Protein AF-0000000067937442 (afdb_homodimer)

Solvent-accessible surface area (backbone atoms only — not comparable to full-atom values): 40006 Å² total; per-residue (Å²): 129,83,59,52,32,94,86,68,46,73,62,73,70,43,38,32,24,25,36,30,23,26,38,48,70,26,26,55,43,49,51,48,36,60,75,73,49,74,40,28,39,42,29,28,17,82,47,50,79,64,34,50,89,68,66,45,74,86,43,95,50,32,90,35,49,49,79,43,84,42,61,75,81,78,38,82,64,54,56,58,51,50,66,72,21,56,32,34,36,43,56,60,61,70,82,41,70,44,44,17,53,76,36,34,58,62,26,33,40,43,35,27,61,49,44,48,60,59,54,47,47,24,44,77,59,75,23,37,36,39,38,58,55,44,52,54,40,32,38,37,35,68,23,77,79,44,60,73,81,50,49,72,40,59,88,29,41,50,40,37,71,79,65,35,50,24,28,36,68,24,63,89,35,43,45,48,37,43,28,49,22,36,42,47,40,54,34,49,52,50,31,42,24,73,76,65,61,41,48,32,28,36,37,21,50,28,56,67,40,40,70,70,52,75,45,45,56,64,75,75,39,54,66,85,53,57,55,53,69,68,46,46,40,50,49,20,58,73,68,70,41,56,31,74,25,51,65,65,15,68,46,37,41,28,41,21,36,41,72,53,52,43,52,51,51,50,50,40,69,61,28,51,89,56,27,47,83,37,67,31,54,50,47,26,64,87,31,60,42,29,48,42,55,46,50,54,51,49,45,54,48,43,19,63,70,70,69,46,65,53,84,76,55,54,70,39,77,40,48,47,47,77,73,56,28,85,64,67,71,80,54,49,53,61,36,54,44,55,61,63,39,30,71,54,68,69,50,75,69,79,72,48,59,68,58,38,48,46,55,22,49,46,44,48,47,73,69,37,42,66,59,50,52,49,43,70,73,52,63,80,128,129,82,60,54,32,95,84,66,45,73,63,72,71,44,39,32,25,26,36,29,21,26,38,46,69,26,24,54,42,51,50,49,36,59,74,74,49,75,39,29,40,43,29,28,17,82,49,50,79,65,34,50,89,67,65,44,74,86,45,94,50,30,89,35,49,49,80,42,85,45,59,75,81,79,38,82,64,54,55,58,50,51,64,72,21,55,32,35,35,44,56,60,62,70,82,44,70,44,44,18,53,75,37,32,58,61,27,34,40,42,36,28,62,49,44,48,61,59,54,47,47,25,43,77,60,74,24,37,36,39,38,59,56,44,54,54,41,33,38,37,36,68,23,77,79,45,61,74,82,51,47,73,40,59,89,29,42,50,40,37,71,80,67,35,50,25,27,36,68,24,64,89,35,41,47,48,38,43,27,49,21,35,41,49,40,54,33,50,51,50,31,41,26,74,76,67,60,41,46,32,27,36,38,20,49,29,57,66,39,42,69,70,52,75,44,46,58,65,74,75,40,55,66,84,53,58,55,51,70,67,44,44,39,50,49,19,57,72,69,69,40,57,31,72,25,49,65,66,15,68,46,37,41,29,41,21,36,39,71,53,51,43,53,51,52,51,49,40,69,60,29,49,87,56,27,46,83,37,66,33,54,49,47,27,63,86,32,61,42,29,48,42,53,47,51,52,51,49,44,54,48,42,19,63,70,70,69,44,65,52,84,78,54,53,70,39,77,41,47,46,47,77,73,58,28,84,64,67,72,79,54,49,53,59,38,55,44,55,62,64,39,30,71,55,68,68,52,75,71,79,72,49,60,67,57,38,48,46,55,23,49,44,45,50,48,71,69,38,44,67,57,50,51,49,44,70,75,53,62,81,128

Radius of gyration: 28.48 Å; Cα contacts (8 Å, |Δi|>4): 1515; chains: 2; bounding box: 66×86×70 Å

Structure (mmCIF, N/CA/C/O backbone):
data_AF-0000000067937442-model_v1
#
loop_
_entity.id
_entity.type
_entity.pdbx_description
1 polymer 'UDP-D-apiose/UDP-D-xylose synthase 2'
#
loop_
_atom_site.group_PDB
_atom_site.id
_atom_site.type_symbol
_atom_site.label_atom_id
_atom_site.label_alt_id
_atom_site.label_comp_id
_atom_site.label_asym_id
_atom_site.label_entity_id
_atom_site.label_seq_id
_atom_site.pdbx_PDB_ins_code
_atom_site.Cartn_x
_atom_site.Cartn_y
_atom_site.Cartn_z
_atom_site.occupancy
_atom_site.B_iso_or_equiv
_atom_site.auth_seq_id
_atom_site.auth_comp_id
_atom_site.auth_asym_id
_atom_site.auth_atom_id
_atom_site.pdbx_PDB_model_num
ATOM 1 N N . MET A 1 1 ? 20.484 41.625 7.734 1 45.59 1 MET A N 1
ATOM 2 C CA . MET A 1 1 ? 21.406 40.531 7.406 1 45.59 1 MET A CA 1
ATOM 3 C C . MET A 1 1 ? 20.688 39.375 6.711 1 45.59 1 MET A C 1
ATOM 5 O O . MET A 1 1 ? 19.562 39.031 7.094 1 45.59 1 MET A O 1
ATOM 9 N N . ALA A 1 2 ? 21.266 39 5.488 1 63.44 2 ALA A N 1
ATOM 10 C CA . ALA A 1 2 ? 20.641 37.938 4.734 1 63.44 2 ALA A CA 1
ATOM 11 C C . ALA A 1 2 ? 20.531 36.656 5.582 1 63.44 2 ALA A C 1
ATOM 13 O O . ALA A 1 2 ? 21.484 36.281 6.258 1 63.44 2 ALA A O 1
ATOM 14 N N . LYS A 1 3 ? 19.344 36.094 5.738 1 87.12 3 LYS A N 1
ATOM 15 C CA . LYS A 1 3 ? 19.172 34.906 6.547 1 87.12 3 LYS A CA 1
ATOM 16 C C . LYS A 1 3 ? 20.016 33.75 6.016 1 87.12 3 LYS A C 1
ATOM 18 O O . LYS A 1 3 ? 20.156 33.594 4.805 1 87.12 3 LYS A O 1
ATOM 23 N N . ALA A 1 4 ? 20.734 33.156 6.848 1 94.12 4 ALA A N 1
ATOM 24 C CA . ALA A 1 4 ? 21.578 32 6.492 1 94.12 4 ALA A CA 1
ATOM 25 C C . ALA A 1 4 ? 20.891 30.688 6.871 1 94.12 4 ALA A C 1
ATOM 27 O O . ALA A 1 4 ? 20.109 30.641 7.816 1 94.12 4 ALA A O 1
ATOM 28 N N . ASN A 1 5 ? 21.172 29.719 6.098 1 96.25 5 ASN A N 1
ATOM 29 C CA . ASN A 1 5 ? 20.656 28.391 6.441 1 96.25 5 ASN A CA 1
ATOM 30 C C . ASN A 1 5 ? 21.5 27.734 7.531 1 96.25 5 ASN A C 1
ATOM 32 O O . ASN A 1 5 ? 22.406 28.359 8.094 1 96.25 5 ASN A O 1
ATOM 36 N N . LEU A 1 6 ? 21.266 26.516 7.926 1 96.75 6 LEU A N 1
ATOM 37 C CA . LEU A 1 6 ? 21.891 25.844 9.062 1 96.75 6 LEU A CA 1
ATOM 38 C C . LEU A 1 6 ? 23.359 25.578 8.805 1 96.75 6 LEU A C 1
ATOM 40 O O . LEU A 1 6 ? 24.125 25.359 9.742 1 96.75 6 LEU A O 1
ATOM 44 N N . ASP A 1 7 ? 23.797 25.641 7.57 1 96.69 7 ASP A N 1
ATOM 45 C CA . ASP A 1 7 ? 25.203 25.438 7.207 1 96.69 7 ASP A CA 1
ATOM 46 C C . ASP A 1 7 ? 25.938 26.766 7.055 1 96.69 7 ASP A C 1
ATOM 48 O O . ASP A 1 7 ? 27.094 26.797 6.645 1 96.69 7 ASP A O 1
ATOM 52 N N . GLY A 1 8 ? 25.281 27.812 7.203 1 95.56 8 GLY A N 1
ATOM 53 C CA . GLY A 1 8 ? 25.906 29.125 7.168 1 95.56 8 GLY A CA 1
ATOM 54 C C . GLY A 1 8 ? 25.859 29.766 5.797 1 95.56 8 GLY A C 1
ATOM 55 O O . GLY A 1 8 ? 26.453 30.828 5.586 1 95.56 8 GLY A O 1
ATOM 56 N N . ASN A 1 9 ? 25.203 29.234 4.863 1 95.81 9 ASN A N 1
ATOM 57 C CA . ASN A 1 9 ? 25.094 29.797 3.52 1 95.81 9 ASN A CA 1
ATOM 58 C C . ASN A 1 9 ? 23.906 30.734 3.395 1 95.81 9 ASN A C 1
ATOM 60 O O . ASN A 1 9 ? 22.875 30.531 4.039 1 95.81 9 ASN A O 1
ATOM 64 N N . PRO A 1 10 ? 24.062 31.719 2.594 1 95.44 10 PRO A N 1
ATOM 65 C CA . PRO A 1 10 ? 22.938 32.625 2.387 1 95.44 10 PRO A CA 1
ATOM 66 C C . PRO A 1 10 ? 21.734 31.938 1.745 1 95.44 10 PRO A C 1
ATOM 68 O O . PRO A 1 10 ? 21.891 31.094 0.862 1 95.44 10 PRO A O 1
ATOM 71 N N . ILE A 1 11 ? 20.547 32.281 2.152 1 96.19 11 ILE A N 1
ATOM 72 C CA . ILE A 1 11 ? 19.297 31.734 1.603 1 96.19 11 ILE A CA 1
ATOM 73 C C . ILE A 1 11 ? 18.875 32.562 0.396 1 96.19 11 ILE A C 1
ATOM 75 O O . ILE A 1 11 ? 18.672 33.781 0.506 1 96.19 11 ILE A O 1
ATOM 79 N N . THR A 1 12 ? 18.781 31.969 -0.692 1 94.94 12 THR A N 1
ATOM 80 C CA . THR A 1 12 ? 18.312 32.625 -1.91 1 94.94 12 THR A CA 1
ATOM 81 C C . THR A 1 12 ? 16.812 32.438 -2.074 1 94.94 12 THR A C 1
ATOM 83 O O . THR A 1 12 ? 16.281 31.344 -1.823 1 94.94 12 THR A O 1
ATOM 86 N N . PRO A 1 13 ? 16.125 33.469 -2.473 1 97.12 13 PRO A N 1
ATOM 87 C CA . PRO A 1 13 ? 14.688 33.344 -2.678 1 97.12 13 PRO A CA 1
ATOM 88 C C . PRO A 1 13 ? 14.336 32.25 -3.686 1 97.12 13 PRO A C 1
ATOM 90 O O . PRO A 1 13 ? 14.969 32.156 -4.742 1 97.12 13 PRO A O 1
ATOM 93 N N . LEU A 1 14 ? 13.367 31.484 -3.35 1 98.31 14 LEU A N 1
ATOM 94 C CA . LEU A 1 14 ? 12.883 30.406 -4.207 1 98.31 14 LEU A CA 1
ATOM 95 C C . LEU A 1 14 ? 11.469 30.703 -4.699 1 98.31 14 LEU A C 1
ATOM 97 O O . LEU A 1 14 ? 10.695 31.359 -4.008 1 98.31 14 LEU A O 1
ATOM 101 N N . SER A 1 15 ? 11.195 30.234 -5.906 1 98.62 15 SER A N 1
ATOM 102 C CA . SER A 1 15 ? 9.805 30.109 -6.352 1 98.62 15 SER A CA 1
ATOM 103 C C . SER A 1 15 ? 9.227 28.75 -5.973 1 98.62 15 SER A C 1
ATOM 105 O O . SER A 1 15 ? 9.742 27.719 -6.387 1 98.62 15 SER A O 1
ATOM 107 N N . ILE A 1 16 ? 8.164 28.797 -5.188 1 98.88 16 ILE A N 1
ATOM 108 C CA . ILE A 1 16 ? 7.609 27.562 -4.621 1 98.88 16 ILE A CA 1
ATOM 109 C C . ILE A 1 16 ? 6.203 27.344 -5.172 1 98.88 16 ILE A C 1
ATOM 111 O O . ILE A 1 16 ? 5.305 28.156 -4.957 1 98.88 16 ILE A O 1
ATOM 115 N N . CYS A 1 17 ? 6.012 26.25 -5.934 1 98.75 17 CYS A N 1
ATOM 116 C CA . CYS A 1 17 ? 4.684 25.781 -6.32 1 98.75 17 CYS A CA 1
ATOM 117 C C . CYS A 1 17 ? 4.039 24.969 -5.203 1 98.75 17 CYS A C 1
ATOM 119 O O . CYS A 1 17 ? 4.473 23.859 -4.918 1 98.75 17 CYS A O 1
ATOM 121 N N . MET A 1 18 ? 3.006 25.5 -4.617 1 98.56 18 MET A N 1
ATOM 122 C CA . MET A 1 18 ? 2.352 24.844 -3.49 1 98.56 18 MET A CA 1
ATOM 123 C C . MET A 1 18 ? 0.992 24.281 -3.898 1 98.56 18 MET A C 1
ATOM 125 O O . MET A 1 18 ? -0.014 25 -3.852 1 98.56 18 MET A O 1
ATOM 129 N N . ILE A 1 19 ? 0.96 23 -4.152 1 98.12 19 ILE A N 1
ATOM 130 C CA . ILE A 1 19 ? -0.283 22.328 -4.504 1 98.12 19 ILE A CA 1
ATOM 131 C C . ILE A 1 19 ? -1.073 22.016 -3.236 1 98.12 19 ILE A C 1
ATOM 133 O O . ILE A 1 19 ? -0.559 21.359 -2.324 1 98.12 19 ILE A O 1
ATOM 137 N N . GLY A 1 20 ? -2.291 22.453 -3.209 1 96.5 20 GLY A N 1
ATOM 138 C CA . GLY A 1 20 ? -3.053 22.359 -1.974 1 96.5 20 GLY A CA 1
ATOM 139 C C . GLY A 1 20 ? -2.746 23.484 -1.003 1 96.5 20 GLY A C 1
ATOM 140 O O . GLY A 1 20 ? -2.992 23.359 0.198 1 96.5 20 GLY A O 1
ATOM 141 N N . GLY A 1 21 ? -2.26 24.578 -1.504 1 97.38 21 GLY A N 1
ATOM 142 C CA . GLY A 1 21 ? -1.788 25.656 -0.663 1 97.38 21 GLY A CA 1
ATOM 143 C C . GLY A 1 21 ? -2.914 26.469 -0.04 1 97.38 21 GLY A C 1
ATOM 144 O O . GLY A 1 21 ? -2.689 27.234 0.897 1 97.38 21 GLY A O 1
ATOM 145 N N . GLY A 1 22 ? -4.102 26.297 -0.523 1 96.31 22 GLY A N 1
ATOM 146 C CA . GLY A 1 22 ? -5.25 26.984 0.025 1 96.31 22 GLY A CA 1
ATOM 147 C C . GLY A 1 22 ? -5.887 26.266 1.199 1 96.31 22 GLY A C 1
ATOM 148 O O . GLY A 1 22 ? -6.891 26.734 1.747 1 96.31 22 GLY A O 1
ATOM 149 N N . GLY A 1 23 ? -5.285 25.188 1.624 1 95 23 GLY A N 1
ATOM 150 C CA . GLY A 1 23 ? -5.809 24.391 2.729 1 95 23 GLY A CA 1
ATOM 151 C C . GLY A 1 23 ? -5.23 24.797 4.074 1 95 23 GLY A C 1
ATOM 152 O O . GLY A 1 23 ? -4.637 25.859 4.207 1 95 23 GLY A O 1
ATOM 153 N N . PHE A 1 24 ? -5.453 24 5.094 1 95.69 24 PHE A N 1
ATOM 154 C CA . PHE A 1 24 ? -5.062 24.25 6.477 1 95.69 24 PHE A CA 1
ATOM 155 C C . PHE A 1 24 ? -3.559 24.469 6.582 1 95.69 24 PHE A C 1
ATOM 157 O O . PHE A 1 24 ? -3.107 25.578 6.871 1 95.69 24 PHE A O 1
ATOM 164 N N . ILE A 1 25 ? -2.758 23.453 6.148 1 97.69 25 ILE A N 1
ATOM 165 C CA . ILE A 1 25 ? -1.305 23.531 6.262 1 97.69 25 ILE A CA 1
ATOM 166 C C . ILE A 1 25 ? -0.766 24.594 5.297 1 97.69 25 ILE A C 1
ATOM 168 O O . ILE A 1 25 ? 0.073 25.406 5.676 1 97.69 25 ILE A O 1
ATOM 172 N N . GLY A 1 26 ? -1.321 24.625 4.098 1 98 26 GLY A N 1
ATOM 173 C CA . GLY A 1 26 ? -0.889 25.578 3.086 1 98 26 GLY A CA 1
ATOM 174 C C . GLY A 1 26 ? -1.093 27.031 3.496 1 98 26 GLY A C 1
ATOM 175 O O . GLY A 1 26 ? -0.241 27.875 3.234 1 98 26 GLY A O 1
ATOM 176 N N . SER A 1 27 ? -2.191 27.312 4.133 1 97.62 27 SER A N 1
ATOM 177 C CA . SER A 1 27 ? -2.488 28.688 4.531 1 97.62 27 SER A CA 1
ATOM 178 C C . SER A 1 27 ? -1.486 29.188 5.566 1 97.62 27 SER A C 1
ATOM 180 O O . SER A 1 27 ? -1.059 30.344 5.512 1 97.62 27 SER A O 1
ATOM 182 N N . HIS A 1 28 ? -1.114 28.328 6.473 1 98.25 28 HIS A N 1
ATOM 183 C CA . HIS A 1 28 ? -0.132 28.703 7.48 1 98.25 28 HIS A CA 1
ATOM 184 C C . HIS A 1 28 ? 1.263 28.828 6.875 1 98.25 28 HIS A C 1
ATOM 186 O O . HIS A 1 28 ? 2.035 29.703 7.254 1 98.25 28 HIS A O 1
ATOM 192 N N . LEU A 1 29 ? 1.574 27.938 5.984 1 98.62 29 LEU A N 1
ATOM 193 C CA . LEU A 1 29 ? 2.875 28.016 5.324 1 98.62 29 LEU A CA 1
ATOM 194 C C . LEU A 1 29 ? 2.996 29.281 4.484 1 98.62 29 LEU A C 1
ATOM 196 O O . LEU A 1 29 ? 4.031 29.953 4.512 1 98.62 29 LEU A O 1
ATOM 200 N N . CYS A 1 30 ? 1.946 29.594 3.732 1 98.25 30 CYS A N 1
ATOM 201 C CA . CYS A 1 30 ? 1.936 30.828 2.945 1 98.25 30 CYS A CA 1
ATOM 202 C C . CYS A 1 30 ? 2.152 32.062 3.834 1 98.25 30 CYS A C 1
ATOM 204 O O . CYS A 1 30 ? 2.949 32.938 3.504 1 98.25 30 CYS A O 1
ATOM 206 N N . GLU A 1 31 ? 1.459 32.062 4.945 1 97.88 31 GLU A N 1
ATOM 207 C CA . GLU A 1 31 ? 1.614 33.156 5.891 1 97.88 31 GLU A CA 1
ATOM 208 C C . GLU A 1 31 ? 3.062 33.281 6.355 1 97.88 31 GLU A C 1
ATOM 210 O O . GLU A 1 31 ? 3.613 34.375 6.391 1 97.88 31 GLU A O 1
ATOM 215 N N . LYS A 1 32 ? 3.617 32.188 6.719 1 98 32 LYS A N 1
ATOM 216 C CA . LYS A 1 32 ? 4.996 32.188 7.191 1 98 32 LYS A CA 1
ATOM 217 C C . LYS A 1 32 ? 5.961 32.656 6.105 1 98 32 LYS A C 1
ATOM 219 O O . LYS A 1 32 ? 6.848 33.469 6.367 1 98 32 LYS A O 1
ATOM 224 N N . LEU A 1 33 ? 5.84 32.219 4.891 1 98.12 33 LEU A N 1
ATOM 225 C CA . LEU A 1 33 ? 6.707 32.562 3.773 1 98.12 33 LEU A CA 1
ATOM 226 C C . LEU A 1 33 ? 6.617 34.062 3.467 1 98.12 33 LEU A C 1
ATOM 228 O O . LEU A 1 33 ? 7.641 34.719 3.256 1 98.12 33 LEU A O 1
ATOM 232 N N . MET A 1 34 ? 5.41 34.594 3.438 1 97.88 34 MET A N 1
ATOM 233 C CA . MET A 1 34 ? 5.195 35.969 3.086 1 97.88 34 MET A CA 1
ATOM 234 C C . MET A 1 34 ? 5.723 36.906 4.18 1 97.88 34 MET A C 1
ATOM 236 O O . MET A 1 34 ? 6.32 37.938 3.893 1 97.88 34 MET A O 1
ATOM 240 N N . SER A 1 35 ? 5.559 36.438 5.422 1 96.44 35 SER A N 1
ATOM 241 C CA . SER A 1 35 ? 5.871 37.344 6.539 1 96.44 35 SER A CA 1
ATOM 242 C C . SER A 1 35 ? 7.352 37.281 6.898 1 96.44 35 SER A C 1
ATOM 244 O O . SER A 1 35 ? 7.922 38.25 7.375 1 96.44 35 SER A O 1
ATOM 246 N N . GLU A 1 36 ? 8.016 36.125 6.609 1 96.31 36 GLU A N 1
ATOM 247 C CA . GLU A 1 36 ? 9.32 35.938 7.254 1 96.31 36 GLU A CA 1
ATOM 248 C C . GLU A 1 36 ? 10.398 35.625 6.23 1 96.31 36 GLU A C 1
ATOM 250 O O . GLU A 1 36 ? 11.57 35.469 6.586 1 96.31 36 GLU A O 1
ATOM 255 N N . THR A 1 37 ? 10.031 35.5 4.988 1 97.5 37 THR A N 1
ATOM 256 C CA . THR A 1 37 ? 11.031 35.125 3.982 1 97.5 37 THR A CA 1
ATOM 257 C C . THR A 1 37 ? 10.859 36 2.729 1 97.5 37 THR A C 1
ATOM 259 O O . THR A 1 37 ? 9.977 36.844 2.672 1 97.5 37 THR A O 1
ATOM 262 N N . SER A 1 38 ? 11.742 35.781 1.716 1 97.38 38 SER A N 1
ATOM 263 C CA . SER A 1 38 ? 11.664 36.438 0.422 1 97.38 38 SER A CA 1
ATOM 264 C C . SER A 1 38 ? 11.219 35.469 -0.673 1 97.38 38 SER A C 1
ATOM 266 O O . SER A 1 38 ? 11.281 35.812 -1.859 1 97.38 38 SER A O 1
ATOM 268 N N . HIS A 1 39 ? 10.773 34.281 -0.276 1 98.44 39 HIS A N 1
ATOM 269 C CA . HIS A 1 39 ? 10.328 33.281 -1.244 1 98.44 39 HIS A CA 1
ATOM 270 C C . HIS A 1 39 ? 9.062 33.75 -1.956 1 98.44 39 HIS A C 1
ATOM 272 O O . HIS A 1 39 ? 8.336 34.594 -1.454 1 98.44 39 HIS A O 1
ATOM 278 N N . ILE A 1 40 ? 8.859 33.188 -3.137 1 98.44 40 ILE A N 1
ATOM 279 C CA . ILE A 1 40 ? 7.668 33.438 -3.945 1 98.44 40 ILE A CA 1
ATOM 280 C C . ILE A 1 40 ? 6.773 32.188 -3.902 1 98.44 40 ILE A C 1
ATOM 282 O O . ILE A 1 40 ? 7.262 31.062 -3.979 1 98.44 40 ILE A O 1
ATOM 286 N N . ALA A 1 41 ? 5.48 32.469 -3.727 1 98.56 41 ALA A N 1
ATOM 287 C CA . ALA A 1 41 ? 4.547 31.344 -3.609 1 98.56 41 ALA A CA 1
ATOM 288 C C . ALA A 1 41 ? 3.557 31.328 -4.77 1 98.56 41 ALA A C 1
ATOM 290 O O . ALA A 1 41 ? 2.828 32.312 -4.98 1 98.56 41 ALA A O 1
ATOM 291 N N . ILE A 1 42 ? 3.588 30.297 -5.547 1 98.38 42 ILE A N 1
ATOM 292 C CA . ILE A 1 42 ? 2.553 29.969 -6.527 1 98.38 42 ILE A CA 1
ATOM 293 C C . ILE A 1 42 ? 1.593 28.938 -5.941 1 98.38 42 ILE A C 1
ATOM 295 O O . ILE A 1 42 ? 1.877 27.734 -5.961 1 98.38 42 ILE A O 1
ATOM 299 N N . VAL A 1 43 ? 0.427 29.375 -5.531 1 98.44 43 VAL A N 1
ATOM 300 C CA . VAL A 1 43 ? -0.493 28.547 -4.766 1 98.44 43 VAL A CA 1
ATOM 301 C C . VAL A 1 43 ? -1.555 27.953 -5.695 1 98.44 43 VAL A C 1
ATOM 303 O O . VAL A 1 43 ? -2.211 28.688 -6.438 1 98.44 43 VAL A O 1
ATOM 306 N N . VAL A 1 44 ? -1.7 26.656 -5.664 1 97.81 44 VAL A N 1
ATOM 307 C CA . VAL A 1 44 ? -2.666 25.922 -6.48 1 97.81 44 VAL A CA 1
ATOM 308 C C . VAL A 1 44 ? -3.688 25.234 -5.578 1 97.81 44 VAL A C 1
ATOM 310 O O . VAL A 1 44 ? -3.318 24.453 -4.695 1 97.81 44 VAL A O 1
ATOM 313 N N . ASP A 1 45 ? -4.953 25.547 -5.793 1 96.56 45 ASP A N 1
ATOM 314 C CA . ASP A 1 45 ? -5.996 24.875 -5.016 1 96.56 45 ASP A CA 1
ATOM 315 C C . ASP A 1 45 ? -7.367 25.078 -5.656 1 96.56 45 ASP A C 1
ATOM 317 O O . ASP A 1 45 ? -7.52 25.906 -6.57 1 96.56 45 ASP A O 1
ATOM 321 N N . VAL A 1 46 ? -8.328 24.328 -5.141 1 93.81 46 VAL A N 1
ATOM 322 C CA . VAL A 1 46 ? -9.703 24.453 -5.621 1 93.81 46 VAL A CA 1
ATOM 323 C C . VAL A 1 46 ? -10.43 25.547 -4.844 1 93.81 46 VAL A C 1
ATOM 325 O O . VAL A 1 46 ? -11.508 25.984 -5.246 1 93.81 46 VAL A O 1
ATOM 328 N N . SER A 1 47 ? -9.805 26.016 -3.777 1 93.12 47 SER A N 1
ATOM 329 C CA . SER A 1 47 ? -10.391 27.078 -2.953 1 93.12 47 SER A CA 1
ATOM 330 C C . SER A 1 47 ? -9.312 27.984 -2.385 1 93.12 47 SER A C 1
ATOM 332 O O . SER A 1 47 ? -8.219 27.531 -2.031 1 93.12 47 SER A O 1
ATOM 334 N N . SER A 1 48 ? -9.625 29.25 -2.258 1 94.94 48 SER A N 1
ATOM 335 C CA . SER A 1 48 ? -8.703 30.219 -1.676 1 94.94 48 SER A CA 1
ATOM 336 C C . SER A 1 48 ? -9.219 30.734 -0.337 1 94.94 48 SER A C 1
ATOM 338 O O . SER A 1 48 ? -8.648 31.672 0.237 1 94.94 48 SER A O 1
ATOM 340 N N . GLU A 1 49 ? -10.18 30.141 0.178 1 92.19 49 GLU A N 1
ATOM 341 C CA . GLU A 1 49 ? -10.898 30.672 1.332 1 92.19 49 GLU A CA 1
ATOM 342 C C . GLU A 1 49 ? -9.953 30.906 2.506 1 92.19 49 GLU A C 1
ATOM 344 O O . GLU A 1 49 ? -10.031 31.953 3.174 1 92.19 49 GLU A O 1
ATOM 349 N N . LYS A 1 50 ? -9.023 30.062 2.727 1 94.06 50 LYS A N 1
ATOM 350 C CA . LYS A 1 50 ? -8.18 30.141 3.92 1 94.06 50 LYS A CA 1
ATOM 351 C C . LYS A 1 50 ? -6.973 31.047 3.688 1 94.06 50 LYS A C 1
ATOM 353 O O . LYS A 1 50 ? -6.25 31.375 4.629 1 94.06 50 LYS A O 1
ATOM 358 N N . ILE A 1 51 ? -6.781 31.5 2.426 1 96.81 51 ILE A N 1
ATOM 359 C CA . ILE A 1 51 ? -5.625 32.344 2.186 1 96.81 51 ILE A CA 1
ATOM 360 C C . ILE A 1 51 ? -6.078 33.688 1.584 1 96.81 51 ILE A C 1
ATOM 362 O O . ILE A 1 51 ? -5.25 34.5 1.164 1 96.81 51 ILE A O 1
ATOM 366 N N . ASN A 1 52 ? -7.332 33.938 1.566 1 95.94 52 ASN A N 1
ATOM 367 C CA . ASN A 1 52 ? -7.852 35.188 0.998 1 95.94 52 ASN A CA 1
ATOM 368 C C . ASN A 1 52 ? -7.207 36.406 1.643 1 95.94 52 ASN A C 1
ATOM 370 O O . ASN A 1 52 ? -6.93 37.406 0.963 1 95.94 52 ASN A O 1
ATOM 374 N N . HIS A 1 53 ? -6.984 36.344 2.896 1 94.81 53 HIS A N 1
ATOM 375 C CA . HIS A 1 53 ? -6.441 37.469 3.652 1 94.81 53 HIS A CA 1
ATOM 376 C C . HIS A 1 53 ? -5.016 37.812 3.213 1 94.81 53 HIS A C 1
ATOM 378 O O . HIS A 1 53 ? -4.5 38.875 3.506 1 94.81 53 HIS A O 1
ATOM 384 N N . LEU A 1 54 ? -4.379 36.938 2.451 1 97.5 54 LEU A N 1
ATOM 385 C CA . LEU A 1 54 ? -3.004 37.125 2.002 1 97.5 54 LEU A CA 1
ATOM 386 C C . LEU A 1 54 ? -2.969 37.656 0.572 1 97.5 54 LEU A C 1
ATOM 388 O O . LEU A 1 54 ? -1.928 38.094 0.101 1 97.5 54 LEU A O 1
ATOM 392 N N . LEU A 1 55 ? -4.082 37.625 -0.068 1 97.69 55 LEU A N 1
ATOM 393 C CA . LEU A 1 55 ? -4.07 37.812 -1.516 1 97.69 55 LEU A CA 1
ATOM 394 C C . LEU A 1 55 ? -4.402 39.25 -1.88 1 97.69 55 LEU A C 1
ATOM 396 O O . LEU A 1 55 ? -4.383 39.594 -3.057 1 97.69 55 LEU A O 1
ATOM 400 N N . ASP A 1 56 ? -4.602 40.094 -0.876 1 96.12 56 ASP A N 1
ATOM 401 C CA . ASP A 1 56 ? -4.879 41.5 -1.134 1 96.12 56 ASP A CA 1
ATOM 402 C C . ASP A 1 56 ? -3.695 42.188 -1.821 1 96.12 56 ASP A C 1
ATOM 404 O O . ASP A 1 56 ? -2.561 42.094 -1.348 1 96.12 56 ASP A O 1
ATOM 408 N N . LYS A 1 57 ? -3.951 42.938 -2.83 1 95.38 57 LYS A N 1
ATOM 409 C CA . LYS A 1 57 ? -2.916 43.531 -3.668 1 95.38 57 LYS A CA 1
ATOM 410 C C . LYS A 1 57 ? -2.223 44.688 -2.945 1 95.38 57 LYS A C 1
ATOM 412 O O . LYS A 1 57 ? -1.146 45.125 -3.357 1 95.38 57 LYS A O 1
ATOM 417 N N . SER A 1 58 ? -2.766 45.188 -1.899 1 96.5 58 SER A N 1
ATOM 418 C CA . SER A 1 58 ? -2.197 46.312 -1.149 1 96.5 58 SER A CA 1
ATOM 419 C C . SER A 1 58 ? -1.116 45.844 -0.184 1 96.5 58 SER A C 1
ATOM 421 O O . SER A 1 58 ? -0.35 46.656 0.344 1 96.5 58 SER A O 1
ATOM 423 N N . LEU A 1 59 ? -1.057 44.531 -0.014 1 96.62 59 LEU A N 1
ATOM 424 C CA . LEU A 1 59 ? -0.103 43.969 0.941 1 96.62 59 LEU A CA 1
ATOM 425 C C . LEU A 1 59 ? 1.318 44.062 0.395 1 96.62 59 LEU A C 1
ATOM 427 O O . LEU A 1 59 ? 1.526 43.969 -0.818 1 96.62 59 LEU A O 1
ATOM 431 N N . PRO A 1 60 ? 2.314 44.188 1.28 1 95.88 60 PRO A N 1
ATOM 432 C CA . PRO A 1 60 ? 3.699 44.375 0.846 1 95.88 60 PRO A CA 1
ATOM 433 C C . PRO A 1 60 ? 4.242 43.188 0.055 1 95.88 60 PRO A C 1
ATOM 435 O O . PRO A 1 60 ? 5.188 43.344 -0.724 1 95.88 60 PRO A O 1
ATOM 438 N N . TRP A 1 61 ? 3.609 42.062 0.25 1 97.31 61 TRP A N 1
ATOM 439 C CA . TRP A 1 61 ? 4.125 40.875 -0.408 1 97.31 61 TRP A CA 1
ATOM 440 C C . TRP A 1 61 ? 3.258 40.5 -1.604 1 97.31 61 TRP A C 1
ATOM 442 O O . TRP A 1 61 ? 3.334 39.375 -2.102 1 97.31 61 TRP A O 1
ATOM 452 N N . ALA A 1 62 ? 2.469 41.344 -2.098 1 96.75 62 ALA A N 1
ATOM 453 C CA . ALA A 1 62 ? 1.477 41.062 -3.129 1 96.75 62 ALA A CA 1
ATOM 454 C C . ALA A 1 62 ? 2.137 40.469 -4.375 1 96.75 62 ALA A C 1
ATOM 456 O O . ALA A 1 62 ? 1.552 39.625 -5.059 1 96.75 62 ALA A O 1
ATOM 457 N N . LYS A 1 63 ? 3.33 40.812 -4.645 1 97.19 63 LYS A N 1
ATOM 458 C CA . LYS A 1 63 ? 4.02 40.375 -5.855 1 97.19 63 LYS A CA 1
ATOM 459 C C . LYS A 1 63 ? 4.691 39.031 -5.641 1 97.19 63 LYS A C 1
ATOM 461 O O . LYS A 1 63 ? 5.176 38.406 -6.59 1 97.19 63 LYS A O 1
ATOM 466 N N . ARG A 1 64 ? 4.637 38.531 -4.422 1 98.19 64 ARG A N 1
ATOM 467 C CA . ARG A 1 64 ? 5.352 37.312 -4.102 1 98.19 64 ARG A CA 1
ATOM 468 C C . ARG A 1 64 ? 4.387 36.125 -3.916 1 98.19 64 ARG A C 1
ATOM 470 O O . ARG A 1 64 ? 4.805 35.031 -3.572 1 98.19 64 ARG A O 1
ATOM 477 N N . ILE A 1 65 ? 3.109 36.438 -4.102 1 98.5 65 ILE A N 1
ATOM 478 C CA . ILE A 1 65 ? 2.133 35.375 -3.943 1 98.5 65 ILE A CA 1
ATOM 479 C C . ILE A 1 65 ? 1.091 35.438 -5.059 1 98.5 65 ILE A C 1
ATOM 481 O O . ILE A 1 65 ? 0.644 36.531 -5.418 1 98.5 65 ILE A O 1
ATOM 485 N N . GLU A 1 66 ? 0.784 34.375 -5.695 1 96.69 66 GLU A N 1
ATOM 486 C CA . GLU A 1 66 ? -0.288 34.25 -6.676 1 96.69 66 GLU A CA 1
ATOM 487 C C . GLU A 1 66 ? -1.109 33 -6.449 1 96.69 66 GLU A C 1
ATOM 489 O O . GLU A 1 66 ? -0.577 31.969 -6.008 1 96.69 66 GLU A O 1
ATOM 494 N N . PHE A 1 67 ? -2.377 33.094 -6.746 1 98.06 67 PHE A N 1
ATOM 495 C CA . PHE A 1 67 ? -3.297 31.969 -6.555 1 98.06 67 PHE A CA 1
ATOM 496 C C . PHE A 1 67 ? -3.834 31.469 -7.891 1 98.06 67 PHE A C 1
ATOM 498 O O . PHE A 1 67 ? -4.242 32.281 -8.734 1 98.06 67 PHE A O 1
ATOM 505 N N . HIS A 1 68 ? -3.711 30.188 -8.109 1 97.44 68 HIS A N 1
ATOM 506 C CA . HIS A 1 68 ? -4.297 29.516 -9.266 1 97.44 68 HIS A CA 1
ATOM 507 C C . HIS A 1 68 ? -5.418 28.562 -8.836 1 97.44 68 HIS A C 1
ATOM 509 O O . HIS A 1 68 ? -5.156 27.516 -8.242 1 97.44 68 HIS A O 1
ATOM 515 N N . HIS A 1 69 ? -6.652 28.938 -9.172 1 95.81 69 HIS A N 1
ATOM 516 C CA . HIS A 1 69 ? -7.801 28.078 -8.914 1 95.81 69 HIS A CA 1
ATOM 517 C C . HIS A 1 69 ? -7.848 26.906 -9.891 1 95.81 69 HIS A C 1
ATOM 519 O O . HIS A 1 69 ? -8.289 27.047 -11.031 1 95.81 69 HIS A O 1
ATOM 525 N N . MET A 1 70 ? -7.402 25.734 -9.352 1 92.5 70 MET A N 1
ATOM 526 C CA . MET A 1 70 ? -7.297 24.609 -10.266 1 92.5 70 MET A CA 1
ATOM 527 C C . MET A 1 70 ? -7.387 23.281 -9.508 1 92.5 70 MET A C 1
ATOM 529 O O . MET A 1 70 ? -7 23.203 -8.336 1 92.5 70 MET A O 1
ATOM 533 N N . ASN A 1 71 ? -7.977 22.312 -10.203 1 91.06 71 ASN A N 1
ATOM 534 C CA . ASN A 1 71 ? -7.895 20.906 -9.812 1 91.06 71 ASN A CA 1
ATOM 535 C C . ASN A 1 71 ? -6.777 20.188 -10.555 1 91.06 71 ASN A C 1
ATOM 537 O O . ASN A 1 71 ? -6.73 20.203 -11.789 1 91.06 71 ASN A O 1
ATOM 541 N N . ILE A 1 72 ? -5.934 19.469 -9.836 1 89 72 ILE A N 1
ATOM 542 C CA . ILE A 1 72 ? -4.723 18.938 -10.461 1 89 72 ILE A CA 1
ATOM 543 C C . ILE A 1 72 ? -5.051 17.672 -11.258 1 89 72 ILE A C 1
ATOM 545 O O . ILE A 1 72 ? -4.234 17.203 -12.047 1 89 72 ILE A O 1
ATOM 549 N N . LYS A 1 73 ? -6.129 16.953 -11.109 1 85.38 73 LYS A N 1
ATOM 550 C CA . LYS A 1 73 ? -6.508 15.727 -11.797 1 85.38 73 LYS A CA 1
ATOM 551 C C . LYS A 1 73 ? -6.453 15.906 -13.312 1 85.38 73 LYS A C 1
ATOM 553 O O . LYS A 1 73 ? -6.031 15 -14.039 1 85.38 73 LYS A O 1
ATOM 558 N N . ASN A 1 74 ? -6.82 17.016 -13.789 1 78.19 74 ASN A N 1
ATOM 559 C CA . ASN A 1 74 ? -6.879 17.141 -15.242 1 78.19 74 ASN A CA 1
ATOM 560 C C . ASN A 1 74 ? -6.629 18.562 -15.695 1 78.19 74 ASN A C 1
ATOM 562 O O . ASN A 1 74 ? -7.363 19.094 -16.531 1 78.19 74 ASN A O 1
ATOM 566 N N . ASP A 1 75 ? -5.609 19.016 -15.164 1 85.44 75 ASP A N 1
ATOM 567 C CA . ASP A 1 75 ? -5.309 20.375 -15.586 1 85.44 75 ASP A CA 1
ATOM 568 C C . ASP A 1 75 ? -3.924 20.469 -16.219 1 85.44 75 ASP A C 1
ATOM 570 O O . ASP A 1 75 ? -2.912 20.266 -15.547 1 85.44 75 ASP A O 1
ATOM 574 N N . SER A 1 76 ? -3.895 20.812 -17.438 1 87.56 76 SER A N 1
ATOM 575 C CA . SER A 1 76 ? -2.668 20.812 -18.234 1 87.56 76 SER A CA 1
ATOM 576 C C . SER A 1 76 ? -1.721 21.922 -17.781 1 87.56 76 SER A C 1
ATOM 578 O O . SER A 1 76 ? -0.528 21.891 -18.094 1 87.56 76 SER A O 1
ATOM 580 N N . ARG A 1 77 ? -2.203 22.938 -17.062 1 93.12 77 ARG A N 1
ATOM 581 C CA . ARG A 1 77 ? -1.386 24.047 -16.594 1 93.12 77 ARG A CA 1
ATOM 582 C C . ARG A 1 77 ? -0.401 23.594 -15.516 1 93.12 77 ARG A C 1
ATOM 584 O O . ARG A 1 77 ? 0.595 24.266 -15.25 1 93.12 77 ARG A O 1
ATOM 591 N N . LEU A 1 78 ? -0.639 22.5 -14.859 1 95.88 78 LEU A N 1
ATOM 592 C CA . LEU A 1 78 ? 0.13 22.047 -13.703 1 95.88 78 LEU A CA 1
ATOM 593 C C . LEU A 1 78 ? 1.603 21.875 -14.062 1 95.88 78 LEU A C 1
ATOM 595 O O . LEU A 1 78 ? 2.48 22.312 -13.312 1 95.88 78 LEU A O 1
ATOM 599 N N . GLU A 1 79 ? 1.869 21.234 -15.195 1 96.12 79 GLU A N 1
ATOM 600 C CA . GLU A 1 79 ? 3.254 21.016 -15.602 1 96.12 79 GLU A CA 1
ATOM 601 C C . GLU A 1 79 ? 3.998 22.344 -15.75 1 96.12 79 GLU A C 1
ATOM 603 O O . GLU A 1 79 ? 5.16 22.453 -15.352 1 96.12 79 GLU A O 1
ATOM 608 N N . THR A 1 80 ? 3.326 23.328 -16.328 1 97.44 80 THR A N 1
ATOM 609 C CA . THR A 1 80 ? 3.932 24.641 -16.531 1 97.44 80 THR A CA 1
ATOM 610 C C . THR A 1 80 ? 4.293 25.281 -15.203 1 97.44 80 THR A C 1
ATOM 612 O O . THR A 1 80 ? 5.367 25.875 -15.062 1 97.44 80 THR A O 1
ATOM 615 N N . LEU A 1 81 ? 3.436 25.203 -14.25 1 97.88 81 LEU A N 1
ATOM 616 C CA . LEU A 1 81 ? 3.674 25.797 -12.938 1 97.88 81 LEU A CA 1
ATOM 617 C C . LEU A 1 81 ? 4.832 25.109 -12.234 1 97.88 81 LEU A C 1
ATOM 619 O O . LEU A 1 81 ? 5.676 25.766 -11.617 1 97.88 81 LEU A O 1
ATOM 623 N N . VAL A 1 82 ? 4.875 23.734 -12.312 1 98 82 VAL A N 1
ATOM 624 C CA . VAL A 1 82 ? 5.961 22.969 -11.703 1 98 82 VAL A CA 1
ATOM 625 C C . VAL A 1 82 ? 7.285 23.344 -12.367 1 98 82 VAL A C 1
ATOM 627 O O . VAL A 1 82 ? 8.281 23.594 -11.688 1 98 82 VAL A O 1
ATOM 630 N N . LYS A 1 83 ? 7.273 23.453 -13.703 1 97.38 83 LYS A N 1
ATOM 631 C CA . LYS A 1 83 ? 8.469 23.781 -14.477 1 97.38 83 LYS A CA 1
ATOM 632 C C . LYS A 1 83 ? 8.992 25.172 -14.117 1 97.38 83 LYS A C 1
ATOM 634 O O . LYS A 1 83 ? 10.203 25.391 -14.102 1 97.38 83 LYS A O 1
ATOM 639 N N . ALA A 1 84 ? 8.125 26.031 -13.805 1 97.31 84 ALA A N 1
ATOM 640 C CA . ALA A 1 84 ? 8.477 27.422 -13.57 1 97.31 84 ALA A CA 1
ATOM 641 C C . ALA A 1 84 ? 8.984 27.625 -12.141 1 97.31 84 ALA A C 1
ATOM 643 O O . ALA A 1 84 ? 9.539 28.672 -11.812 1 97.31 84 ALA A O 1
ATOM 644 N N . SER A 1 85 ? 8.867 26.656 -11.281 1 98.44 85 SER A N 1
ATOM 645 C CA . SER A 1 85 ? 9.195 26.797 -9.867 1 98.44 85 SER A CA 1
ATOM 646 C C . SER A 1 85 ? 10.484 26.062 -9.523 1 98.44 85 SER A C 1
ATOM 648 O O . SER A 1 85 ? 10.914 25.172 -10.258 1 98.44 85 SER A O 1
ATOM 650 N N . ASP A 1 86 ? 11.078 26.453 -8.477 1 98.62 86 ASP A N 1
ATOM 651 C CA . ASP A 1 86 ? 12.281 25.781 -7.984 1 98.62 86 ASP A CA 1
ATOM 652 C C . ASP A 1 86 ? 11.93 24.578 -7.125 1 98.62 86 ASP A C 1
ATOM 654 O O . ASP A 1 86 ? 12.688 23.609 -7.07 1 98.62 86 ASP A O 1
ATOM 658 N N . LEU A 1 87 ? 10.852 24.672 -6.441 1 98.81 87 LEU A N 1
ATOM 659 C CA . LEU A 1 87 ? 10.391 23.688 -5.469 1 98.81 87 LEU A CA 1
ATOM 660 C C . LEU A 1 87 ? 8.883 23.484 -5.582 1 98.81 87 LEU A C 1
ATOM 662 O O . LEU A 1 87 ? 8.125 24.453 -5.727 1 98.81 87 LEU A O 1
ATOM 666 N N . THR A 1 88 ? 8.5 22.219 -5.668 1 98.88 88 THR A N 1
ATOM 667 C CA . THR A 1 88 ? 7.09 21.891 -5.547 1 98.88 88 THR A CA 1
ATOM 668 C C . THR A 1 88 ? 6.793 21.281 -4.18 1 98.88 88 THR A C 1
ATOM 670 O O . THR A 1 88 ? 7.512 20.391 -3.719 1 98.88 88 THR A O 1
ATOM 673 N N . ILE A 1 89 ? 5.844 21.828 -3.471 1 98.88 89 ILE A N 1
ATOM 674 C CA . ILE A 1 89 ? 5.312 21.25 -2.238 1 98.88 89 ILE A CA 1
ATOM 675 C C . ILE A 1 89 ? 3.908 20.703 -2.482 1 98.88 89 ILE A C 1
ATOM 677 O O . ILE A 1 89 ? 2.99 21.469 -2.803 1 98.88 89 ILE A O 1
ATOM 681 N N . ASN A 1 90 ? 3.742 19.422 -2.387 1 98.69 90 ASN A N 1
ATOM 682 C CA . ASN A 1 90 ? 2.451 18.797 -2.629 1 98.69 90 ASN A CA 1
ATOM 683 C C . ASN A 1 90 ? 1.707 18.516 -1.323 1 98.69 90 ASN A C 1
ATOM 685 O O . ASN A 1 90 ? 2.062 17.609 -0.582 1 98.69 90 ASN A O 1
ATOM 689 N N . LEU A 1 91 ? 0.629 19.281 -1.086 1 97.88 91 LEU A N 1
ATOM 690 C CA . LEU A 1 91 ? -0.189 19.156 0.117 1 97.88 91 LEU A CA 1
ATOM 691 C C . LEU A 1 91 ? -1.55 18.562 -0.207 1 97.88 91 LEU A C 1
ATOM 693 O O . LEU A 1 91 ? -2.32 18.234 0.699 1 97.88 91 LEU A O 1
ATOM 697 N N . ALA A 1 92 ? -1.86 18.359 -1.439 1 93.19 92 ALA A N 1
ATOM 698 C CA . ALA A 1 92 ? -3.205 17.969 -1.852 1 93.19 92 ALA A CA 1
ATOM 699 C C . ALA A 1 92 ? -3.506 16.531 -1.438 1 93.19 92 ALA A C 1
ATOM 701 O O . ALA A 1 92 ? -2.734 15.617 -1.739 1 93.19 92 ALA A O 1
ATOM 702 N N . ALA A 1 93 ? -4.641 16.391 -0.749 1 90.19 93 ALA A N 1
ATOM 703 C CA . ALA A 1 93 ? -5.035 15.055 -0.323 1 90.19 93 ALA A CA 1
ATOM 704 C C . ALA A 1 93 ? -6.469 15.039 0.196 1 90.19 93 ALA A C 1
ATOM 706 O O . ALA A 1 93 ? -6.957 16.047 0.713 1 90.19 93 ALA A O 1
ATOM 707 N N . ILE A 1 94 ? -7.156 13.984 0.001 1 83.06 94 ILE A N 1
AT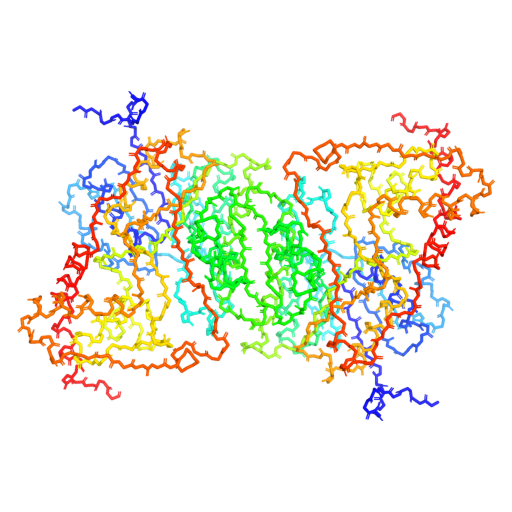OM 708 C CA . ILE A 1 94 ? -8.289 13.617 0.844 1 83.06 94 ILE A CA 1
ATOM 709 C C . ILE A 1 94 ? -7.793 12.883 2.09 1 83.06 94 ILE A C 1
ATOM 711 O O . ILE A 1 94 ? -7.137 11.844 1.988 1 83.06 94 ILE A O 1
ATOM 715 N N . CYS A 1 95 ? -8.102 13.43 3.25 1 82.44 95 CYS A N 1
ATOM 716 C CA . CYS A 1 95 ? -7.395 12.875 4.402 1 82.44 95 CYS A CA 1
ATOM 717 C C . CYS A 1 95 ? -8.312 12.789 5.613 1 82.44 95 CYS A C 1
ATOM 719 O O . CYS A 1 95 ? -7.844 12.805 6.754 1 82.44 95 CYS A O 1
ATOM 721 N N . THR A 1 96 ? -9.617 12.734 5.348 1 80.31 96 THR A N 1
ATOM 722 C CA . THR A 1 96 ? -10.508 12.57 6.484 1 80.31 96 THR A CA 1
ATOM 723 C C . THR A 1 96 ? -10.883 11.102 6.668 1 80.31 96 THR A C 1
ATOM 725 O O . THR A 1 96 ? -11.297 10.438 5.719 1 80.31 96 THR A O 1
ATOM 728 N N . PRO A 1 97 ? -10.867 10.594 7.906 1 78 97 PRO A N 1
ATOM 729 C CA . PRO A 1 97 ? -11.133 9.18 8.164 1 78 97 PRO A CA 1
ATOM 730 C C . PRO A 1 97 ? -12.508 8.734 7.672 1 78 97 PRO A C 1
ATOM 732 O O . PRO A 1 97 ? -12.648 7.629 7.145 1 78 97 PRO A O 1
ATOM 735 N N . ALA A 1 98 ? -13.484 9.586 7.844 1 78.25 98 ALA A N 1
ATOM 736 C CA . ALA A 1 98 ? -14.82 9.242 7.367 1 78.25 98 ALA A CA 1
ATOM 737 C C . ALA A 1 98 ? -14.812 8.977 5.863 1 78.25 98 ALA A C 1
ATOM 739 O O . ALA A 1 98 ? -15.516 8.086 5.383 1 78.25 98 ALA A O 1
ATOM 740 N N . ASP A 1 99 ? -13.961 9.688 5.102 1 81.62 99 ASP A N 1
ATOM 741 C CA . ASP A 1 99 ? -13.867 9.531 3.654 1 81.62 99 ASP A CA 1
ATOM 742 C C . ASP A 1 99 ? -13.203 8.203 3.281 1 81.62 99 ASP A C 1
ATOM 744 O O . ASP A 1 99 ? -13.578 7.578 2.289 1 81.62 99 ASP A O 1
ATOM 748 N N . TYR A 1 100 ? -12.258 7.715 4.117 1 84.62 100 TYR A N 1
ATOM 749 C CA . TYR A 1 100 ? -11.586 6.457 3.822 1 84.62 100 TYR A CA 1
ATOM 750 C C . TYR A 1 100 ? -12.586 5.312 3.697 1 84.62 100 TYR A C 1
ATOM 752 O O . TYR A 1 100 ? -12.43 4.434 2.85 1 84.62 100 TYR A O 1
ATOM 760 N N . ASN A 1 101 ? -13.523 5.445 4.621 1 83.25 101 ASN A N 1
ATOM 761 C CA . ASN A 1 101 ? -14.461 4.332 4.773 1 83.25 101 ASN A CA 1
ATOM 762 C C . ASN A 1 101 ? -15.617 4.438 3.783 1 83.25 101 ASN A C 1
ATOM 764 O O . ASN A 1 101 ? -16.109 3.422 3.293 1 83.25 101 ASN A O 1
ATOM 768 N N . THR A 1 102 ? -16.016 5.703 3.451 1 84.56 102 THR A N 1
ATOM 769 C CA . THR A 1 102 ? -17.266 5.863 2.715 1 84.56 102 THR A CA 1
ATOM 770 C C . THR A 1 102 ? -17 6.145 1.24 1 84.56 102 THR A C 1
ATOM 772 O O . THR A 1 102 ? -17.859 5.938 0.392 1 84.56 102 THR A O 1
ATOM 775 N N . ARG A 1 103 ? -15.797 6.633 0.936 1 90.25 103 ARG A N 1
ATOM 776 C CA . ARG A 1 103 ? -15.414 6.922 -0.442 1 90.25 103 ARG A CA 1
ATOM 777 C C . ARG A 1 103 ? -14.008 6.426 -0.735 1 90.25 103 ARG A C 1
ATOM 779 O O . ARG A 1 103 ? -13.148 7.195 -1.172 1 90.25 103 ARG A O 1
ATOM 786 N N . PRO A 1 104 ? -13.828 5.09 -0.626 1 93.69 104 PRO A N 1
ATOM 787 C CA . PRO A 1 104 ? -12.477 4.539 -0.767 1 93.69 104 PRO A CA 1
ATOM 788 C C . PRO A 1 104 ? -11.906 4.738 -2.168 1 93.69 104 PRO A C 1
ATOM 790 O O . PRO A 1 104 ? -10.688 4.906 -2.322 1 93.69 104 PRO A O 1
ATOM 793 N N . LEU A 1 105 ? -12.734 4.77 -3.217 1 96.81 105 LEU A N 1
ATOM 794 C CA . LEU A 1 105 ? -12.219 4.984 -4.562 1 96.81 105 LEU A CA 1
ATOM 795 C C . LEU A 1 105 ? -11.617 6.379 -4.695 1 96.81 105 LEU A C 1
ATOM 797 O O . LEU A 1 105 ? -10.461 6.52 -5.113 1 96.81 105 LEU A O 1
ATOM 801 N N . ASP A 1 106 ? -12.336 7.383 -4.25 1 95 106 ASP A N 1
ATOM 802 C CA . ASP A 1 106 ? -11.828 8.75 -4.289 1 95 106 ASP A CA 1
ATOM 803 C C . ASP A 1 106 ? -10.562 8.891 -3.443 1 95 106 ASP A C 1
ATOM 805 O O . ASP A 1 106 ? -9.648 9.625 -3.805 1 95 106 ASP A O 1
ATOM 809 N N . THR A 1 107 ? -10.586 8.211 -2.33 1 94.56 107 THR A N 1
ATOM 810 C CA . THR A 1 107 ? -9.438 8.25 -1.431 1 94.56 107 THR A CA 1
ATOM 811 C C . THR A 1 107 ? -8.195 7.703 -2.121 1 94.56 107 THR A C 1
ATOM 813 O O . THR A 1 107 ? -7.129 8.32 -2.07 1 94.56 107 THR A O 1
ATOM 816 N N . ILE A 1 108 ? -8.344 6.578 -2.795 1 97.12 108 ILE A N 1
ATOM 817 C CA . ILE A 1 108 ? -7.234 5.938 -3.488 1 97.12 108 ILE A CA 1
ATOM 818 C C . ILE A 1 108 ? -6.75 6.832 -4.629 1 97.12 108 ILE A C 1
ATOM 820 O O . ILE A 1 108 ? -5.555 7.109 -4.742 1 97.12 108 ILE A O 1
ATOM 824 N N . PHE A 1 109 ? -7.605 7.332 -5.414 1 96.5 109 PHE A N 1
ATOM 825 C CA . PHE A 1 109 ? -7.242 8.102 -6.598 1 96.5 109 PHE A CA 1
ATOM 826 C C . PHE A 1 109 ? -6.633 9.445 -6.203 1 96.5 109 PHE A C 1
ATOM 828 O O . PHE A 1 109 ? -5.621 9.859 -6.77 1 96.5 109 PHE A O 1
ATOM 835 N N . SER A 1 110 ? -7.137 10.086 -5.223 1 94.81 110 SER A N 1
ATOM 836 C CA . SER A 1 110 ? -6.652 11.398 -4.789 1 94.81 110 SER A CA 1
ATOM 837 C C . SER A 1 110 ? -5.266 11.297 -4.168 1 94.81 110 SER A C 1
ATOM 839 O O . SER A 1 110 ? -4.43 12.18 -4.352 1 94.81 110 SER A O 1
ATOM 841 N N . ASN A 1 111 ? -5.035 10.211 -3.469 1 96.88 111 ASN A N 1
ATOM 842 C CA . ASN A 1 111 ? -3.822 10.148 -2.66 1 96.88 111 ASN A CA 1
ATOM 843 C C . ASN A 1 111 ? -2.699 9.414 -3.387 1 96.88 111 ASN A C 1
ATOM 845 O O . ASN A 1 111 ? -1.557 9.406 -2.928 1 96.88 111 ASN A O 1
ATOM 849 N N . PHE A 1 112 ? -3.006 8.812 -4.496 1 97.69 112 PHE A N 1
ATOM 850 C CA . PHE A 1 112 ? -1.929 8.156 -5.23 1 97.69 112 PHE A CA 1
ATOM 851 C C . PHE A 1 112 ? -1.944 8.57 -6.699 1 97.69 112 PHE A C 1
ATOM 853 O O . PHE A 1 112 ? -1 9.195 -7.184 1 97.69 112 PHE A O 1
ATOM 860 N N . ILE A 1 113 ? -3.045 8.328 -7.418 1 96.88 113 ILE A N 1
ATOM 861 C CA . ILE A 1 113 ? -3.105 8.523 -8.867 1 96.88 113 ILE A CA 1
ATOM 862 C C . ILE A 1 113 ? -2.893 10 -9.195 1 96.88 113 ILE A C 1
ATOM 864 O O . ILE A 1 113 ? -2.107 10.336 -10.086 1 96.88 113 ILE A O 1
ATOM 868 N N . ASP A 1 114 ? -3.543 10.875 -8.484 1 95.75 114 ASP A N 1
ATOM 869 C CA . ASP A 1 114 ? -3.484 12.305 -8.773 1 95.75 114 ASP A CA 1
ATOM 870 C C . ASP A 1 114 ? -2.098 12.867 -8.469 1 95.75 114 ASP A C 1
ATOM 872 O O . ASP A 1 114 ? -1.738 13.945 -8.953 1 95.75 114 ASP A O 1
ATOM 876 N N . ALA A 1 115 ? -1.305 12.148 -7.652 1 96.62 115 ALA A N 1
ATOM 877 C CA . ALA A 1 115 ? 0.027 12.617 -7.277 1 96.62 115 ALA A CA 1
ATOM 878 C C . ALA A 1 115 ? 1.061 12.234 -8.336 1 96.62 115 ALA A C 1
ATOM 880 O O . ALA A 1 115 ? 2.141 12.82 -8.398 1 96.62 115 ALA A O 1
ATOM 881 N N . ILE A 1 116 ? 0.795 11.25 -9.148 1 97 116 ILE A N 1
ATOM 882 C CA . ILE A 1 116 ? 1.762 10.672 -10.078 1 97 116 ILE A CA 1
ATOM 883 C C . ILE A 1 116 ? 2.275 11.758 -11.023 1 97 116 ILE A C 1
ATOM 885 O O . ILE A 1 116 ? 3.486 11.938 -11.164 1 97 116 ILE A O 1
ATOM 889 N N . PRO A 1 117 ? 1.38 12.547 -11.664 1 96.62 117 PRO A N 1
ATOM 890 C CA . PRO A 1 117 ? 1.89 13.57 -12.586 1 96.62 117 PRO A CA 1
ATOM 891 C C . PRO A 1 117 ? 2.75 14.617 -11.883 1 96.62 117 PRO A C 1
ATOM 893 O O . PRO A 1 117 ? 3.729 15.102 -12.453 1 96.62 117 PRO A O 1
ATOM 896 N N . VAL A 1 118 ? 2.408 14.984 -10.633 1 97.88 118 VAL A N 1
ATOM 897 C CA . VAL A 1 118 ? 3.186 15.953 -9.875 1 97.88 118 VAL A CA 1
ATOM 898 C C . VAL A 1 118 ? 4.621 15.461 -9.711 1 97.88 118 VAL A C 1
ATOM 900 O O . VAL A 1 118 ? 5.574 16.188 -9.984 1 97.88 118 VAL A O 1
ATOM 903 N N . ILE A 1 119 ? 4.727 14.211 -9.289 1 98.31 119 ILE A N 1
ATOM 904 C CA . ILE A 1 119 ? 6.023 13.594 -9.047 1 98.31 119 ILE A CA 1
ATOM 905 C C . ILE A 1 119 ? 6.797 13.484 -10.359 1 98.31 119 ILE A C 1
ATOM 907 O O . ILE A 1 119 ? 7.98 13.828 -10.422 1 98.31 119 ILE A O 1
ATOM 911 N N . LYS A 1 120 ? 6.117 13.094 -11.375 1 97.06 120 LYS A N 1
ATOM 912 C CA . LYS A 1 120 ? 6.73 12.93 -12.695 1 97.06 120 LYS A CA 1
ATOM 913 C C . LYS A 1 120 ? 7.238 14.266 -13.227 1 97.06 120 LYS A C 1
ATOM 915 O O . LYS A 1 120 ? 8.344 14.352 -13.773 1 97.06 120 LYS A O 1
ATOM 920 N N . PHE A 1 121 ? 6.422 15.32 -13.133 1 97.94 121 PHE A N 1
ATOM 921 C CA . PHE A 1 121 ? 6.812 16.641 -13.602 1 97.94 121 PHE A CA 1
ATOM 922 C C . PHE A 1 121 ? 8.055 17.141 -12.867 1 97.94 121 PHE A C 1
ATOM 924 O O . PHE A 1 121 ? 8.93 17.766 -13.469 1 97.94 121 PHE A O 1
ATOM 931 N N . CYS A 1 122 ? 8.133 16.844 -11.555 1 98.62 122 CYS A N 1
ATOM 932 C CA . CYS A 1 122 ? 9.32 17.219 -10.805 1 98.62 122 CYS A CA 1
ATOM 933 C C . CYS A 1 122 ? 10.555 16.484 -11.336 1 98.62 122 CYS A C 1
ATOM 935 O O . CYS A 1 122 ? 11.594 17.109 -11.57 1 98.62 122 CYS A O 1
ATOM 937 N N . THR A 1 123 ? 10.375 15.195 -11.531 1 98.31 123 THR A N 1
ATOM 938 C CA . THR A 1 123 ? 11.477 14.367 -12.008 1 98.31 123 THR A CA 1
ATOM 939 C C . THR A 1 123 ? 11.93 14.812 -13.398 1 98.31 123 THR A C 1
ATOM 941 O O . THR A 1 123 ? 13.117 15.047 -13.625 1 98.31 123 THR A O 1
ATOM 944 N N . GLU A 1 124 ? 11.031 14.977 -14.281 1 97.56 124 GLU A N 1
ATOM 945 C CA . GLU A 1 124 ? 11.32 15.258 -15.68 1 97.56 124 GLU A CA 1
ATOM 946 C C . GLU A 1 124 ? 11.906 16.656 -15.852 1 97.56 124 GLU A C 1
ATOM 948 O O . GLU A 1 124 ? 12.609 16.922 -16.828 1 97.56 124 GLU A O 1
ATOM 953 N N . ASN A 1 125 ? 11.633 17.531 -14.953 1 98 125 ASN A N 1
ATOM 954 C CA . ASN A 1 125 ? 12.109 18.891 -15.07 1 98 125 ASN A CA 1
ATOM 955 C C . ASN A 1 125 ? 13.172 19.219 -14.023 1 98 125 ASN A C 1
ATOM 957 O O . ASN A 1 125 ? 13.531 20.375 -13.828 1 98 125 ASN A O 1
ATOM 961 N N . ASN A 1 126 ? 13.641 18.188 -13.359 1 97.94 126 ASN A N 1
ATOM 962 C CA . ASN A 1 126 ? 14.703 18.312 -12.367 1 97.94 126 ASN A CA 1
AT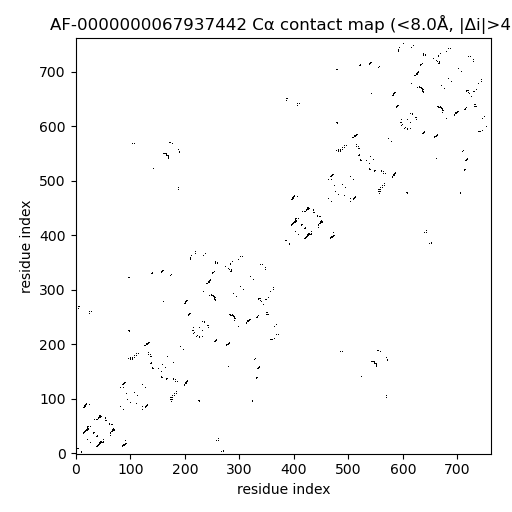OM 963 C C . ASN A 1 126 ? 14.352 19.328 -11.281 1 97.94 126 ASN A C 1
ATOM 965 O O . ASN A 1 126 ? 15.125 20.25 -11.016 1 97.94 126 ASN A O 1
ATOM 969 N N . LYS A 1 127 ? 13.109 19.234 -10.781 1 98.62 127 LYS A N 1
ATOM 970 C CA . LYS A 1 127 ? 12.641 20.094 -9.711 1 98.62 127 LYS A CA 1
ATOM 971 C C . LYS A 1 127 ? 12.594 19.359 -8.383 1 98.62 127 LYS A C 1
ATOM 973 O O . LYS A 1 127 ? 12.32 18.156 -8.344 1 98.62 127 LYS A O 1
ATOM 978 N N . ARG A 1 128 ? 12.859 20.094 -7.293 1 98.75 128 ARG A N 1
ATOM 979 C CA . ARG A 1 128 ? 12.789 19.547 -5.938 1 98.75 128 ARG A CA 1
ATOM 980 C C . ARG A 1 128 ? 11.344 19.359 -5.496 1 98.75 128 ARG A C 1
ATOM 982 O O . ARG A 1 128 ? 10.477 20.156 -5.84 1 98.75 128 ARG A O 1
ATOM 989 N N . LEU A 1 129 ? 11.117 18.234 -4.766 1 98.94 129 LEU A N 1
ATOM 990 C CA . LEU A 1 129 ? 9.773 17.922 -4.293 1 98.94 129 LEU A CA 1
ATOM 991 C C . LEU A 1 129 ? 9.75 17.781 -2.773 1 98.94 129 LEU A C 1
ATOM 993 O O . LEU A 1 129 ? 10.578 17.062 -2.203 1 98.94 129 LEU A O 1
ATOM 997 N N . ILE A 1 130 ? 8.93 18.5 -2.074 1 98.94 130 ILE A N 1
ATOM 998 C CA . ILE A 1 130 ? 8.508 18.172 -0.715 1 98.94 130 ILE A CA 1
ATOM 999 C C . ILE A 1 130 ? 7.086 17.625 -0.733 1 98.94 130 ILE A C 1
ATOM 1001 O O . ILE A 1 130 ? 6.145 18.312 -1.14 1 98.94 130 ILE A O 1
ATOM 1005 N N . HIS A 1 131 ? 6.949 16.391 -0.367 1 98.88 131 HIS A N 1
ATOM 1006 C CA . HIS A 1 131 ? 5.656 15.719 -0.381 1 98.88 131 HIS A CA 1
ATOM 1007 C C . HIS A 1 131 ? 5.148 15.477 1.035 1 98.88 131 HIS A C 1
ATOM 1009 O O . HIS A 1 131 ? 5.887 14.969 1.887 1 98.88 131 HIS A O 1
ATOM 1015 N N . PHE A 1 132 ? 3.902 15.828 1.24 1 98.75 132 PHE A N 1
ATOM 1016 C CA . PHE A 1 132 ? 3.266 15.562 2.525 1 98.75 132 PHE A CA 1
ATOM 1017 C C . PHE A 1 132 ? 2.611 14.188 2.539 1 98.75 132 PHE A C 1
ATOM 1019 O O . PHE A 1 132 ? 1.563 13.984 1.921 1 98.75 132 PHE A O 1
ATOM 1026 N N . SER A 1 133 ? 3.215 13.297 3.24 1 98.38 133 SER A N 1
ATOM 1027 C CA . SER A 1 133 ? 2.674 11.977 3.547 1 98.38 133 SER A CA 1
ATOM 1028 C C . SER A 1 133 ? 1.813 12.008 4.805 1 98.38 133 SER A C 1
ATOM 1030 O O . SER A 1 133 ? 0.983 12.906 4.973 1 98.38 133 SER A O 1
ATOM 1032 N N . THR A 1 134 ? 1.947 11.047 5.664 1 97.31 134 THR A N 1
ATOM 1033 C CA . THR A 1 134 ? 1.135 10.953 6.871 1 97.31 134 THR A CA 1
ATOM 1034 C C . THR A 1 134 ? 1.733 9.945 7.848 1 97.31 134 THR A C 1
ATOM 1036 O O . THR A 1 134 ? 2.426 9.008 7.434 1 97.31 134 THR A O 1
ATOM 1039 N N . CYS A 1 135 ? 1.445 10.156 9.086 1 96.5 135 CYS A N 1
ATOM 1040 C CA . CYS A 1 135 ? 1.829 9.156 10.078 1 96.5 135 CYS A CA 1
ATOM 1041 C C . CYS A 1 135 ? 0.998 7.887 9.922 1 96.5 135 CYS A C 1
ATOM 1043 O O . CYS A 1 135 ? 1.381 6.824 10.414 1 96.5 135 CYS A O 1
ATOM 1045 N N . GLU A 1 136 ? -0.099 8 9.227 1 95.31 136 GLU A N 1
ATOM 1046 C CA . GLU A 1 136 ? -0.979 6.855 9.023 1 95.31 136 GLU A CA 1
ATOM 1047 C C . GLU A 1 136 ? -0.281 5.754 8.234 1 95.31 136 GLU A C 1
ATOM 1049 O O . GLU A 1 136 ? -0.736 4.609 8.211 1 95.31 136 GLU A O 1
ATOM 1054 N N . VAL A 1 137 ? 0.86 6.016 7.605 1 96.94 137 VAL A N 1
ATOM 1055 C CA . VAL A 1 137 ? 1.563 5.016 6.809 1 96.94 137 VAL A CA 1
ATOM 1056 C C . VAL A 1 137 ? 2.104 3.916 7.719 1 96.94 137 VAL A C 1
ATOM 1058 O O . VAL A 1 137 ? 2.32 2.785 7.277 1 96.94 137 VAL A O 1
ATOM 1061 N N . PHE A 1 138 ? 2.297 4.254 9.016 1 96.88 138 PHE A N 1
ATOM 1062 C CA . PHE A 1 138 ? 2.768 3.246 9.961 1 96.88 138 PHE A CA 1
ATOM 1063 C C . PHE A 1 138 ? 1.644 2.287 10.336 1 96.88 138 PHE A C 1
ATOM 1065 O O . PHE A 1 138 ? 1.896 1.135 10.695 1 96.88 138 PHE A O 1
ATOM 1072 N N . GLY A 1 139 ? 0.38 2.824 10.25 1 95.44 139 GLY A N 1
ATOM 1073 C CA . GLY A 1 139 ? -0.76 2.014 10.648 1 95.44 139 GLY A CA 1
ATOM 1074 C C . GLY A 1 139 ? -0.746 1.642 12.117 1 95.44 139 GLY A C 1
ATOM 1075 O O . GLY A 1 139 ? -0.649 2.516 12.984 1 95.44 139 GLY A O 1
ATOM 1076 N N . LYS A 1 140 ? -0.825 0.358 12.406 1 95 140 LYS A N 1
ATOM 1077 C CA . LYS A 1 140 ? -0.786 -0.166 13.766 1 95 140 LYS A CA 1
ATOM 1078 C C . LYS A 1 140 ? 0.652 -0.38 14.234 1 95 140 LYS A C 1
ATOM 1080 O O . LYS A 1 140 ? 1.586 -0.308 13.43 1 95 140 LYS A O 1
ATOM 1085 N N . THR A 1 141 ? 0.867 -0.587 15.477 1 94.69 141 THR A N 1
ATOM 1086 C CA . THR A 1 141 ? 2.182 -0.887 16.031 1 94.69 141 THR A CA 1
ATOM 1087 C C . THR A 1 141 ? 2.324 -2.381 16.312 1 94.69 141 THR A C 1
ATOM 1089 O O . THR A 1 141 ? 1.33 -3.109 16.344 1 94.69 141 THR A O 1
ATOM 1092 N N . ILE A 1 142 ? 3.559 -2.818 16.438 1 93.44 142 ILE A N 1
ATOM 1093 C CA . ILE A 1 142 ? 3.803 -4.203 16.844 1 93.44 142 ILE A CA 1
ATOM 1094 C C . ILE A 1 142 ? 3.098 -4.496 18.156 1 93.44 142 ILE A C 1
ATOM 1096 O O . ILE A 1 142 ? 2.529 -5.574 18.344 1 93.44 142 ILE A O 1
ATOM 1100 N N . GLY A 1 143 ? 3.08 -3.543 19.031 1 91.75 143 GLY A N 1
ATOM 1101 C CA . GLY A 1 143 ? 2.449 -3.676 20.328 1 91.75 143 GLY A CA 1
ATOM 1102 C C . GLY A 1 143 ? 0.972 -4.012 20.25 1 91.75 143 GLY A C 1
ATOM 1103 O O . GLY A 1 143 ? 0.428 -4.672 21.141 1 91.75 143 GLY A O 1
ATOM 1104 N N . SER A 1 144 ? 0.318 -3.619 19.188 1 91.12 144 SER A N 1
ATOM 1105 C CA . SER A 1 144 ? -1.111 -3.85 19 1 91.12 144 SER A CA 1
ATOM 1106 C C . SER A 1 144 ? -1.426 -5.34 18.922 1 91.12 144 SER A C 1
ATOM 1108 O O . SER A 1 144 ? -2.582 -5.742 19.062 1 91.12 144 SER A O 1
ATOM 1110 N N . PHE A 1 145 ? -0.423 -6.145 18.688 1 91.31 145 PHE A N 1
ATOM 1111 C CA . PHE A 1 145 ? -0.644 -7.566 18.469 1 91.31 145 PHE A CA 1
ATOM 1112 C C . PHE A 1 145 ? -0.038 -8.398 19.594 1 91.31 145 PHE A C 1
ATOM 1114 O O . PHE A 1 145 ? 0.074 -9.617 19.484 1 91.31 145 PHE A O 1
ATOM 1121 N N . LEU A 1 146 ? 0.406 -7.707 20.609 1 90.94 146 LEU A N 1
ATOM 1122 C CA . LEU A 1 146 ? 1.029 -8.359 21.75 1 90.94 146 LEU A CA 1
ATOM 1123 C C . LEU A 1 146 ? 0.198 -8.164 23.016 1 90.94 146 LEU A C 1
ATOM 1125 O O . LEU A 1 146 ? -0.652 -7.27 23.078 1 90.94 146 LEU A O 1
ATOM 1129 N N . PRO A 1 147 ? 0.349 -8.961 23.953 1 88.19 147 PRO A N 1
ATOM 1130 C CA . PRO A 1 147 ? -0.323 -8.742 25.234 1 88.19 147 PRO A CA 1
ATOM 1131 C C . PRO A 1 147 ? -0.029 -7.359 25.828 1 88.19 147 PRO A C 1
ATOM 1133 O O . PRO A 1 147 ? 1.004 -6.762 25.516 1 88.19 147 PRO A O 1
ATOM 1136 N N . GLU A 1 148 ? -0.886 -6.891 26.625 1 86.56 148 GLU A N 1
ATOM 1137 C CA . GLU A 1 148 ? -0.876 -5.523 27.141 1 86.56 148 GLU A CA 1
ATOM 1138 C C . GLU A 1 148 ? 0.459 -5.191 27.797 1 86.56 148 GLU A C 1
ATOM 1140 O O . GLU A 1 148 ? 0.932 -4.055 27.719 1 86.56 148 GLU A O 1
ATOM 1145 N N . GLU A 1 149 ? 1.033 -6.191 28.375 1 85.44 149 GLU A N 1
ATOM 1146 C CA . GLU A 1 149 ? 2.266 -5.941 29.125 1 85.44 149 GLU A CA 1
ATOM 1147 C C . GLU A 1 149 ? 3.396 -5.523 28.188 1 85.44 149 GLU A C 1
ATOM 1149 O O . GLU A 1 149 ? 4.324 -4.82 28.594 1 85.44 149 GLU A O 1
ATOM 1154 N N . TYR A 1 150 ? 3.328 -5.938 26.922 1 83.75 150 TYR A N 1
ATOM 1155 C CA . TYR A 1 150 ? 4.375 -5.602 25.969 1 83.75 150 TYR A CA 1
ATOM 1156 C C . TYR A 1 150 ? 4.141 -4.219 25.359 1 83.75 150 TYR A C 1
ATOM 1158 O O . TYR A 1 150 ? 5.055 -3.619 24.797 1 83.75 150 TYR A O 1
ATOM 1166 N N . ARG A 1 151 ? 3.062 -3.699 25.562 1 82.88 151 ARG A N 1
ATOM 1167 C CA . ARG A 1 151 ? 2.668 -2.449 24.922 1 82.88 151 ARG A CA 1
ATOM 1168 C C . ARG A 1 151 ? 3.332 -1.255 25.594 1 82.88 151 ARG A C 1
ATOM 1170 O O . ARG A 1 151 ? 3.314 -0.143 25.062 1 82.88 151 ARG A O 1
ATOM 1177 N N . LYS A 1 152 ? 3.959 -1.565 26.688 1 85.69 152 LYS A N 1
ATOM 1178 C CA . LYS A 1 152 ? 4.609 -0.488 27.438 1 85.69 152 LYS A CA 1
ATOM 1179 C C . LYS A 1 152 ? 6.07 -0.335 27 1 85.69 152 LYS A C 1
ATOM 1181 O O . LYS A 1 152 ? 6.719 0.655 27.344 1 85.69 152 LYS A O 1
ATOM 1186 N N . GLU A 1 153 ? 6.559 -1.257 26.234 1 90.19 153 GLU A N 1
ATOM 1187 C CA . GLU A 1 153 ? 7.938 -1.194 25.766 1 90.19 153 GLU A CA 1
ATOM 1188 C C . GLU A 1 153 ? 8.062 -0.285 24.547 1 90.19 153 GLU A C 1
ATOM 1190 O O . GLU A 1 153 ? 7.449 -0.538 23.516 1 90.19 153 GLU A O 1
ATOM 1195 N N . PRO A 1 154 ? 8.914 0.702 24.625 1 90.94 154 PRO A N 1
ATOM 1196 C CA . PRO A 1 154 ? 9.008 1.72 23.578 1 90.94 154 PRO A CA 1
ATOM 1197 C C . PRO A 1 154 ? 9.305 1.124 22.203 1 90.94 154 PRO A C 1
ATOM 1199 O O . PRO A 1 154 ? 8.844 1.652 21.188 1 90.94 154 PRO A O 1
ATOM 1202 N N . GLN A 1 155 ? 10.016 0.027 22.156 1 90.31 155 GLN A N 1
ATOM 1203 C CA . GLN A 1 155 ? 10.398 -0.566 20.891 1 90.31 155 GLN A CA 1
ATOM 1204 C C . GLN A 1 155 ? 9.172 -1.031 20.109 1 90.31 155 GLN A C 1
ATOM 1206 O O . GLN A 1 155 ? 9.242 -1.234 18.891 1 90.31 155 GLN A O 1
ATOM 1211 N N . TYR A 1 156 ? 8.055 -1.189 20.844 1 91.38 156 TYR A N 1
ATOM 1212 C CA . TYR A 1 156 ? 6.875 -1.751 20.188 1 91.38 156 TYR A CA 1
ATOM 1213 C C . TYR A 1 156 ? 5.875 -0.657 19.828 1 91.38 156 TYR A C 1
ATOM 1215 O O . TYR A 1 156 ? 4.852 -0.924 19.203 1 91.38 156 TYR A O 1
ATOM 1223 N N . TYR A 1 157 ? 6.199 0.661 20.266 1 91.62 157 TYR A N 1
ATOM 1224 C CA . TYR A 1 157 ? 5.188 1.654 19.922 1 91.62 157 TYR A CA 1
ATOM 1225 C C . TYR A 1 157 ? 5.824 2.92 19.375 1 91.62 157 TYR A C 1
ATOM 1227 O O . TYR A 1 157 ? 5.137 3.773 18.812 1 91.62 157 TYR A O 1
ATOM 1235 N N . MET A 1 158 ? 7.137 3.09 19.578 1 94.75 158 MET A N 1
ATOM 1236 C CA . MET A 1 158 ? 7.816 4.25 19.016 1 94.75 158 MET A CA 1
ATOM 1237 C C . MET A 1 158 ? 8 4.094 17.5 1 94.75 158 MET A C 1
ATOM 1239 O O . MET A 1 158 ? 8.453 3.049 17.031 1 94.75 158 MET A O 1
ATOM 1243 N N . LEU A 1 159 ? 7.621 5.031 16.781 1 96.88 159 LEU A N 1
ATOM 1244 C CA . LEU A 1 159 ? 7.613 4.93 15.328 1 96.88 159 LEU A CA 1
ATOM 1245 C C . LEU A 1 159 ? 8.773 5.707 14.719 1 96.88 159 LEU A C 1
ATOM 1247 O O . LEU A 1 159 ? 8.828 6.934 14.82 1 96.88 159 LEU A O 1
ATOM 1251 N N . LYS A 1 160 ? 9.688 5.012 14.156 1 97.5 160 LYS A N 1
ATOM 1252 C CA . LYS A 1 160 ? 10.875 5.555 13.5 1 97.5 160 LYS A CA 1
ATOM 1253 C C . LYS A 1 160 ? 10.742 5.469 11.977 1 97.5 160 LYS A C 1
ATOM 1255 O O . LYS A 1 160 ? 10.258 4.465 11.445 1 97.5 160 LYS A O 1
ATOM 1260 N N . GLU A 1 161 ? 11.164 6.445 11.258 1 97.56 161 GLU A N 1
ATOM 1261 C CA . GLU A 1 161 ? 10.984 6.555 9.812 1 97.56 161 GLU A CA 1
ATOM 1262 C C . GLU A 1 161 ? 11.688 5.418 9.078 1 97.56 161 GLU A C 1
ATOM 1264 O O . GLU A 1 161 ? 11.18 4.91 8.078 1 97.56 161 GLU A O 1
ATOM 1269 N N . ASP A 1 162 ? 12.812 4.98 9.625 1 94.81 162 ASP A N 1
ATOM 1270 C CA . ASP A 1 162 ? 13.695 4.121 8.844 1 94.81 162 ASP A CA 1
ATOM 1271 C C . ASP A 1 162 ? 13.695 2.695 9.391 1 94.81 162 ASP A C 1
ATOM 1273 O O . ASP A 1 162 ? 14.32 1.804 8.812 1 94.81 162 ASP A O 1
ATOM 1277 N N . VAL A 1 163 ? 12.953 2.49 10.484 1 94.12 163 VAL A N 1
ATOM 1278 C CA . VAL A 1 163 ? 13.07 1.202 11.164 1 94.12 163 VAL A CA 1
ATOM 1279 C C . VAL A 1 163 ? 11.688 0.578 11.328 1 94.12 163 VAL A C 1
ATOM 1281 O O . VAL A 1 163 ? 11.508 -0.617 11.086 1 94.12 163 VAL A O 1
ATOM 1284 N N . SER A 1 164 ? 10.75 1.365 11.758 1 95.75 164 SER A N 1
ATOM 1285 C CA . SER A 1 164 ? 9.438 0.85 12.133 1 95.75 164 SER A CA 1
ATOM 1286 C C . SER A 1 164 ? 8.703 0.281 10.922 1 95.75 164 SER A C 1
ATOM 1288 O O . SER A 1 164 ? 8.727 0.868 9.844 1 95.75 164 SER A O 1
ATOM 1290 N N . PRO A 1 165 ? 8.109 -0.862 11.094 1 95.31 165 PRO A N 1
ATOM 1291 C CA . PRO A 1 165 ? 7.324 -1.413 9.984 1 95.31 165 PRO A CA 1
ATOM 1292 C C . PRO A 1 165 ? 6.02 -0.655 9.75 1 95.31 165 PRO A C 1
ATOM 1294 O O . PRO A 1 165 ? 5.59 0.122 10.609 1 95.31 165 PRO A O 1
ATOM 1297 N N . CYS A 1 166 ? 5.453 -0.787 8.594 1 96.88 166 CYS A N 1
ATOM 1298 C CA . CYS A 1 166 ? 4.121 -0.316 8.234 1 96.88 166 CYS A CA 1
ATOM 1299 C C . CYS A 1 166 ? 3.104 -1.449 8.305 1 96.88 166 CYS A C 1
ATOM 1301 O O . CYS A 1 166 ? 3.209 -2.432 7.574 1 96.88 166 CYS A O 1
ATOM 1303 N N . ILE A 1 167 ? 2.133 -1.315 9.195 1 96.88 167 ILE A N 1
ATOM 1304 C CA . ILE A 1 167 ? 1.269 -2.439 9.539 1 96.88 167 ILE A CA 1
ATOM 1305 C C . ILE A 1 167 ? -0.191 -2.057 9.305 1 96.88 167 ILE A C 1
ATOM 1307 O O . ILE A 1 167 ? -0.729 -1.19 10 1 96.88 167 ILE A O 1
ATOM 1311 N N . PHE A 1 168 ? -0.808 -2.717 8.398 1 96.81 168 PHE A N 1
ATOM 1312 C CA . PHE A 1 168 ? -2.209 -2.451 8.094 1 96.81 168 PHE A CA 1
ATOM 1313 C C . PHE A 1 168 ? -3.072 -3.664 8.422 1 96.81 168 PHE A C 1
ATOM 1315 O O . PHE A 1 168 ? -2.578 -4.793 8.461 1 96.81 168 PHE A O 1
ATOM 1322 N N . GLY A 1 169 ? -4.352 -3.396 8.672 1 95.06 169 GLY A N 1
ATOM 1323 C CA . GLY A 1 169 ? -5.297 -4.488 8.859 1 95.06 169 GLY A CA 1
ATOM 1324 C C . GLY A 1 169 ? -5.641 -5.199 7.562 1 95.06 169 GLY A C 1
ATOM 1325 O O . GLY A 1 169 ? -5.082 -4.891 6.512 1 95.06 169 GLY A O 1
ATOM 1326 N N . PRO A 1 170 ? -6.516 -6.16 7.637 1 93.31 170 PRO A N 1
ATOM 1327 C CA . PRO A 1 170 ? -6.863 -6.949 6.453 1 93.31 170 PRO A CA 1
ATOM 1328 C C . PRO A 1 170 ? -7.441 -6.098 5.324 1 93.31 170 PRO A C 1
ATOM 1330 O O . PRO A 1 170 ? -7.926 -4.988 5.57 1 93.31 170 PRO A O 1
ATOM 1333 N N . VAL A 1 171 ? -7.422 -6.598 4.168 1 94.94 171 VAL A N 1
ATOM 1334 C CA . VAL A 1 171 ? -7.75 -5.895 2.934 1 94.94 171 VAL A CA 1
ATOM 1335 C C . VAL A 1 171 ? -9.211 -5.449 2.965 1 94.94 171 VAL A C 1
ATOM 1337 O O . VAL A 1 171 ? -9.555 -4.391 2.436 1 94.94 171 VAL A O 1
ATOM 1340 N N . HIS A 1 172 ? -10.094 -6.176 3.592 1 92.75 172 HIS A N 1
ATOM 1341 C CA . HIS A 1 172 ? -11.516 -5.871 3.545 1 92.75 172 HIS A CA 1
ATOM 1342 C C . HIS A 1 172 ? -11.852 -4.672 4.422 1 92.75 172 HIS A C 1
ATOM 1344 O O . HIS A 1 172 ? -12.961 -4.129 4.344 1 92.75 172 HIS A O 1
ATOM 1350 N N . LYS A 1 173 ? -10.875 -4.273 5.281 1 92.44 173 LYS A N 1
ATOM 135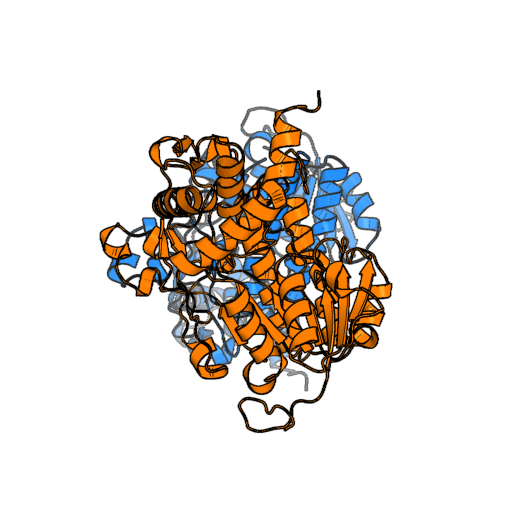1 C CA . LYS A 1 173 ? -11.047 -3.043 6.047 1 92.44 173 LYS A CA 1
ATOM 1352 C C . LYS A 1 173 ? -10.648 -1.823 5.223 1 92.44 173 LYS A C 1
ATOM 1354 O O . LYS A 1 173 ? -9.477 -1.454 5.18 1 92.44 173 LYS A O 1
ATOM 1359 N N . GLN A 1 174 ? -11.578 -1.076 4.754 1 89.25 174 GLN A N 1
ATOM 1360 C CA . GLN A 1 174 ? -11.406 -0.033 3.75 1 89.25 174 GLN A CA 1
ATOM 1361 C C . GLN A 1 174 ? -10.664 1.169 4.328 1 89.25 174 GLN A C 1
ATOM 1363 O O . GLN A 1 174 ? -10.086 1.965 3.584 1 89.25 174 GLN A O 1
ATOM 1368 N N . ARG A 1 175 ? -10.672 1.282 5.629 1 90.06 175 ARG A N 1
ATOM 1369 C CA . ARG A 1 175 ? -10.023 2.432 6.25 1 90.06 175 ARG A CA 1
ATOM 1370 C C . ARG A 1 175 ? -8.555 2.506 5.871 1 90.06 175 ARG A C 1
ATOM 1372 O O . ARG A 1 175 ? -7.965 3.59 5.844 1 90.06 175 ARG A O 1
ATOM 1379 N N . TRP A 1 176 ? -7.973 1.374 5.555 1 95 176 TRP A N 1
ATOM 1380 C CA . TRP A 1 176 ? -6.531 1.309 5.336 1 95 176 TRP A CA 1
ATOM 1381 C C . TRP A 1 176 ? -6.18 1.706 3.908 1 95 176 TRP A C 1
ATOM 1383 O O . TRP A 1 176 ? -5 1.771 3.547 1 95 176 TRP A O 1
ATOM 1393 N N . SER A 1 177 ? -7.242 2.037 3.041 1 95.38 177 SER A N 1
ATOM 1394 C CA . SER A 1 177 ? -6.988 2.475 1.672 1 95.38 177 SER A CA 1
ATOM 1395 C C . SER A 1 177 ? -6.195 3.777 1.645 1 95.38 177 SER A C 1
ATOM 1397 O O . SER A 1 177 ? -5.316 3.959 0.801 1 95.38 177 SER A O 1
ATOM 1399 N N . TYR A 1 178 ? -6.48 4.66 2.586 1 95.25 178 TYR A N 1
ATOM 1400 C CA . TYR A 1 178 ? -5.762 5.926 2.676 1 95.25 178 TYR A CA 1
ATOM 1401 C C . TYR A 1 178 ? -4.285 5.695 2.979 1 95.25 178 TYR A C 1
ATOM 1403 O O . TYR A 1 178 ? -3.412 6.18 2.254 1 95.25 178 TYR A O 1
ATOM 1411 N N . ALA A 1 179 ? -4 4.945 4.051 1 96.56 179 ALA A N 1
ATOM 1412 C CA . ALA A 1 179 ? -2.631 4.672 4.48 1 96.56 179 ALA A CA 1
ATOM 1413 C C . ALA A 1 179 ? -1.847 3.951 3.389 1 96.56 179 ALA A C 1
ATOM 1415 O O . ALA A 1 179 ? -0.681 4.266 3.141 1 96.56 179 ALA A O 1
ATOM 1416 N N . CYS A 1 180 ? -2.479 3.021 2.787 1 97.69 180 CYS A N 1
ATOM 1417 C CA . CYS A 1 180 ? -1.834 2.262 1.721 1 97.69 180 CYS A CA 1
ATOM 1418 C C . CYS A 1 180 ? -1.516 3.154 0.529 1 97.69 180 CYS A C 1
ATOM 1420 O O . CYS A 1 180 ? -0.439 3.049 -0.062 1 97.69 180 CYS A O 1
ATOM 1422 N N . ALA A 1 181 ? -2.463 3.998 0.133 1 98.12 181 ALA A N 1
ATOM 1423 C CA . ALA A 1 181 ? -2.26 4.91 -0.991 1 98.12 181 ALA A CA 1
ATOM 1424 C C . ALA A 1 181 ? -1.108 5.871 -0.714 1 98.12 181 ALA A C 1
ATOM 1426 O O . ALA A 1 181 ? -0.256 6.094 -1.576 1 98.12 181 ALA A O 1
ATOM 1427 N N . LYS A 1 182 ? -1.083 6.406 0.461 1 98.31 182 LYS A N 1
ATOM 1428 C CA . LYS A 1 182 ? -0.007 7.32 0.832 1 98.31 182 LYS A CA 1
ATOM 1429 C C . LYS A 1 182 ? 1.336 6.598 0.881 1 98.31 182 LYS A C 1
ATOM 1431 O O . LYS A 1 182 ? 2.357 7.148 0.466 1 98.31 182 LYS A O 1
ATOM 1436 N N . GLN A 1 183 ? 1.352 5.406 1.446 1 98.31 183 GLN A N 1
ATOM 1437 C CA . GLN A 1 183 ? 2.58 4.617 1.451 1 98.31 183 GLN A CA 1
ATOM 1438 C C . GLN A 1 183 ? 3.074 4.359 0.03 1 98.31 183 GLN A C 1
ATOM 1440 O O . GLN A 1 183 ? 4.273 4.434 -0.238 1 98.31 183 GLN A O 1
ATOM 1445 N N . MET A 1 184 ? 2.125 4.031 -0.844 1 98.31 184 MET A N 1
ATOM 1446 C CA . MET A 1 184 ? 2.471 3.793 -2.242 1 98.31 184 MET A CA 1
ATOM 1447 C C . MET A 1 184 ? 3.1 5.035 -2.863 1 98.31 184 MET A C 1
ATOM 1449 O O . MET A 1 184 ? 4.039 4.934 -3.654 1 98.31 184 MET A O 1
ATOM 1453 N N . THR A 1 185 ? 2.562 6.176 -2.588 1 98.69 185 THR A N 1
ATOM 1454 C CA . THR A 1 185 ? 3.123 7.426 -3.094 1 98.69 185 THR A CA 1
ATOM 1455 C C . THR A 1 185 ? 4.547 7.625 -2.58 1 98.69 185 THR A C 1
ATOM 1457 O O . THR A 1 185 ? 5.438 8.016 -3.338 1 98.69 185 THR A O 1
ATOM 1460 N N . ASP A 1 186 ? 4.781 7.355 -1.251 1 98.62 186 ASP A N 1
ATOM 1461 C CA . ASP A 1 186 ? 6.129 7.418 -0.693 1 98.62 186 ASP A CA 1
ATOM 1462 C C . ASP A 1 186 ? 7.09 6.52 -1.472 1 98.62 186 ASP A C 1
ATOM 1464 O O . ASP A 1 186 ? 8.195 6.941 -1.82 1 98.62 186 ASP A O 1
ATOM 1468 N N . ARG A 1 187 ? 6.621 5.34 -1.734 1 98 187 ARG A N 1
ATOM 1469 C CA . ARG A 1 187 ? 7.465 4.363 -2.418 1 98 187 ARG A CA 1
ATOM 1470 C C . ARG A 1 187 ? 7.711 4.777 -3.865 1 98 187 ARG A C 1
ATOM 1472 O O . ARG A 1 187 ? 8.789 4.531 -4.41 1 98 187 ARG A O 1
ATOM 1479 N N . LEU A 1 188 ? 6.742 5.34 -4.52 1 98.56 188 LEU A N 1
ATOM 1480 C CA . LEU A 1 188 ? 6.926 5.863 -5.867 1 98.56 188 LEU A CA 1
ATOM 1481 C C . LEU A 1 188 ? 7.992 6.953 -5.887 1 98.56 188 LEU A C 1
ATOM 1483 O O . LEU A 1 188 ? 8.812 7.004 -6.809 1 98.56 188 LEU A O 1
ATOM 1487 N N . ILE A 1 189 ? 7.961 7.809 -4.906 1 98.75 189 ILE A N 1
ATOM 1488 C CA . ILE A 1 189 ? 8.938 8.891 -4.809 1 98.75 189 ILE A CA 1
ATOM 1489 C C . ILE A 1 189 ? 10.344 8.305 -4.648 1 98.75 189 ILE A C 1
ATOM 1491 O O . ILE A 1 189 ? 11.273 8.727 -5.332 1 98.75 189 ILE A O 1
ATOM 1495 N N . TYR A 1 190 ? 10.508 7.324 -3.791 1 97.56 190 TYR A N 1
ATOM 1496 C CA . TYR A 1 190 ? 11.797 6.668 -3.611 1 97.56 190 TYR A CA 1
ATOM 1497 C C . TYR A 1 190 ? 12.242 5.984 -4.898 1 97.56 190 TYR A C 1
ATOM 1499 O O . TYR A 1 190 ? 13.43 5.984 -5.227 1 97.56 190 TYR A O 1
ATOM 1507 N N . ALA A 1 191 ? 11.289 5.375 -5.551 1 97.44 191 ALA A N 1
ATOM 1508 C CA . ALA A 1 191 ? 11.602 4.742 -6.828 1 97.44 191 ALA A CA 1
ATOM 1509 C C . ALA A 1 191 ? 12.102 5.766 -7.848 1 97.44 191 ALA A C 1
ATOM 1511 O O . ALA A 1 191 ? 13.078 5.523 -8.555 1 97.44 191 ALA A O 1
ATOM 1512 N N . GLU A 1 192 ? 11.422 6.906 -7.945 1 98.25 192 GLU A N 1
ATOM 1513 C CA . GLU A 1 192 ? 11.836 7.98 -8.844 1 98.25 192 GLU A CA 1
ATOM 1514 C C . GLU A 1 192 ? 13.219 8.508 -8.477 1 98.25 192 GLU A C 1
ATOM 1516 O O . GLU A 1 192 ? 14.008 8.852 -9.359 1 98.25 192 GLU A O 1
ATOM 1521 N N . HIS A 1 193 ? 13.461 8.57 -7.195 1 97.94 193 HIS A N 1
ATOM 1522 C CA . HIS A 1 193 ? 14.789 8.969 -6.746 1 97.94 193 HIS A CA 1
ATOM 1523 C C . HIS A 1 193 ? 15.844 7.961 -7.195 1 97.94 193 HIS A C 1
ATOM 1525 O O . HIS A 1 193 ? 16.875 8.344 -7.746 1 97.94 193 HIS A O 1
ATOM 1531 N N . ALA A 1 194 ? 15.578 6.723 -6.969 1 94.94 194 ALA A N 1
ATOM 1532 C CA . ALA A 1 194 ? 16.531 5.656 -7.258 1 94.94 194 ALA A CA 1
ATOM 1533 C C . ALA A 1 194 ? 16.828 5.57 -8.75 1 94.94 194 ALA A C 1
ATOM 1535 O O . ALA A 1 194 ? 17.984 5.406 -9.156 1 94.94 194 ALA A O 1
ATOM 1536 N N . GLU A 1 195 ? 15.828 5.699 -9.547 1 96.19 195 GLU A N 1
ATOM 1537 C CA . GLU A 1 195 ? 15.992 5.445 -10.977 1 96.19 195 GLU A CA 1
ATOM 1538 C C . GLU A 1 195 ? 16.312 6.73 -11.734 1 96.19 195 GLU A C 1
ATOM 1540 O O . GLU A 1 195 ? 17 6.699 -12.75 1 96.19 195 GLU A O 1
ATOM 1545 N N . ASN A 1 196 ? 15.805 7.91 -11.227 1 97.62 196 ASN A N 1
ATOM 1546 C CA . ASN A 1 196 ? 15.883 9.117 -12.047 1 97.62 196 ASN A CA 1
ATOM 1547 C C . ASN A 1 196 ? 16.484 10.281 -11.266 1 97.62 196 ASN A C 1
ATOM 1549 O O . ASN A 1 196 ? 16.562 11.398 -11.773 1 97.62 196 ASN A O 1
ATOM 1553 N N . GLY A 1 197 ? 16.781 10.094 -10.023 1 97.94 197 GLY A N 1
ATOM 1554 C CA . GLY A 1 197 ? 17.531 11.086 -9.258 1 97.94 197 GLY A CA 1
ATOM 1555 C C . GLY A 1 197 ? 16.656 12.172 -8.672 1 97.94 197 GLY A C 1
ATOM 1556 O O . GLY A 1 197 ? 17.125 13.25 -8.336 1 97.94 197 GLY A O 1
ATOM 1557 N N . LEU A 1 198 ? 15.398 11.977 -8.492 1 98.69 198 LEU A N 1
ATOM 1558 C CA . LEU A 1 198 ? 14.492 12.953 -7.902 1 98.69 198 LEU A CA 1
ATOM 1559 C C . LEU A 1 198 ? 15.008 13.414 -6.543 1 98.69 198 LEU A C 1
ATOM 1561 O O . LEU A 1 198 ? 15.336 12.594 -5.684 1 98.69 198 LEU A O 1
ATOM 1565 N N . LYS A 1 199 ? 15.172 14.68 -6.352 1 98.75 199 LYS A N 1
ATOM 1566 C CA . LYS A 1 199 ? 15.438 15.266 -5.039 1 98.75 199 LYS A CA 1
ATOM 1567 C C . LYS A 1 199 ? 14.141 15.484 -4.266 1 98.75 199 LYS A C 1
ATOM 1569 O O . LYS A 1 199 ? 13.273 16.25 -4.699 1 98.75 199 LYS A O 1
ATOM 1574 N N . PHE A 1 200 ? 14.031 14.836 -3.109 1 98.88 200 PHE A N 1
ATOM 1575 C CA . PHE A 1 200 ? 12.742 14.883 -2.436 1 98.88 200 PHE A CA 1
ATOM 1576 C C . PHE A 1 200 ? 12.922 14.977 -0.926 1 98.88 200 PHE A C 1
ATOM 1578 O O . PHE A 1 200 ? 14 14.703 -0.405 1 98.88 200 PHE A O 1
ATOM 1585 N N . THR A 1 201 ? 11.93 15.453 -0.255 1 98.94 201 THR A N 1
ATOM 1586 C CA . THR A 1 201 ? 11.672 15.336 1.177 1 98.94 201 THR A CA 1
ATOM 1587 C C . THR A 1 201 ? 10.242 14.883 1.44 1 98.94 201 THR A C 1
ATOM 1589 O O . THR A 1 201 ? 9.305 15.359 0.792 1 98.94 201 THR A O 1
ATOM 1592 N N . ILE A 1 202 ? 10.102 13.938 2.281 1 98.88 202 ILE A N 1
ATOM 1593 C CA . ILE A 1 202 ? 8.766 13.5 2.668 1 98.88 202 ILE A CA 1
ATOM 1594 C C . ILE A 1 202 ? 8.477 13.914 4.109 1 98.88 202 ILE A C 1
ATOM 1596 O O . ILE A 1 202 ? 9.32 13.734 4.992 1 98.88 202 ILE A O 1
ATOM 1600 N N . VAL A 1 203 ? 7.344 14.516 4.289 1 98.88 203 VAL A N 1
ATOM 1601 C CA . VAL A 1 203 ? 6.902 14.961 5.609 1 98.88 203 VAL A CA 1
ATOM 1602 C C . VAL A 1 203 ? 5.777 14.055 6.105 1 98.88 203 VAL A C 1
ATOM 1604 O O . VAL A 1 203 ? 4.828 13.773 5.375 1 98.88 203 VAL A O 1
ATOM 1607 N N . ARG A 1 204 ? 5.879 13.578 7.32 1 98.69 204 ARG A N 1
ATOM 1608 C CA . ARG A 1 204 ? 4.805 12.82 7.961 1 98.69 204 ARG A CA 1
ATOM 1609 C C . ARG A 1 204 ? 4.211 13.594 9.133 1 98.69 204 ARG A C 1
ATOM 1611 O O . ARG A 1 204 ? 4.715 13.523 10.25 1 98.69 204 ARG A O 1
ATOM 1618 N N . PRO A 1 205 ? 3.133 14.289 8.875 1 98.25 205 PRO A N 1
ATOM 1619 C CA . PRO A 1 205 ? 2.471 15.031 9.945 1 98.25 205 PRO A CA 1
ATOM 1620 C C . PRO A 1 205 ? 1.848 14.125 11 1 98.25 205 PRO A C 1
ATOM 1622 O O . PRO A 1 205 ? 1.178 13.148 10.664 1 98.25 205 PRO A O 1
ATOM 1625 N N . TYR A 1 206 ? 2.07 14.461 12.219 1 97.44 206 TYR A N 1
ATOM 1626 C CA . TYR A 1 206 ? 1.392 13.828 13.344 1 97.44 206 TYR A CA 1
ATOM 1627 C C . TYR A 1 206 ? 0.335 14.75 13.938 1 97.44 206 TYR A C 1
ATOM 1629 O O . TYR A 1 206 ? 0.625 15.539 14.844 1 97.44 206 TYR A O 1
ATOM 1637 N N . ASN A 1 207 ? -0.872 14.664 13.406 1 95.06 207 ASN A N 1
ATOM 1638 C CA . ASN A 1 207 ? -2.059 15.359 13.883 1 95.06 207 ASN A CA 1
ATOM 1639 C C . ASN A 1 207 ? -1.777 16.844 14.141 1 95.06 207 ASN A C 1
ATOM 1641 O O . ASN A 1 207 ? -1.963 17.328 15.258 1 95.06 207 ASN A O 1
ATOM 1645 N N . TRP A 1 208 ? -1.429 17.5 13.078 1 97.12 208 TRP A N 1
ATOM 1646 C CA . TRP A 1 208 ? -1.253 18.953 13.156 1 97.12 208 TRP A CA 1
ATOM 1647 C C . TRP A 1 208 ? -2.582 19.641 13.438 1 97.12 208 TRP A C 1
ATOM 1649 O O . TRP A 1 208 ? -3.576 19.391 12.75 1 97.12 208 TRP A O 1
ATOM 1659 N N . ILE A 1 209 ? -2.541 20.5 14.438 1 96.06 209 ILE A N 1
ATOM 1660 C CA . ILE A 1 209 ? -3.762 21.172 14.867 1 96.06 209 ILE A CA 1
ATOM 1661 C C . ILE A 1 209 ? -3.488 22.656 15.039 1 96.06 209 ILE A C 1
ATOM 1663 O O . ILE A 1 209 ? -2.367 23.062 15.367 1 96.06 209 ILE A O 1
ATOM 1667 N N . GLY A 1 210 ? -4.539 23.406 14.828 1 96.5 210 GLY A N 1
ATOM 1668 C CA . GLY A 1 210 ? -4.449 24.844 15.016 1 96.5 210 GLY A CA 1
ATOM 1669 C C . GLY A 1 210 ? -5.566 25.609 14.32 1 96.5 210 GLY A C 1
ATOM 1670 O O . GLY A 1 210 ? -6.5 25 13.781 1 96.5 210 GLY A O 1
ATOM 1671 N N . PRO A 1 211 ? -5.488 26.891 14.344 1 94.81 211 PRO A N 1
ATOM 1672 C CA . PRO A 1 211 ? -6.473 27.734 13.656 1 94.81 211 PRO A CA 1
ATOM 1673 C C . PRO A 1 211 ? -6.629 27.359 12.18 1 94.81 211 PRO A C 1
ATOM 1675 O O . PRO A 1 211 ? -5.645 27.031 11.516 1 94.81 211 PRO A O 1
ATOM 1678 N N . ARG A 1 212 ? -7.867 27.375 11.609 1 92.88 212 ARG A N 1
ATOM 1679 C CA . ARG A 1 212 ? -8.227 27.141 10.211 1 92.88 212 ARG A CA 1
ATOM 1680 C C . ARG A 1 212 ? -8.172 25.656 9.875 1 92.88 212 ARG A C 1
ATOM 1682 O O . ARG A 1 212 ? -8.219 25.281 8.703 1 92.88 212 ARG A O 1
ATOM 1689 N N . MET A 1 213 ? -8.039 24.859 10.938 1 92.75 213 MET A N 1
ATOM 1690 C CA . MET A 1 213 ? -8.016 23.422 10.656 1 92.75 213 MET A CA 1
ATOM 1691 C C . MET A 1 213 ? -9.391 22.922 10.242 1 92.75 213 MET A C 1
ATOM 1693 O O . MET A 1 213 ? -10.406 23.422 10.734 1 92.75 213 MET A O 1
ATOM 1697 N N . ASP A 1 214 ? -9.406 22 9.414 1 86.88 214 ASP A N 1
ATOM 1698 C CA . ASP A 1 214 ? -10.602 21.281 8.984 1 86.88 214 ASP A CA 1
ATOM 1699 C C . ASP A 1 214 ? -11.75 22.25 8.719 1 86.88 214 ASP A C 1
ATOM 1701 O O . ASP A 1 214 ? -11.531 23.375 8.266 1 86.88 214 ASP A O 1
ATOM 1705 N N . PHE A 1 215 ? -12.969 21.75 8.703 1 77.31 215 PHE A N 1
ATOM 1706 C CA . PHE A 1 215 ? -14.156 22.547 8.43 1 77.31 215 PHE A CA 1
ATOM 1707 C C . PHE A 1 215 ? -15.219 22.312 9.5 1 77.31 215 PHE A C 1
ATOM 1709 O O . PHE A 1 215 ? -15.148 21.344 10.258 1 77.31 215 PHE A O 1
ATOM 1716 N N . ILE A 1 216 ? -16.062 23.25 9.664 1 80.75 216 ILE A N 1
ATOM 1717 C CA . ILE A 1 216 ? -17.25 23.109 10.484 1 80.75 216 ILE A CA 1
ATOM 1718 C C . ILE A 1 216 ? -18.438 22.734 9.609 1 80.75 216 ILE A C 1
ATOM 1720 O O . ILE A 1 216 ? -18.828 23.484 8.711 1 80.75 216 ILE A O 1
ATOM 1724 N N . PRO A 1 217 ? -18.969 21.609 9.891 1 81.38 217 PRO A N 1
ATOM 1725 C CA . PRO A 1 217 ? -20.078 21.156 9.039 1 81.38 217 PRO A CA 1
ATOM 1726 C C . PRO A 1 217 ? -21.219 22.156 8.969 1 81.38 217 PRO A C 1
ATOM 1728 O O . PRO A 1 217 ? -21.672 22.656 10.008 1 81.38 217 PRO A O 1
ATOM 1731 N N . GLY A 1 218 ? -21.641 22.438 7.738 1 78.31 218 GLY A N 1
ATOM 1732 C CA . GLY A 1 218 ? -22.781 23.328 7.531 1 78.31 218 GLY A CA 1
ATOM 1733 C C . GLY A 1 218 ? -22.406 24.797 7.562 1 78.31 218 GLY A C 1
ATOM 1734 O O . GLY A 1 218 ? -23.219 25.672 7.234 1 78.31 218 GLY A O 1
ATOM 1735 N N . VAL A 1 219 ? -21.156 25.125 7.906 1 81.81 219 VAL A N 1
ATOM 1736 C CA . VAL A 1 219 ? -20.719 26.531 7.973 1 81.81 219 VAL A CA 1
ATOM 1737 C C . VAL A 1 219 ? -19.734 26.812 6.848 1 81.81 219 VAL A C 1
ATOM 1739 O O . VAL A 1 219 ? -20.031 27.578 5.934 1 81.81 219 VAL A O 1
ATOM 1742 N N . ASP A 1 220 ? -18.656 26.047 6.797 1 79.38 220 ASP A N 1
ATOM 1743 C CA . ASP A 1 220 ? -17.688 26.266 5.738 1 79.38 220 ASP A CA 1
ATOM 1744 C C . ASP A 1 220 ? -17.266 24.938 5.098 1 79.38 220 ASP A C 1
ATOM 1746 O O . ASP A 1 220 ? -16.188 24.828 4.527 1 79.38 220 ASP A O 1
ATOM 1750 N N . GLY A 1 221 ? -18.094 23.953 5.316 1 79.19 221 GLY A N 1
ATOM 1751 C CA . GLY A 1 221 ? -17.953 22.641 4.703 1 79.19 221 GLY A CA 1
ATOM 1752 C C . GLY A 1 221 ? -19.266 21.938 4.504 1 79.19 221 GLY A C 1
ATOM 1753 O O . GLY A 1 221 ? -20.344 22.5 4.762 1 79.19 221 GLY A O 1
ATOM 1754 N N . PRO A 1 222 ? -19.172 20.781 3.986 1 79.12 222 PRO A N 1
ATOM 1755 C CA . PRO A 1 222 ? -20.406 20.031 3.781 1 79.12 222 PRO A CA 1
ATOM 1756 C C . PRO A 1 222 ? -21.125 19.719 5.09 1 79.12 222 PRO A C 1
ATOM 1758 O O . PRO A 1 222 ? -20.484 19.438 6.105 1 79.12 222 PRO A O 1
ATOM 1761 N N . SER A 1 223 ? -22.438 19.703 5.031 1 78.75 223 SER A N 1
ATOM 1762 C CA . SER A 1 223 ? -23.25 19.484 6.227 1 78.75 223 SER A CA 1
ATOM 1763 C C . SER A 1 223 ? -23.109 18.047 6.719 1 78.75 223 SER A C 1
ATOM 1765 O O . SER A 1 223 ? -23.203 17.781 7.922 1 78.75 223 SER A O 1
ATOM 1767 N N . ASP A 1 224 ? -22.844 17.188 5.785 1 77.31 224 ASP A N 1
ATOM 1768 C CA . ASP A 1 224 ? -22.812 15.766 6.137 1 77.31 224 ASP A CA 1
ATOM 1769 C C . ASP A 1 224 ? -21.391 15.258 6.293 1 77.31 224 ASP A C 1
ATOM 1771 O O . ASP A 1 224 ? -21.172 14.07 6.508 1 77.31 224 ASP A O 1
ATOM 1775 N N . GLY A 1 225 ? -20.516 16.141 6.277 1 77.75 225 GLY A N 1
ATOM 1776 C CA . GLY A 1 225 ? -19.125 15.734 6.422 1 77.75 225 GLY A CA 1
ATOM 1777 C C . GLY A 1 225 ? -18.719 15.539 7.867 1 77.75 225 GLY A C 1
ATOM 1778 O O . GLY A 1 225 ? -19.281 16.172 8.773 1 77.75 225 GLY A O 1
ATOM 1779 N N . VAL A 1 226 ? -17.781 14.594 8.109 1 78.31 226 VAL A N 1
ATOM 1780 C CA . VAL A 1 226 ? -17.234 14.352 9.438 1 78.31 226 VAL A CA 1
ATOM 1781 C C . VAL A 1 226 ? -15.742 14.711 9.445 1 78.31 226 VAL A C 1
ATOM 1783 O O . VAL A 1 226 ? -14.914 13.945 8.953 1 78.31 226 VAL A O 1
ATOM 1786 N N . PRO A 1 227 ? -15.469 15.844 10.031 1 83.38 227 PRO A N 1
ATOM 1787 C CA . PRO A 1 227 ? -14.062 16.219 10.117 1 83.38 227 PRO A CA 1
ATOM 1788 C C . PRO A 1 227 ? -13.281 15.383 11.125 1 83.38 227 PRO A C 1
ATOM 1790 O O . PRO A 1 227 ? -13.758 14.336 11.562 1 83.38 227 PRO A O 1
ATOM 1793 N N . ARG A 1 228 ? -12.031 15.75 11.43 1 87.25 228 ARG A N 1
ATOM 1794 C CA . ARG A 1 228 ? -11.203 15.039 12.391 1 87.25 228 ARG A CA 1
ATOM 1795 C C . ARG A 1 228 ? -11.648 15.328 13.82 1 87.25 228 ARG A C 1
ATOM 1797 O O . ARG A 1 228 ? -12.461 16.234 14.055 1 87.25 228 ARG A O 1
ATOM 1804 N N . VAL A 1 229 ? -11.117 14.641 14.688 1 86.69 229 VAL A N 1
ATOM 1805 C CA . VAL A 1 229 ? -11.648 14.531 16.047 1 86.69 229 VAL A CA 1
ATOM 1806 C C . VAL A 1 229 ? -11.695 15.906 16.688 1 86.69 229 VAL A C 1
ATOM 1808 O O . VAL A 1 229 ? -12.703 16.281 17.312 1 86.69 229 VAL A O 1
ATOM 1811 N N . LEU A 1 230 ? -10.68 16.719 16.578 1 89.06 230 LEU A N 1
ATOM 1812 C CA . LEU A 1 230 ? -10.664 18 17.25 1 89.06 230 LEU A CA 1
ATOM 1813 C C . LEU A 1 230 ? -11.727 18.938 16.656 1 89.06 230 LEU A C 1
ATOM 1815 O O . LEU A 1 230 ? -12.375 19.688 17.391 1 89.06 230 LEU A O 1
ATOM 1819 N N . ALA A 1 231 ? -11.836 18.859 15.352 1 88.94 231 ALA A N 1
ATOM 1820 C CA . ALA A 1 231 ? -12.867 19.672 14.703 1 88.94 231 ALA A CA 1
ATOM 1821 C C . ALA A 1 231 ? -14.266 19.188 15.094 1 88.94 231 ALA A C 1
ATOM 1823 O O . ALA A 1 231 ? -15.18 20 15.258 1 88.94 231 ALA A O 1
ATOM 1824 N N . CYS A 1 232 ? -14.406 17.938 15.203 1 90.5 232 CYS A N 1
ATOM 1825 C CA . CYS A 1 232 ? -15.68 17.375 15.664 1 90.5 232 CYS A CA 1
ATOM 1826 C C . CYS A 1 232 ? -16.016 17.859 17.062 1 90.5 232 CYS A C 1
ATOM 1828 O O . CYS A 1 232 ? -17.125 18.312 17.328 1 90.5 232 CYS A O 1
ATOM 1830 N N . PHE A 1 233 ? -15.055 17.781 17.922 1 94.31 233 PHE A N 1
ATOM 1831 C CA . PHE A 1 233 ? -15.25 18.203 19.312 1 94.31 233 PHE A CA 1
ATOM 1832 C C . PHE A 1 233 ? -15.516 19.703 19.375 1 94.31 233 PHE A C 1
ATOM 1834 O O . PHE A 1 233 ? -16.391 20.156 20.125 1 94.31 233 PHE A O 1
ATOM 1841 N N . SER A 1 234 ? -14.758 20.438 18.641 1 93.06 234 SER A N 1
ATOM 1842 C CA . SER A 1 234 ? -14.961 21.875 18.594 1 93.06 234 SER A CA 1
ATOM 1843 C C . SER A 1 234 ? -16.375 22.219 18.141 1 93.06 234 SER A C 1
ATOM 1845 O O . SER A 1 234 ? -17.016 23.125 18.703 1 93.06 234 SER A O 1
ATOM 1847 N N . ASN A 1 235 ? -16.797 21.547 17.141 1 92.25 235 ASN A N 1
ATOM 1848 C CA . ASN A 1 235 ? -18.156 21.734 16.625 1 92.25 235 ASN A CA 1
ATOM 1849 C C . ASN A 1 235 ? -19.203 21.453 17.703 1 92.25 235 ASN A C 1
ATOM 1851 O O . ASN A 1 235 ? -20.141 22.219 17.875 1 92.25 235 ASN A O 1
ATOM 1855 N N . ASN A 1 236 ? -19.047 20.391 18.406 1 94.44 236 ASN A N 1
ATOM 1856 C CA . ASN A 1 236 ? -19.969 20.031 19.469 1 94.44 236 ASN A CA 1
ATOM 1857 C C . ASN A 1 236 ? -19.953 21.047 20.594 1 94.44 236 ASN A C 1
ATOM 1859 O O . ASN A 1 236 ? -21.016 21.375 21.156 1 94.44 236 ASN A O 1
ATOM 1863 N N . LEU A 1 237 ? -18.828 21.5 20.922 1 95.19 237 LEU A N 1
ATOM 1864 C CA . LEU A 1 237 ? -18.703 22.5 21.969 1 95.19 237 LEU A CA 1
ATOM 1865 C C . LEU A 1 237 ? -19.422 23.797 21.562 1 95.19 237 LEU A C 1
ATOM 1867 O O . LEU A 1 237 ? -20.156 24.375 22.375 1 95.19 237 LEU A O 1
ATOM 1871 N N . LEU A 1 238 ? -19.219 24.203 20.328 1 93.44 238 LEU A N 1
ATOM 1872 C CA . LEU A 1 238 ? -19.828 25.438 19.812 1 93.44 238 LEU A CA 1
ATOM 1873 C C . LEU A 1 238 ? -21.359 25.312 19.812 1 93.44 238 LEU A C 1
ATOM 1875 O O . LEU A 1 238 ? -22.062 26.312 20.016 1 93.44 238 LEU A O 1
ATOM 1879 N N . ARG A 1 239 ? -21.797 24.125 19.641 1 92.81 239 ARG A N 1
ATOM 1880 C CA . ARG A 1 239 ? -23.234 23.891 19.531 1 92.81 239 ARG A CA 1
ATOM 1881 C C . ARG A 1 239 ? -23.844 23.547 20.891 1 92.81 239 ARG A C 1
ATOM 1883 O O . ARG A 1 239 ? -25.062 23.453 21.031 1 92.81 239 ARG A O 1
ATOM 1890 N N . GLY A 1 240 ? -23.016 23.328 21.812 1 92.44 240 GLY A N 1
ATOM 1891 C CA . GLY A 1 240 ? -23.5 22.891 23.125 1 92.44 240 GLY A CA 1
ATOM 1892 C C . GLY A 1 240 ? -23.969 21.453 23.141 1 92.44 240 GLY A C 1
ATOM 1893 O O . GLY A 1 240 ? -24.891 21.094 23.875 1 92.44 240 GLY A O 1
ATOM 1894 N N . GLU A 1 241 ? -23.406 20.688 22.281 1 94.44 241 GLU A N 1
ATOM 1895 C CA . GLU A 1 241 ? -23.734 19.266 22.156 1 94.44 241 GLU A CA 1
ATOM 1896 C C . GLU A 1 241 ? -22.672 18.391 22.812 1 94.44 241 GLU A C 1
ATOM 1898 O O . GLU A 1 241 ? -21.516 18.812 22.938 1 94.44 241 GLU A O 1
ATOM 1903 N N . PRO A 1 242 ? -23.062 17.219 23.219 1 96.31 242 PRO A N 1
ATOM 1904 C CA . PRO A 1 242 ? -22.062 16.328 23.828 1 96.31 242 PRO A CA 1
ATOM 1905 C C . PRO A 1 242 ? -20.953 15.93 22.859 1 96.31 242 PRO A C 1
ATOM 1907 O O . PRO A 1 242 ? -21.219 15.688 21.672 1 96.31 242 PRO A O 1
ATOM 1910 N N . LEU A 1 243 ? -19.75 15.883 23.359 1 96.5 243 LEU A N 1
ATOM 1911 C CA . LEU A 1 243 ? -18.625 15.344 22.594 1 96.5 243 LEU A CA 1
ATOM 1912 C C . LEU A 1 243 ? -18.734 13.828 22.453 1 96.5 243 LEU A C 1
ATOM 1914 O O . LEU A 1 243 ? -18.859 13.125 23.453 1 96.5 243 LEU A O 1
ATOM 1918 N N . LYS A 1 244 ? -18.672 13.305 21.312 1 93.88 244 LYS A N 1
ATOM 1919 C CA . LYS A 1 244 ? -18.859 11.883 21.062 1 93.88 244 LYS A CA 1
ATOM 1920 C C . LYS A 1 244 ? -17.547 11.109 21.203 1 93.88 244 LYS A C 1
ATOM 1922 O O . LYS A 1 244 ? -16.609 11.32 20.438 1 93.88 244 LYS A O 1
ATOM 1927 N N . LEU A 1 245 ? -17.5 10.266 22.141 1 94.94 245 LEU A N 1
ATOM 1928 C CA . LEU A 1 245 ? -16.344 9.398 22.375 1 94.94 245 LEU A CA 1
ATOM 1929 C C . LEU A 1 245 ? -16.547 8.047 21.688 1 94.94 245 LEU A C 1
ATOM 1931 O O . LEU A 1 245 ? -17.281 7.199 22.188 1 94.94 245 LEU A O 1
ATOM 1935 N N . VAL A 1 246 ? -15.836 7.848 20.672 1 88.81 246 VAL A N 1
ATOM 1936 C CA . VAL A 1 246 ? -15.93 6.594 19.938 1 88.81 246 VAL A CA 1
ATOM 1937 C C . VAL A 1 246 ? -15.242 5.477 20.734 1 88.81 246 VAL A C 1
ATOM 1939 O O . VAL A 1 246 ? -14.055 5.566 21.047 1 88.81 246 VAL A O 1
ATOM 1942 N N . ASP A 1 247 ? -15.938 4.453 21.031 1 89.81 247 ASP A N 1
ATOM 1943 C CA . ASP A 1 247 ? -15.469 3.287 21.781 1 89.81 247 ASP A CA 1
ATOM 1944 C C . ASP A 1 247 ? -14.773 3.707 23.078 1 89.81 247 ASP A C 1
ATOM 1946 O O . ASP A 1 247 ? -13.68 3.23 23.391 1 89.81 247 ASP A O 1
ATOM 1950 N N . GLY A 1 248 ? -15.305 4.641 23.688 1 90.5 248 GLY A N 1
ATOM 1951 C CA . GLY A 1 248 ? -14.836 5.098 24.984 1 90.5 248 GLY A CA 1
ATOM 1952 C C . GLY A 1 248 ? -13.672 6.066 24.906 1 90.5 248 GLY A C 1
ATOM 1953 O O . GLY A 1 248 ? -13.164 6.523 25.922 1 90.5 248 GLY A O 1
ATOM 1954 N N . GLY A 1 249 ? -13.234 6.379 23.719 1 91.62 249 GLY A N 1
ATOM 1955 C CA . GLY A 1 249 ? -12.141 7.32 23.516 1 91.62 249 GLY A CA 1
ATOM 1956 C C . GLY A 1 249 ? -10.805 6.801 24.031 1 91.62 249 GLY A C 1
ATOM 1957 O O . GLY A 1 249 ? -10.008 7.559 24.578 1 91.62 249 GLY A O 1
ATOM 1958 N N . ARG A 1 250 ? -10.539 5.539 23.875 1 88.31 250 ARG A N 1
ATOM 1959 C CA . ARG A 1 250 ? -9.359 4.898 24.438 1 88.31 250 ARG A CA 1
ATOM 1960 C C . ARG A 1 250 ? -8.141 5.109 23.547 1 88.31 250 ARG A C 1
ATOM 1962 O O . ARG A 1 250 ? -7.004 4.988 24 1 88.31 250 ARG A O 1
ATOM 1969 N N . SER A 1 251 ? -8.359 5.414 22.281 1 87.44 251 SER A N 1
ATOM 1970 C CA . SER A 1 251 ? -7.258 5.586 21.328 1 87.44 251 SER A CA 1
ATOM 1971 C C . SER A 1 251 ? -6.344 6.73 21.75 1 87.44 251 SER A C 1
ATOM 1973 O O . SER A 1 251 ? -6.816 7.77 22.219 1 87.44 251 SER A O 1
ATOM 1975 N N . GLN A 1 252 ? -5.074 6.516 21.641 1 90.56 252 GLN A N 1
ATOM 1976 C CA . GLN A 1 252 ? -4.07 7.52 21.984 1 90.56 252 GLN A CA 1
ATOM 1977 C C . GLN A 1 252 ? -3.514 8.188 20.719 1 90.56 252 GLN A C 1
ATOM 1979 O O . GLN A 1 252 ? -3.322 7.531 19.703 1 90.56 252 GLN A O 1
ATOM 1984 N N . ARG A 1 253 ? -3.279 9.477 20.812 1 92.5 253 ARG A N 1
ATOM 1985 C CA . ARG A 1 253 ? -2.689 10.273 19.75 1 92.5 253 ARG A CA 1
ATOM 1986 C C . ARG A 1 253 ? -1.737 11.328 20.297 1 92.5 253 ARG A C 1
ATOM 1988 O O . ARG A 1 253 ? -1.83 11.695 21.469 1 92.5 253 ARG A O 1
ATOM 1995 N N . THR A 1 254 ? -0.824 11.695 19.516 1 96.38 254 THR A N 1
ATOM 1996 C CA . THR A 1 254 ? -0.041 12.898 19.766 1 96.38 254 THR A CA 1
ATOM 1997 C C . THR A 1 254 ? -0.47 14.039 18.844 1 96.38 254 THR A C 1
ATOM 1999 O O . THR A 1 254 ? -0.937 13.789 17.734 1 96.38 254 THR A O 1
ATOM 2002 N N . PHE A 1 255 ? -0.348 15.234 19.328 1 97.06 255 PHE A N 1
ATOM 2003 C CA . PHE A 1 255 ? -0.778 16.406 18.562 1 97.06 255 PHE A CA 1
ATOM 2004 C C . PHE A 1 255 ? 0.347 17.422 18.469 1 97.06 255 PHE A C 1
ATOM 2006 O O . PHE A 1 255 ? 1.15 17.562 19.391 1 97.06 255 PHE A O 1
ATOM 2013 N N . LEU A 1 256 ? 0.403 18.047 17.391 1 98.44 256 LEU A N 1
ATOM 2014 C CA . LEU A 1 256 ? 1.4 19.078 17.172 1 98.44 256 LEU A CA 1
ATOM 2015 C C . LEU A 1 256 ? 0.738 20.391 16.734 1 98.44 256 LEU A C 1
ATOM 2017 O O . LEU A 1 256 ? -0.173 20.375 15.906 1 98.44 256 LEU A O 1
ATOM 2021 N N . TYR A 1 257 ? 1.206 21.484 17.312 1 98.56 257 TYR A N 1
ATOM 2022 C CA . TYR A 1 257 ? 0.712 22.797 16.922 1 98.56 257 TYR A CA 1
ATOM 2023 C C . TYR A 1 257 ? 1.188 23.156 15.523 1 98.56 257 TYR A C 1
ATOM 2025 O O . TYR A 1 257 ? 2.381 23.062 15.219 1 98.56 257 TYR A O 1
ATOM 2033 N N . VAL A 1 258 ? 0.305 23.609 14.688 1 98.31 258 VAL A N 1
ATOM 2034 C CA . VAL A 1 258 ? 0.585 23.844 13.273 1 98.31 258 VAL A CA 1
ATOM 2035 C C . VAL A 1 258 ? 1.691 24.891 13.133 1 98.31 258 VAL A C 1
ATOM 2037 O O . VAL A 1 258 ? 2.527 24.812 12.234 1 98.31 258 VAL A O 1
ATOM 2040 N N . LYS A 1 259 ? 1.78 25.859 13.961 1 97.81 259 LYS A N 1
ATOM 2041 C CA . LYS A 1 259 ? 2.803 26.891 13.852 1 97.81 259 LYS A CA 1
ATOM 2042 C C . LYS A 1 259 ? 4.195 26.312 14.102 1 97.81 259 LYS A C 1
ATOM 2044 O O . LYS A 1 259 ? 5.168 26.734 13.484 1 97.81 259 LYS A O 1
ATOM 2049 N N . ASP A 1 260 ? 4.258 25.391 15.102 1 98.62 260 ASP A N 1
ATOM 2050 C CA . ASP A 1 260 ? 5.516 24.672 15.281 1 98.62 260 ASP A CA 1
ATOM 2051 C C . ASP A 1 260 ? 5.871 23.859 14.031 1 98.62 260 ASP A C 1
ATOM 2053 O O . ASP A 1 260 ? 7.023 23.859 13.594 1 98.62 260 ASP A O 1
ATOM 2057 N N . ALA A 1 261 ? 4.895 23.188 13.516 1 98.81 261 ALA A N 1
ATOM 2058 C CA . ALA A 1 261 ? 5.094 22.328 12.352 1 98.81 261 ALA A CA 1
ATOM 2059 C C . ALA A 1 261 ? 5.621 23.125 11.164 1 98.81 261 ALA A C 1
ATOM 2061 O O . ALA A 1 261 ? 6.512 22.656 10.445 1 98.81 261 ALA A O 1
ATOM 2062 N N . ILE A 1 262 ? 5.086 24.297 10.953 1 98.69 262 ILE A N 1
ATOM 2063 C CA . ILE A 1 262 ? 5.438 25.125 9.812 1 98.69 262 ILE A CA 1
ATOM 2064 C C . ILE A 1 262 ? 6.902 25.547 9.914 1 98.69 262 ILE A C 1
ATOM 2066 O O . ILE A 1 262 ? 7.594 25.656 8.898 1 98.69 262 ILE A O 1
ATOM 2070 N N . GLU A 1 263 ? 7.383 25.719 11.117 1 98.56 263 GLU A N 1
ATOM 2071 C CA . GLU A 1 263 ? 8.797 26.016 11.312 1 98.56 263 GLU A CA 1
ATOM 2072 C C . GLU A 1 263 ? 9.68 24.891 10.773 1 98.56 263 GLU A C 1
ATOM 2074 O O . GLU A 1 263 ? 10.719 25.141 10.156 1 98.56 263 GLU A O 1
ATOM 2079 N N . ALA A 1 264 ? 9.273 23.672 11.031 1 98.81 264 ALA A N 1
ATOM 2080 C CA . ALA A 1 264 ? 10.008 22.531 10.508 1 98.81 264 ALA A CA 1
ATOM 2081 C C . ALA A 1 264 ? 10.023 22.531 8.977 1 98.81 264 ALA A C 1
ATOM 2083 O O . ALA A 1 264 ? 11.062 22.266 8.359 1 98.81 264 ALA A O 1
ATOM 2084 N N . VAL A 1 265 ? 8.914 22.828 8.359 1 98.88 265 VAL A N 1
ATOM 2085 C CA . VAL A 1 265 ? 8.797 22.828 6.902 1 98.88 265 VAL A CA 1
ATOM 2086 C C . VAL A 1 265 ? 9.688 23.922 6.312 1 98.88 265 VAL A C 1
ATOM 2088 O O . VAL A 1 265 ? 10.344 23.719 5.289 1 98.88 265 VAL A O 1
ATOM 2091 N N . LEU A 1 266 ? 9.695 25.094 6.953 1 98.75 266 LEU A N 1
ATOM 2092 C CA . LEU A 1 266 ? 10.562 26.188 6.496 1 98.75 266 LEU A CA 1
ATOM 2093 C C . LEU A 1 266 ? 12.023 25.75 6.52 1 98.75 266 LEU A C 1
ATOM 2095 O O . LEU A 1 266 ? 12.781 26.062 5.598 1 98.75 266 LEU A O 1
ATOM 2099 N N . LEU A 1 267 ? 12.414 25.062 7.602 1 98.69 267 LEU A N 1
ATOM 2100 C CA . LEU A 1 267 ? 13.781 24.562 7.688 1 98.69 267 LEU A CA 1
ATOM 2101 C C . LEU A 1 267 ? 14.07 23.594 6.543 1 98.69 267 LEU A C 1
ATOM 2103 O O . LEU A 1 267 ? 15.172 23.594 5.992 1 98.69 267 LEU A O 1
ATOM 2107 N N . MET A 1 268 ? 13.102 22.75 6.172 1 98.88 268 MET A N 1
ATOM 2108 C CA . MET A 1 268 ? 13.281 21.828 5.059 1 98.88 268 MET A CA 1
ATOM 2109 C C . MET A 1 268 ? 13.477 22.578 3.748 1 98.88 268 MET A C 1
ATOM 2111 O O . MET A 1 268 ? 14.289 22.172 2.912 1 98.88 268 MET A O 1
ATOM 2115 N N . ILE A 1 269 ? 12.695 23.656 3.58 1 98.81 269 ILE A N 1
ATOM 2116 C CA . ILE A 1 269 ? 12.773 24.469 2.375 1 98.81 269 ILE A CA 1
ATOM 2117 C C . ILE A 1 269 ? 14.164 25.109 2.27 1 98.81 269 ILE A C 1
ATOM 2119 O O . ILE A 1 269 ? 14.812 25.031 1.222 1 98.81 269 ILE A O 1
ATOM 2123 N N . ASP A 1 270 ? 14.695 25.625 3.352 1 98.56 270 ASP A N 1
ATOM 2124 C CA . ASP A 1 270 ? 15.891 26.469 3.354 1 98.56 270 ASP A CA 1
ATOM 2125 C C . ASP A 1 270 ? 17.156 25.609 3.441 1 98.56 270 ASP A C 1
ATOM 2127 O O . ASP A 1 270 ? 18.266 26.125 3.227 1 98.56 270 ASP A O 1
ATOM 2131 N N . ASN A 1 271 ? 17 24.359 3.789 1 98.56 271 ASN A N 1
ATOM 2132 C CA . ASN A 1 271 ? 18.172 23.484 3.961 1 98.56 271 ASN A CA 1
ATOM 2133 C C . ASN A 1 271 ? 18.047 22.219 3.125 1 98.56 271 ASN A C 1
ATOM 2135 O O . ASN A 1 271 ? 18.047 21.109 3.668 1 98.56 271 ASN A O 1
ATOM 2139 N N . PRO A 1 272 ? 18.031 22.344 1.817 1 98.19 272 PRO A N 1
ATOM 2140 C CA . PRO A 1 272 ? 17.844 21.188 0.949 1 98.19 272 PRO A CA 1
ATOM 2141 C C . PRO A 1 272 ? 18.938 20.125 1.152 1 98.19 272 PRO A C 1
ATOM 2143 O O . PRO A 1 272 ? 18.656 18.922 1.065 1 98.19 272 PRO A O 1
ATOM 2146 N N . ASN A 1 273 ? 20.094 20.5 1.495 1 97.81 273 ASN A N 1
ATOM 2147 C CA . ASN A 1 273 ? 21.188 19.547 1.682 1 97.81 273 ASN A CA 1
ATOM 2148 C C . ASN A 1 273 ? 20.953 18.656 2.893 1 97.81 273 ASN A C 1
ATOM 2150 O O . ASN A 1 273 ? 21.453 17.531 2.943 1 97.81 273 ASN A O 1
ATOM 2154 N N . ARG A 1 274 ? 20.156 19.078 3.82 1 98.38 274 ARG A N 1
ATOM 2155 C CA . ARG A 1 274 ? 19.891 18.344 5.047 1 98.38 274 ARG A CA 1
ATOM 2156 C C . ARG A 1 274 ? 18.531 17.641 4.973 1 98.38 274 ARG A C 1
ATOM 2158 O O . ARG A 1 274 ? 18.266 16.703 5.719 1 98.38 274 ARG A O 1
ATOM 2165 N N . ALA A 1 275 ? 17.734 18.141 4.086 1 98.75 275 ALA A N 1
ATOM 2166 C CA . ALA A 1 275 ? 16.359 17.656 4.055 1 98.75 275 ALA A CA 1
ATOM 2167 C C . ALA A 1 275 ? 16.172 16.641 2.928 1 98.75 275 ALA A C 1
ATOM 2169 O O . ALA A 1 275 ? 15.391 15.695 3.059 1 98.75 275 ALA A O 1
ATOM 2170 N N . ASN A 1 276 ? 16.844 16.812 1.76 1 98.5 276 ASN A N 1
ATOM 2171 C CA . ASN A 1 276 ? 16.656 15.938 0.61 1 98.5 276 ASN A CA 1
ATOM 2172 C C . ASN A 1 276 ? 17.062 14.508 0.923 1 98.5 276 ASN A C 1
ATOM 2174 O O . ASN A 1 276 ? 18.078 14.273 1.582 1 98.5 276 ASN A O 1
ATOM 2178 N N . GLY A 1 277 ? 16.234 13.516 0.521 1 97.88 277 GLY A N 1
ATOM 2179 C CA . GLY A 1 277 ? 16.516 12.102 0.7 1 97.88 277 GLY A CA 1
ATOM 2180 C C . GLY A 1 277 ? 16 11.555 2.018 1 97.88 277 GLY A C 1
ATOM 2181 O O . GLY A 1 277 ? 16.172 10.367 2.316 1 97.88 277 GLY A O 1
ATOM 2182 N N . HIS A 1 278 ? 15.25 12.438 2.791 1 98.31 278 HIS A N 1
ATOM 2183 C CA . HIS A 1 278 ? 14.797 12.016 4.109 1 98.31 278 HIS A CA 1
ATOM 2184 C C . HIS A 1 278 ? 13.273 12.023 4.203 1 98.31 278 HIS A C 1
ATOM 2186 O O . HIS A 1 278 ? 12.609 12.758 3.469 1 98.31 278 HIS A O 1
ATOM 2192 N N . ILE A 1 279 ? 12.82 11.195 4.992 1 98.69 279 ILE A N 1
ATOM 2193 C CA . ILE A 1 279 ? 11.477 11.266 5.555 1 98.69 279 ILE A CA 1
ATOM 2194 C C . ILE A 1 279 ? 11.547 11.82 6.977 1 98.69 279 ILE A C 1
ATOM 2196 O O . ILE A 1 279 ? 12.375 11.391 7.781 1 98.69 279 ILE A O 1
ATOM 2200 N N . PHE A 1 280 ? 10.688 12.766 7.285 1 98.88 280 PHE A N 1
ATOM 2201 C CA . PHE A 1 280 ? 10.68 13.344 8.625 1 98.88 280 PHE A CA 1
ATOM 2202 C C . PHE A 1 280 ? 9.336 13.102 9.312 1 98.88 280 PHE A C 1
ATOM 2204 O O . PHE A 1 280 ? 8.297 13.539 8.812 1 98.88 280 PHE A O 1
ATOM 2211 N N . ASN A 1 281 ? 9.375 12.414 10.43 1 98.75 281 ASN A N 1
ATOM 2212 C CA . ASN A 1 281 ? 8.281 12.539 11.383 1 98.75 281 ASN A CA 1
ATOM 2213 C C . ASN A 1 281 ? 8.219 13.945 11.984 1 98.75 281 ASN A C 1
ATOM 2215 O O . ASN A 1 281 ? 9.203 14.422 12.547 1 98.75 281 ASN A O 1
ATOM 2219 N N . VAL A 1 282 ? 7.121 14.562 11.812 1 98.88 282 VAL A N 1
ATOM 2220 C CA . VAL A 1 282 ? 6.945 15.898 12.391 1 98.88 282 VAL A CA 1
ATOM 2221 C C . VAL A 1 282 ? 5.781 15.883 13.375 1 98.88 282 VAL A C 1
ATOM 2223 O O . VAL A 1 282 ? 4.621 16.031 12.977 1 98.88 282 VAL A O 1
ATOM 2226 N N . GLY A 1 283 ? 6.066 15.711 14.57 1 98.62 283 GLY A N 1
ATOM 2227 C CA . GLY A 1 283 ? 5.098 15.609 15.656 1 98.62 283 GLY A CA 1
ATOM 2228 C C . GLY A 1 283 ? 5.66 16.016 17 1 98.62 283 GLY A C 1
ATOM 2229 O O . GLY A 1 283 ? 6.73 16.625 17.078 1 98.62 283 GLY A O 1
ATOM 2230 N N . ASN A 1 284 ? 4.922 15.867 18.031 1 98.44 284 ASN A N 1
ATOM 2231 C CA . ASN A 1 284 ? 5.309 16.156 19.406 1 98.44 284 ASN A CA 1
ATOM 2232 C C . ASN A 1 284 ? 5.031 14.977 20.328 1 98.44 284 ASN A C 1
ATOM 2234 O O . ASN A 1 284 ? 3.914 14.82 20.812 1 98.44 284 ASN A O 1
ATOM 2238 N N . PRO A 1 285 ? 6.07 14.203 20.609 1 97 285 PRO A N 1
ATOM 2239 C CA . PRO A 1 285 ? 5.855 13.016 21.438 1 97 285 PRO A CA 1
ATOM 2240 C C . PRO A 1 285 ? 5.402 13.359 22.859 1 97 285 PRO A C 1
ATOM 2242 O O . PRO A 1 285 ? 4.855 12.508 23.562 1 97 285 PRO A O 1
ATOM 2245 N N . ASP A 1 286 ? 5.562 14.641 23.25 1 96.75 286 ASP A N 1
ATOM 2246 C CA . ASP A 1 286 ? 5.23 15.062 24.594 1 96.75 286 ASP A CA 1
ATOM 2247 C C . ASP A 1 286 ? 3.752 15.414 24.719 1 96.75 286 ASP A C 1
ATOM 2249 O O . ASP A 1 286 ? 3.246 15.633 25.828 1 96.75 286 ASP A O 1
ATOM 2253 N N . ASN A 1 287 ? 3.051 15.5 23.641 1 97.62 287 ASN A N 1
ATOM 2254 C CA . ASN A 1 287 ? 1.626 15.82 23.625 1 97.62 287 ASN A CA 1
ATOM 2255 C C . ASN A 1 287 ? 0.778 14.57 23.375 1 97.62 287 ASN A C 1
ATOM 2257 O O . ASN A 1 287 ? -0.099 14.57 22.516 1 97.62 287 ASN A O 1
ATOM 2261 N N . GLU A 1 288 ? 1 13.547 24.078 1 95.56 288 GLU A N 1
ATOM 2262 C CA . GLU A 1 288 ? 0.208 12.328 23.938 1 95.56 288 GLU A CA 1
ATOM 2263 C C . GLU A 1 288 ? -0.985 12.344 24.891 1 95.56 288 GLU A C 1
ATOM 2265 O O . GLU A 1 288 ? -0.835 12.641 26.078 1 95.56 288 GLU A O 1
ATOM 2270 N N . VAL A 1 289 ? -2.141 12.039 24.344 1 95.75 289 VAL A N 1
ATOM 2271 C CA . VAL A 1 289 ? -3.344 11.922 25.156 1 95.75 289 VAL A CA 1
ATOM 2272 C C . VAL A 1 289 ? -4.312 10.938 24.5 1 95.75 289 VAL A C 1
ATOM 2274 O O . VAL A 1 289 ? -4.23 10.68 23.297 1 95.75 289 VAL A O 1
ATOM 2277 N N . SER A 1 290 ? -5.195 10.383 25.297 1 94.19 290 SER A N 1
ATOM 2278 C CA . SER A 1 290 ? -6.328 9.648 24.75 1 94.19 290 SER A CA 1
ATOM 2279 C C . SER A 1 290 ? -7.387 10.602 24.203 1 94.19 290 SER A C 1
ATOM 2281 O O . SER A 1 290 ? -7.41 11.781 24.547 1 94.19 290 SER A O 1
ATOM 2283 N N . VAL A 1 291 ? -8.234 10.102 23.406 1 93.56 291 VAL A N 1
ATOM 2284 C CA . VAL A 1 291 ? -9.32 10.922 22.875 1 93.56 291 VAL A CA 1
ATOM 2285 C C . VAL A 1 291 ? -10.219 11.391 24.016 1 93.56 291 VAL A C 1
ATOM 2287 O O . VAL A 1 291 ? -10.734 12.508 23.984 1 93.56 291 VAL A O 1
ATOM 2290 N N . LYS A 1 292 ? -10.383 10.562 25.016 1 96.12 292 LYS A N 1
ATOM 2291 C CA . LYS A 1 292 ? -11.148 10.953 26.188 1 96.12 292 LYS A CA 1
ATOM 2292 C C . LYS A 1 292 ? -10.477 12.102 26.938 1 96.12 292 LYS A C 1
ATOM 2294 O O . LYS A 1 292 ? -11.141 13.078 27.297 1 96.12 292 LYS A O 1
ATOM 2299 N N . GLN A 1 293 ? -9.234 11.938 27.109 1 96.56 293 GLN A N 1
ATOM 2300 C CA . GLN A 1 293 ? -8.484 13.008 27.766 1 96.56 293 GLN A CA 1
ATOM 2301 C C . GLN A 1 293 ? -8.531 14.289 26.953 1 96.56 293 GLN A C 1
ATOM 2303 O O . GLN A 1 293 ? -8.617 15.391 27.5 1 96.56 293 GLN A O 1
ATOM 2308 N N . LEU A 1 294 ? -8.414 14.141 25.672 1 96.56 294 LEU A N 1
ATOM 2309 C CA . LEU A 1 294 ? -8.523 15.297 24.797 1 96.56 294 LEU A CA 1
ATOM 2310 C C . LEU A 1 294 ? -9.859 16 24.984 1 96.56 294 LEU A C 1
ATOM 2312 O O . LEU A 1 294 ? -9.906 17.234 25.078 1 96.56 294 LEU A O 1
ATOM 2316 N N . ALA A 1 295 ? -10.898 15.211 25.047 1 96.81 295 ALA A N 1
ATOM 2317 C CA . ALA A 1 295 ? -12.234 15.766 25.25 1 96.81 295 ALA A CA 1
ATOM 2318 C C . ALA A 1 295 ? -12.305 16.547 26.562 1 96.81 295 ALA A C 1
ATOM 2320 O O . ALA A 1 295 ? -12.836 17.656 26.594 1 96.81 295 ALA A O 1
ATOM 2321 N N . GLU A 1 296 ? -11.781 15.977 27.531 1 96.69 296 GLU A N 1
ATOM 2322 C CA . GLU A 1 296 ? -11.789 16.609 28.844 1 96.69 296 GLU A CA 1
ATOM 2323 C C . GLU A 1 296 ? -11.008 17.922 28.828 1 96.69 296 GLU A C 1
ATOM 2325 O O . GLU A 1 296 ? -11.461 18.938 29.375 1 96.69 296 GLU A O 1
ATOM 2330 N N . LEU A 1 297 ? -9.898 17.859 28.234 1 96.69 297 LEU A N 1
ATOM 2331 C CA . LEU A 1 297 ? -9.062 19.062 28.125 1 96.69 297 LEU A CA 1
ATOM 2332 C C . LEU A 1 297 ? -9.773 20.141 27.312 1 96.69 297 LEU A C 1
ATOM 2334 O O . LEU A 1 297 ? -9.734 21.312 27.672 1 96.69 297 LEU A O 1
ATOM 2338 N N . MET A 1 298 ? -10.375 19.766 26.266 1 97.31 298 MET A N 1
ATOM 2339 C CA . MET A 1 298 ? -11.055 20.719 25.391 1 97.31 298 MET A CA 1
ATOM 2340 C C . MET A 1 298 ? -12.25 21.344 26.109 1 97.31 298 MET A C 1
ATOM 2342 O O . MET A 1 298 ? -12.539 22.531 25.922 1 97.31 298 MET A O 1
ATOM 2346 N N . ILE A 1 299 ? -12.961 20.547 26.875 1 97.25 299 ILE A N 1
ATOM 2347 C CA . ILE A 1 299 ? -14.078 21.062 27.672 1 97.25 299 ILE A CA 1
ATOM 2348 C C . ILE A 1 299 ? -13.578 22.125 28.641 1 97.25 299 ILE A C 1
ATOM 2350 O O . ILE A 1 299 ? -14.156 23.203 28.734 1 97.25 299 ILE A O 1
ATOM 2354 N N . LYS A 1 300 ? -12.508 21.797 29.281 1 96.94 300 LYS A N 1
ATOM 2355 C CA . LYS A 1 300 ? -11.93 22.719 30.266 1 96.94 300 LYS A CA 1
ATOM 2356 C C . LYS A 1 300 ? -11.508 24.016 29.594 1 96.94 300 LYS A C 1
ATOM 2358 O O . LYS A 1 300 ? -11.828 25.109 30.094 1 96.94 300 LYS A O 1
ATOM 2363 N N . VAL A 1 301 ? -10.82 23.906 28.516 1 96.75 301 VAL A N 1
ATOM 2364 C CA . VAL A 1 301 ? -10.305 25.078 27.812 1 96.75 301 VAL A CA 1
ATOM 2365 C C . VAL A 1 301 ? -11.469 25.891 27.234 1 96.75 301 VAL A C 1
ATOM 2367 O O . VAL A 1 301 ? -11.484 27.109 27.344 1 96.75 301 VAL A O 1
ATOM 2370 N N . TYR A 1 302 ? -12.391 25.203 26.672 1 96.56 302 TYR A N 1
ATOM 2371 C CA . TYR A 1 302 ? -13.5 25.891 26.031 1 96.56 302 TYR A CA 1
ATOM 2372 C C . TYR A 1 302 ? -14.359 26.625 27.062 1 96.56 302 TYR A C 1
ATOM 2374 O O . TYR A 1 302 ? -14.883 27.703 26.781 1 96.56 302 TYR A O 1
ATOM 2382 N N . ALA A 1 303 ? -14.531 26.016 28.188 1 96.62 303 ALA A N 1
ATOM 2383 C CA . ALA A 1 303 ? -15.289 26.656 29.266 1 96.62 303 ALA A CA 1
ATOM 2384 C C . ALA A 1 303 ? -14.727 28.031 29.594 1 96.62 303 ALA A C 1
ATOM 2386 O O . ALA A 1 303 ? -15.484 28.984 29.812 1 96.62 303 ALA A O 1
ATOM 2387 N N . LYS A 1 304 ? -13.484 28.125 29.562 1 95.88 304 LYS A N 1
ATOM 2388 C CA . LYS A 1 304 ? -12.812 29.406 29.812 1 95.88 304 LYS A CA 1
ATOM 2389 C C . LYS A 1 304 ? -12.984 30.359 28.641 1 95.88 304 LYS A C 1
ATOM 2391 O O . LYS A 1 304 ? -13.281 31.531 28.828 1 95.88 304 LYS A O 1
ATOM 2396 N N . VAL A 1 305 ? -12.828 29.828 27.469 1 95 305 VAL A N 1
ATOM 2397 C CA . VAL A 1 305 ? -12.859 30.625 26.25 1 95 305 VAL A CA 1
ATOM 2398 C C . VAL A 1 305 ? -14.258 31.203 26.047 1 95 305 VAL A C 1
ATOM 2400 O O . VAL A 1 305 ? -14.414 32.375 25.688 1 95 305 VAL A O 1
ATOM 2403 N N . ALA A 1 306 ? -15.234 30.406 26.25 1 94.44 306 ALA A N 1
ATOM 2404 C CA . ALA A 1 306 ? -16.609 30.797 25.984 1 94.44 306 ALA A CA 1
ATOM 2405 C C . ALA A 1 306 ? -17.281 31.344 27.234 1 94.44 306 ALA A C 1
ATOM 2407 O O . ALA A 1 306 ? -18.422 31.828 27.188 1 94.44 306 ALA A O 1
ATOM 2408 N N . ASP A 1 307 ? -16.578 31.297 28.297 1 94.56 307 ASP A N 1
ATOM 2409 C CA . ASP A 1 307 ? -17.094 31.766 29.578 1 94.56 307 ASP A CA 1
ATOM 2410 C C . ASP A 1 307 ? -18.391 31.047 29.953 1 94.56 307 ASP A C 1
ATOM 2412 O O . ASP A 1 307 ? -19.406 31.703 30.219 1 94.56 307 ASP A O 1
ATOM 2416 N N . VAL A 1 308 ? -18.375 29.734 29.922 1 94.75 308 VAL A N 1
ATOM 2417 C CA . VAL A 1 308 ? -19.484 28.891 30.328 1 94.75 308 VAL A CA 1
ATOM 2418 C C . VAL A 1 308 ? -19 27.875 31.359 1 94.75 308 VAL A C 1
ATOM 2420 O O . VAL A 1 308 ? -17.812 27.547 31.406 1 94.75 308 VAL A O 1
ATOM 2423 N N . PRO A 1 309 ? -19.906 27.406 32.188 1 95.19 309 PRO A N 1
ATOM 2424 C CA . PRO A 1 309 ? -19.484 26.406 33.156 1 95.19 309 PRO A CA 1
ATOM 2425 C C . PRO A 1 309 ? -19.109 25.078 32.5 1 95.19 309 PRO A C 1
ATOM 2427 O O . PRO A 1 309 ? -19.844 24.578 31.641 1 95.19 309 PRO A O 1
ATOM 2430 N N . ALA A 1 310 ? -18.062 24.531 32.906 1 94.5 310 ALA A N 1
ATOM 2431 C CA . ALA A 1 310 ? -17.625 23.234 32.375 1 94.5 310 ALA A CA 1
ATOM 2432 C C . ALA A 1 310 ? -18.688 22.156 32.562 1 94.5 310 ALA A C 1
ATOM 2434 O O . ALA A 1 310 ? -18.828 21.266 31.75 1 94.5 310 ALA A O 1
ATOM 2435 N N . SER A 1 311 ? -19.422 22.328 33.594 1 94.12 311 SER A N 1
ATOM 2436 C CA . SER A 1 311 ? -20.438 21.344 33.969 1 94.12 311 SER A CA 1
ATOM 2437 C C . SER A 1 311 ? -21.578 21.312 32.938 1 94.12 311 SER A C 1
ATOM 2439 O O . SER A 1 311 ? -22.359 20.359 32.906 1 94.12 311 SER A O 1
ATOM 2441 N N . SER A 1 312 ? -21.672 22.328 32.156 1 93.94 312 SER A N 1
ATOM 2442 C CA . SER A 1 312 ? -22.734 22.391 31.156 1 93.94 312 SER A CA 1
ATOM 2443 C C . SER A 1 312 ? -22.359 21.625 29.891 1 93.94 312 SER A C 1
ATOM 2445 O O . SER A 1 312 ? -23.188 21.422 29 1 93.94 312 SER A O 1
ATOM 2447 N N . LEU A 1 313 ? -21.141 21.25 29.812 1 95.44 313 LEU A N 1
ATOM 2448 C CA . LEU A 1 313 ? -20.609 20.484 28.688 1 95.44 313 LEU A CA 1
ATOM 2449 C C . LEU A 1 313 ? -20.469 19.016 29.047 1 95.44 313 LEU A C 1
ATOM 2451 O O . LEU A 1 313 ? -20.219 18.688 30.219 1 95.44 313 LEU A O 1
ATOM 2455 N N . SER A 1 314 ? -20.672 18.125 28.031 1 95.38 314 SER A N 1
ATOM 2456 C CA . SER A 1 314 ? -20.703 16.703 28.359 1 95.38 314 SER A CA 1
ATOM 2457 C C . SER A 1 314 ? -20.109 15.875 27.219 1 95.38 314 SER A C 1
ATOM 2459 O O . SER A 1 314 ? -19.766 16.406 26.172 1 95.38 314 SER A O 1
ATOM 2461 N N . THR A 1 315 ? -19.906 14.633 27.5 1 96.25 315 THR A N 1
ATOM 2462 C CA . THR A 1 315 ? -19.469 13.641 26.531 1 96.25 315 THR A CA 1
ATOM 2463 C C . THR A 1 315 ? -20.5 12.531 26.391 1 96.25 315 THR A C 1
ATOM 2465 O O . THR A 1 315 ? -21.375 12.367 27.25 1 96.25 315 THR A O 1
ATOM 2468 N N . LEU A 1 316 ? -20.484 11.883 25.266 1 95.5 316 LEU A N 1
ATOM 2469 C CA . LEU A 1 316 ? -21.359 10.75 25 1 95.5 316 LEU A CA 1
ATOM 2470 C C . LEU A 1 316 ? -20.594 9.625 24.297 1 95.5 316 LEU A C 1
ATOM 2472 O O . LEU A 1 316 ? -19.844 9.875 23.359 1 95.5 316 LEU A O 1
ATOM 2476 N N . ASP A 1 317 ? -20.719 8.406 24.828 1 94.88 317 ASP A N 1
ATOM 2477 C CA . ASP A 1 317 ? -20.062 7.262 24.188 1 94.88 317 ASP A CA 1
ATOM 2478 C C . ASP A 1 317 ? -20.844 6.777 22.984 1 94.88 317 ASP A C 1
ATOM 2480 O O . ASP A 1 317 ? -22.078 6.672 23.031 1 94.88 317 ASP A O 1
ATOM 2484 N N . VAL A 1 318 ? -20.172 6.605 21.922 1 92.88 318 VAL A N 1
ATOM 2485 C CA . VAL A 1 318 ? -20.766 6.043 20.719 1 92.88 318 VAL A CA 1
ATOM 2486 C C . VAL A 1 318 ? -19.891 4.918 20.172 1 92.88 318 VAL A C 1
ATOM 2488 O O . VAL A 1 318 ? -18.688 4.852 20.469 1 92.88 318 VAL A O 1
ATOM 2491 N N . THR A 1 319 ? -20.438 4.051 19.359 1 90.44 319 THR A N 1
ATOM 2492 C CA . THR A 1 319 ? -19.656 2.977 18.766 1 90.44 319 THR A CA 1
ATOM 2493 C C . THR A 1 319 ? -18.969 3.449 17.484 1 90.44 319 THR A C 1
ATOM 2495 O O . THR A 1 319 ? -19.469 4.355 16.812 1 90.44 319 THR A O 1
ATOM 2498 N N . SER A 1 320 ? -17.828 2.74 17.203 1 84.12 320 SER A N 1
ATOM 2499 C CA . SER A 1 320 ? -17.109 3.064 15.984 1 84.12 320 SER A CA 1
ATOM 2500 C C . SER A 1 320 ? -17.953 2.791 14.75 1 84.12 320 SER A C 1
ATOM 2502 O O . SER A 1 320 ? -17.906 3.539 13.773 1 84.12 320 SER A O 1
ATOM 2504 N N . GLU A 1 321 ? -18.734 1.77 14.82 1 83.38 321 GLU A N 1
ATOM 2505 C CA . GLU A 1 321 ? -19.609 1.423 13.703 1 83.38 321 GLU A CA 1
ATOM 2506 C C . GLU A 1 321 ? -20.641 2.516 13.453 1 83.38 321 GLU A C 1
ATOM 2508 O O . GLU A 1 321 ? -20.922 2.869 12.305 1 83.38 321 GLU A O 1
ATOM 2513 N N . ASP A 1 322 ? -21.141 3.074 14.516 1 84.12 322 ASP A N 1
ATOM 2514 C CA . ASP A 1 322 ? -22.172 4.113 14.406 1 84.12 322 ASP A CA 1
ATOM 2515 C C . ASP A 1 322 ? -21.562 5.43 13.922 1 84.12 322 ASP A C 1
ATOM 2517 O O . ASP A 1 322 ? -22.203 6.176 13.18 1 84.12 322 ASP A O 1
ATOM 2521 N N . PHE A 1 323 ? -20.406 5.66 14.32 1 83.62 323 PHE A N 1
ATOM 2522 C CA . PHE A 1 323 ? -19.797 6.961 14.062 1 83.62 323 PHE A CA 1
ATOM 2523 C C . PHE A 1 323 ? -19.078 6.961 12.711 1 83.62 323 PHE A C 1
ATOM 2525 O O . PHE A 1 323 ? -19.281 7.871 11.906 1 83.62 323 PHE A O 1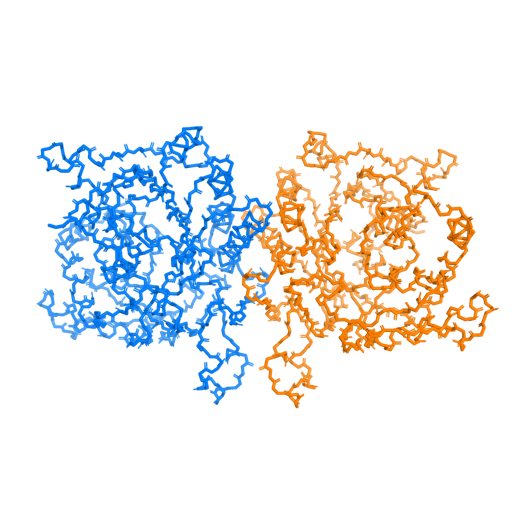
ATOM 2532 N N . TYR A 1 324 ? -18.234 5.957 12.406 1 80.62 324 TYR A N 1
ATOM 2533 C CA . TYR A 1 324 ? -17.391 5.957 11.219 1 80.62 324 TYR A CA 1
ATOM 2534 C C . TYR A 1 324 ? -17.953 5.035 10.148 1 80.62 324 TYR A C 1
ATOM 2536 O O . TYR A 1 324 ? -17.562 5.113 8.984 1 80.62 324 TYR A O 1
ATOM 2544 N N . GLY A 1 325 ? -18.875 4.094 10.617 1 76.5 325 GLY A N 1
ATOM 2545 C CA . GLY A 1 325 ? -19.438 3.125 9.695 1 76.5 325 GLY A CA 1
ATOM 2546 C C . GLY A 1 325 ? -18.922 1.713 9.922 1 76.5 325 GLY A C 1
ATOM 2547 O O . GLY A 1 325 ? -18 1.499 10.711 1 76.5 325 GLY A O 1
ATOM 2548 N N . LYS A 1 326 ? -19.562 0.756 9.219 1 74.88 326 LYS A N 1
ATOM 2549 C CA . LYS A 1 326 ? -19.266 -0.665 9.367 1 74.88 326 LYS A CA 1
ATOM 2550 C C . LYS A 1 326 ? -17.828 -0.97 8.945 1 74.88 326 LYS A C 1
ATOM 2552 O O . LYS A 1 326 ? -17.359 -0.463 7.93 1 74.88 326 LYS A O 1
ATOM 2557 N N . GLY A 1 327 ? -17.172 -1.685 9.82 1 76.19 327 GLY A N 1
ATOM 2558 C CA . GLY A 1 327 ? -15.867 -2.182 9.43 1 76.19 327 GLY A CA 1
ATOM 2559 C C . GLY A 1 327 ? -14.734 -1.254 9.836 1 76.19 327 GLY A C 1
ATOM 2560 O O . GLY A 1 327 ? -13.586 -1.451 9.422 1 76.19 327 GLY A O 1
ATOM 2561 N N . TYR A 1 328 ? -15.055 -0.311 10.625 1 80.31 328 TYR A N 1
ATOM 2562 C CA . TYR A 1 328 ? -14.023 0.626 11.055 1 80.31 328 TYR A CA 1
ATOM 2563 C C . TYR A 1 328 ? -12.922 -0.091 11.828 1 80.31 328 TYR A C 1
ATOM 2565 O O . TYR A 1 328 ? -13.195 -1.03 12.578 1 80.31 328 TYR A O 1
ATOM 2573 N N . ASP A 1 329 ? -11.711 0.277 11.5 1 84.44 329 ASP A N 1
ATOM 2574 C CA . ASP A 1 329 ? -10.477 -0.18 12.141 1 84.44 329 ASP A CA 1
ATOM 2575 C C . ASP A 1 329 ? -9.5 0.974 12.328 1 84.44 329 ASP A C 1
ATOM 2577 O O . ASP A 1 329 ? -9.492 1.928 11.547 1 84.44 329 ASP A O 1
ATOM 2581 N N . ASP A 1 330 ? -8.883 0.983 13.547 1 82.5 330 ASP A N 1
ATOM 2582 C CA . ASP A 1 330 ? -8.023 2.137 13.805 1 82.5 330 ASP A CA 1
ATOM 2583 C C . ASP A 1 330 ? -6.684 1.705 14.398 1 82.5 330 ASP A C 1
ATOM 2585 O O . ASP A 1 330 ? -6.508 0.542 14.766 1 82.5 330 ASP A O 1
ATOM 2589 N N . SER A 1 331 ? -5.793 2.676 14.266 1 81.31 331 SER A N 1
ATOM 2590 C CA . SER A 1 331 ? -4.512 2.514 14.945 1 81.31 331 SER A CA 1
ATOM 2591 C C . SER A 1 331 ? -4.645 2.771 16.438 1 81.31 331 SER A C 1
ATOM 2593 O O . SER A 1 331 ? -5.559 3.475 16.875 1 81.31 331 SER A O 1
ATOM 2595 N N . ASP A 1 332 ? -3.791 2.17 17.219 1 78.88 332 ASP A N 1
ATOM 2596 C CA . ASP A 1 332 ? -3.861 2.365 18.656 1 78.88 332 ASP A CA 1
ATOM 2597 C C . ASP A 1 332 ? -2.988 3.537 19.094 1 78.88 332 ASP A C 1
ATOM 2599 O O . ASP A 1 332 ? -3.488 4.52 19.656 1 78.88 332 ASP A O 1
ATOM 2603 N N . ARG A 1 333 ? -1.748 3.379 18.938 1 88 333 ARG A N 1
ATOM 2604 C CA . ARG A 1 333 ? -0.817 4.391 19.438 1 88 333 ARG A CA 1
ATOM 2605 C C . ARG A 1 333 ? 0.124 4.852 18.328 1 88 333 ARG A C 1
ATOM 2607 O O . ARG A 1 333 ? 0.651 4.027 17.562 1 88 333 ARG A O 1
ATOM 2614 N N . ARG A 1 334 ? 0.314 6.184 18.156 1 91.25 334 ARG A N 1
ATOM 2615 C CA . ARG A 1 334 ? 1.203 6.766 17.156 1 91.25 334 ARG A CA 1
ATOM 2616 C C . ARG A 1 334 ? 2.117 7.816 17.781 1 91.25 334 ARG A C 1
ATOM 2618 O O . ARG A 1 334 ? 1.787 9 17.797 1 91.25 334 ARG A O 1
ATOM 2625 N N . ILE A 1 335 ? 3.23 7.402 18.297 1 96 335 ILE A N 1
ATOM 2626 C CA . ILE A 1 335 ? 4.203 8.297 18.922 1 96 335 ILE A CA 1
ATOM 2627 C C . ILE A 1 335 ? 5.434 8.422 18.016 1 96 335 ILE A C 1
ATOM 2629 O O . ILE A 1 335 ? 6.113 7.43 17.75 1 96 335 ILE A O 1
ATOM 2633 N N . PRO A 1 336 ? 5.73 9.594 17.562 1 97.88 336 PRO A N 1
ATOM 2634 C CA . PRO A 1 336 ? 6.855 9.75 16.641 1 97.88 336 PRO A CA 1
ATOM 2635 C C . PRO A 1 336 ? 8.211 9.703 17.344 1 97.88 336 PRO A C 1
ATOM 2637 O O . PRO A 1 336 ? 8.352 10.242 18.453 1 97.88 336 PRO A O 1
ATOM 2640 N N . ASP A 1 337 ? 9.164 9.016 16.797 1 98 337 ASP A N 1
ATOM 2641 C CA . ASP A 1 337 ? 10.57 9.242 17.109 1 98 337 ASP A CA 1
ATOM 2642 C C . ASP A 1 337 ? 11.086 10.492 16.391 1 98 337 ASP A C 1
ATOM 2644 O O . ASP A 1 337 ? 10.891 10.656 15.195 1 98 337 ASP A O 1
ATOM 2648 N N . MET A 1 338 ? 11.742 11.383 17.125 1 98.31 338 MET A N 1
ATOM 2649 C CA . MET A 1 338 ? 12.102 12.695 16.594 1 98.31 338 MET A CA 1
ATOM 2650 C C . MET A 1 338 ? 13.594 12.758 16.266 1 98.31 338 MET A C 1
ATOM 2652 O O . MET A 1 338 ? 14.125 13.844 16.016 1 98.31 338 MET A O 1
ATOM 2656 N N . THR A 1 339 ? 14.266 11.672 16.219 1 98.25 339 THR A N 1
ATOM 2657 C CA . THR A 1 339 ? 15.719 11.617 16.109 1 98.25 339 THR A CA 1
ATOM 2658 C C . THR A 1 339 ? 16.188 12.227 14.789 1 98.25 339 THR A C 1
ATOM 2660 O O . THR A 1 339 ? 17.047 13.102 14.773 1 98.25 339 THR A O 1
ATOM 2663 N N . ILE A 1 340 ? 15.648 11.891 13.688 1 98.56 340 ILE A N 1
ATOM 2664 C CA . ILE A 1 340 ? 16.141 12.289 12.367 1 98.56 340 ILE A CA 1
ATOM 2665 C C . ILE A 1 340 ? 15.93 13.789 12.172 1 98.56 340 ILE A C 1
ATOM 2667 O O . ILE A 1 340 ? 16.844 14.5 11.75 1 98.56 340 ILE A O 1
ATOM 2671 N N . ILE A 1 341 ? 14.789 14.312 12.484 1 98.88 341 ILE A N 1
ATOM 2672 C CA . ILE A 1 341 ? 14.508 15.719 12.227 1 98.88 341 ILE A CA 1
ATOM 2673 C C . ILE A 1 341 ? 15.352 16.594 13.156 1 98.88 341 ILE A C 1
ATOM 2675 O O . ILE A 1 341 ? 15.805 17.672 12.758 1 98.88 341 ILE A O 1
ATOM 2679 N N . THR A 1 342 ? 15.539 16.109 14.391 1 98.69 342 THR A N 1
ATOM 2680 C CA . THR A 1 342 ? 16.391 16.844 15.305 1 98.69 342 THR A CA 1
ATOM 2681 C C . THR A 1 342 ? 17.844 16.859 14.812 1 98.69 342 THR A C 1
ATOM 2683 O O . THR A 1 342 ? 18.5 17.906 14.836 1 98.69 342 THR A O 1
ATOM 2686 N N . LYS A 1 343 ? 18.312 15.75 14.375 1 98.56 343 LYS A N 1
ATOM 2687 C CA . LYS A 1 343 ? 19.688 15.633 13.898 1 98.56 343 LYS A CA 1
ATOM 2688 C C . LYS A 1 343 ? 19.906 16.453 12.633 1 98.56 343 LYS A C 1
ATOM 2690 O O . LYS A 1 343 ? 20.891 17.188 12.531 1 98.56 343 LYS A O 1
ATOM 2695 N N . GLN A 1 344 ? 19 16.375 11.664 1 98.56 344 GLN A N 1
ATOM 2696 C CA . GLN A 1 344 ? 19.188 16.969 10.344 1 98.56 344 GLN A CA 1
ATOM 2697 C C . GLN A 1 344 ? 18.906 18.469 10.367 1 98.56 344 GLN A C 1
ATOM 2699 O O . GLN A 1 344 ? 19.578 19.25 9.703 1 98.56 344 GLN A O 1
ATOM 2704 N N . LEU A 1 345 ? 17.859 18.891 11.188 1 98.75 345 LEU A N 1
ATOM 2705 C CA . LEU A 1 345 ? 17.344 20.25 11.031 1 98.75 345 LEU A CA 1
ATOM 2706 C C . LEU A 1 345 ? 17.422 21.016 12.352 1 98.75 345 LEU A C 1
ATOM 2708 O O . LEU A 1 345 ? 17.094 22.203 12.414 1 98.75 345 LEU A O 1
ATOM 2712 N N . GLY A 1 346 ? 17.781 20.328 13.438 1 98.38 346 GLY A N 1
ATOM 2713 C CA . GLY A 1 346 ? 17.844 20.969 14.742 1 98.38 346 GLY A CA 1
ATOM 2714 C C . GLY A 1 346 ? 16.484 21.391 15.258 1 98.38 346 GLY A C 1
ATOM 2715 O O . GLY A 1 346 ? 16.375 22.344 16.031 1 98.38 346 GLY A O 1
ATOM 2716 N N . TRP A 1 347 ? 15.422 20.781 14.82 1 98.69 347 TRP A N 1
ATOM 2717 C CA . TRP A 1 347 ? 14.07 21.203 15.141 1 98.69 347 TRP A CA 1
ATOM 2718 C C . TRP A 1 347 ? 13.484 20.375 16.281 1 98.69 347 TRP A C 1
ATOM 2720 O O . TRP A 1 347 ? 13.703 19.156 16.344 1 98.69 347 TRP A O 1
ATOM 2730 N N . LYS A 1 348 ? 12.727 20.984 17.125 1 98.31 348 LYS A N 1
ATOM 2731 C CA . LYS A 1 348 ? 11.914 20.375 18.172 1 98.31 348 LYS A CA 1
ATOM 2732 C C . LYS A 1 348 ? 10.617 21.141 18.391 1 98.31 348 LYS A C 1
ATOM 2734 O O . LYS A 1 348 ? 10.602 22.375 18.281 1 98.31 348 LYS A O 1
ATOM 2739 N N . PRO A 1 349 ? 9.586 20.406 18.656 1 98.06 349 PRO A N 1
ATOM 2740 C CA . PRO A 1 349 ? 8.352 21.125 18.969 1 98.06 349 PRO A CA 1
ATOM 2741 C C . PRO A 1 349 ? 8.438 21.891 20.297 1 98.06 349 PRO A C 1
ATOM 2743 O O . PRO A 1 349 ? 9.148 21.469 21.203 1 98.06 349 PRO A O 1
ATOM 2746 N N . ARG A 1 350 ? 7.68 22.969 20.375 1 97.44 350 ARG A N 1
ATOM 2747 C CA . ARG A 1 350 ? 7.84 23.812 21.578 1 97.44 350 ARG A CA 1
ATOM 2748 C C . ARG A 1 350 ? 6.5 24.047 22.266 1 97.44 350 ARG A C 1
ATOM 2750 O O . ARG A 1 350 ? 6.453 24.344 23.453 1 97.44 350 ARG A O 1
ATOM 2757 N N . THR A 1 351 ? 5.422 23.906 21.531 1 98.38 351 THR A N 1
ATOM 2758 C CA . THR A 1 351 ? 4.121 24.312 22.047 1 98.38 351 THR A CA 1
ATOM 2759 C C . THR A 1 351 ? 3.438 23.172 22.781 1 98.38 351 THR A C 1
ATOM 2761 O O . THR A 1 351 ? 3.287 22.078 22.234 1 98.38 351 THR A O 1
ATOM 2764 N N . SER A 1 352 ? 2.99 23.375 24 1 97.75 352 SER A N 1
ATOM 2765 C CA . SER A 1 352 ? 2.303 22.359 24.781 1 97.75 352 SER A CA 1
ATOM 2766 C C . SER A 1 352 ? 0.882 22.141 24.281 1 97.75 352 SER A C 1
ATOM 2768 O O . SER A 1 352 ? 0.347 22.953 23.531 1 97.75 352 SER A O 1
ATOM 2770 N N . LEU A 1 353 ? 0.3 21.031 24.781 1 97.31 353 LEU A N 1
ATOM 2771 C CA . LEU A 1 353 ? -1.062 20.688 24.375 1 97.31 353 LEU A CA 1
ATOM 2772 C C . LEU A 1 353 ? -2.051 21.75 24.875 1 97.31 353 LEU A C 1
ATOM 2774 O O . LEU A 1 353 ? -2.959 22.141 24.141 1 97.31 353 LEU A O 1
ATOM 2778 N N . ASP A 1 354 ? -1.847 22.203 26.047 1 95.75 354 ASP A N 1
ATOM 2779 C CA . ASP A 1 354 ? -2.729 23.219 26.625 1 95.75 354 ASP A CA 1
ATOM 2780 C C . ASP A 1 354 ? -2.697 24.5 25.797 1 95.75 354 ASP A C 1
ATOM 2782 O O . ASP A 1 354 ? -3.742 25.078 25.5 1 95.75 354 ASP A O 1
ATOM 2786 N N . GLU A 1 355 ? -1.487 24.891 25.453 1 96.88 355 GLU A N 1
ATOM 2787 C CA . GLU A 1 355 ? -1.317 26.125 24.688 1 96.88 355 GLU A CA 1
ATOM 2788 C C . GLU A 1 355 ? -1.937 26.016 23.297 1 96.88 355 GLU A C 1
ATOM 2790 O O . GLU A 1 355 ? -2.594 26.938 22.828 1 96.88 355 GLU A O 1
ATOM 2795 N N . LEU A 1 356 ? -1.688 24.906 22.672 1 97 356 LEU A N 1
ATOM 2796 C CA . LEU A 1 356 ? -2.217 24.766 21.312 1 97 356 LEU A CA 1
ATOM 2797 C C . LEU A 1 356 ? -3.738 24.688 21.328 1 97 356 LEU A C 1
ATOM 2799 O O . LEU A 1 356 ? -4.406 25.219 20.438 1 97 356 LEU A O 1
ATOM 2803 N N . LEU A 1 357 ? -4.328 24.031 22.344 1 97 357 LEU A N 1
ATOM 2804 C CA . LEU A 1 357 ? -5.781 23.938 22.438 1 97 357 LEU A CA 1
ATOM 2805 C C . LEU A 1 357 ? -6.406 25.297 22.719 1 97 357 LEU A C 1
ATOM 2807 O O . LEU A 1 357 ? -7.453 25.625 22.172 1 97 357 LEU A O 1
ATOM 2811 N N . ASP A 1 358 ? -5.754 26.047 23.578 1 96.81 358 ASP A N 1
ATOM 2812 C CA . ASP A 1 358 ? -6.246 27.391 23.891 1 96.81 358 ASP A CA 1
ATOM 2813 C C . ASP A 1 358 ? -6.305 28.25 22.641 1 96.81 358 ASP A C 1
ATOM 2815 O O . ASP A 1 358 ? -7.336 28.859 22.344 1 96.81 358 ASP A O 1
ATOM 2819 N N . SER A 1 359 ? -5.238 28.281 21.891 1 96.75 359 SER A N 1
ATOM 2820 C CA . SER A 1 359 ? -5.164 29.062 20.672 1 96.75 359 SER A CA 1
ATOM 2821 C C . SER A 1 359 ? -6.199 28.609 19.656 1 96.75 359 SER A C 1
ATOM 2823 O O . SER A 1 359 ? -6.859 29.422 19.016 1 96.75 359 SER A O 1
ATOM 2825 N N . THR A 1 360 ? -6.355 27.328 19.547 1 96.44 360 THR A N 1
ATOM 2826 C CA . THR A 1 360 ? -7.238 26.75 18.547 1 96.44 360 THR A CA 1
ATOM 2827 C C . THR A 1 360 ? -8.703 27.031 18.891 1 96.44 360 THR A C 1
ATOM 2829 O O . THR A 1 360 ? -9.469 27.469 18.016 1 96.44 360 THR A O 1
ATOM 2832 N N . LEU A 1 361 ? -9.07 26.844 20.125 1 96.25 361 LEU A N 1
ATOM 2833 C CA . LEU A 1 361 ? -10.469 27 20.531 1 96.25 361 LEU A CA 1
ATOM 2834 C C . LEU A 1 361 ? -10.859 28.484 20.578 1 96.25 361 LEU A C 1
ATOM 2836 O O . LEU A 1 361 ? -12 28.828 20.281 1 96.25 361 LEU A O 1
ATOM 2840 N N . GLN A 1 362 ? -9.914 29.344 20.906 1 96.56 362 GLN A N 1
ATOM 2841 C CA . GLN A 1 362 ? -10.172 30.781 20.812 1 96.56 362 GLN A CA 1
ATOM 2842 C C . GLN A 1 362 ? -10.5 31.188 19.391 1 96.56 362 GLN A C 1
ATOM 2844 O O . GLN A 1 362 ? -11.469 31.922 19.156 1 96.56 362 GLN A O 1
ATOM 2849 N N . TYR A 1 363 ? -9.703 30.719 18.516 1 95.06 363 TYR A N 1
ATOM 2850 C CA . TYR A 1 363 ? -9.945 31.031 17.109 1 95.06 363 TYR A CA 1
ATOM 2851 C C . TYR A 1 363 ? -11.305 30.516 16.672 1 95.06 363 TYR A C 1
ATOM 2853 O O . TYR A 1 363 ? -12.062 31.234 16 1 95.06 363 TYR A O 1
ATOM 2861 N N . GLN A 1 364 ? -11.617 29.234 17 1 93.56 364 GLN A N 1
ATOM 2862 C CA . GLN A 1 364 ? -12.859 28.625 16.562 1 93.56 364 GLN A CA 1
ATOM 2863 C C . GLN A 1 364 ? -14.07 29.359 17.141 1 93.56 364 GLN A C 1
ATOM 2865 O O . GLN A 1 364 ? -15.047 29.594 16.422 1 93.56 364 GLN A O 1
ATOM 2870 N N . HIS A 1 365 ? -13.945 29.719 18.375 1 94.56 365 HIS A N 1
ATOM 2871 C CA . HIS A 1 365 ? -15.039 30.422 19.031 1 94.56 365 HIS A CA 1
ATOM 2872 C C . HIS A 1 365 ? -15.273 31.797 18.391 1 94.56 365 HIS A C 1
ATOM 2874 O O . HIS A 1 365 ? -16.406 32.156 18.109 1 94.56 365 HIS A O 1
ATOM 2880 N N . GLN A 1 366 ? -14.211 32.5 18.172 1 93.81 366 GLN A N 1
ATOM 2881 C CA . GLN A 1 366 ? -14.297 33.844 17.609 1 93.81 366 GLN A CA 1
ATOM 2882 C C . GLN A 1 366 ? -14.797 33.812 16.156 1 93.81 366 GLN A C 1
ATOM 2884 O O . GLN A 1 366 ? -15.555 34.688 15.734 1 93.81 366 GLN A O 1
ATOM 2889 N N . THR A 1 367 ? -14.414 32.812 15.477 1 91.25 367 THR A N 1
ATOM 2890 C CA . THR A 1 367 ? -14.672 32.75 14.039 1 91.25 367 THR A CA 1
ATOM 2891 C C . THR A 1 367 ? -16.078 32.219 13.766 1 91.25 367 THR A C 1
ATOM 2893 O O . THR A 1 367 ? -16.75 32.656 12.836 1 91.25 367 THR A O 1
ATOM 2896 N N . TYR A 1 368 ? -16.484 31.25 14.625 1 91.12 368 TYR A N 1
ATOM 2897 C CA . TYR A 1 368 ? -17.641 30.484 14.164 1 91.12 368 TYR A CA 1
ATOM 2898 C C . TYR A 1 368 ? -18.812 30.641 15.133 1 91.12 368 TYR A C 1
ATOM 2900 O O . TYR A 1 368 ? -19.938 30.266 14.805 1 91.12 368 TYR A O 1
ATOM 2908 N N . SER A 1 369 ? -18.625 31.141 16.281 1 90.19 369 SER A N 1
ATOM 2909 C CA . SER A 1 369 ? -19.672 31.156 17.297 1 90.19 369 SER A CA 1
ATOM 2910 C C . SER A 1 369 ? -20.922 31.844 16.797 1 90.19 369 SER A C 1
ATOM 2912 O O . SER A 1 369 ? -22.031 31.359 17 1 90.19 369 SER A O 1
ATOM 2914 N N . HIS A 1 370 ? -20.75 32.969 16.078 1 88.19 370 HIS A N 1
ATOM 2915 C CA . HIS A 1 370 ? -21.891 33.719 15.586 1 88.19 370 HIS A CA 1
ATOM 2916 C C . HIS A 1 370 ? -22.609 32.969 14.484 1 88.19 370 HIS A C 1
ATOM 2918 O O . HIS A 1 370 ? -23.844 32.906 14.469 1 88.19 370 HIS A O 1
ATOM 2924 N N . ALA A 1 371 ? -21.828 32.406 13.609 1 85.56 371 ALA A N 1
ATOM 2925 C CA . ALA A 1 371 ? -22.422 31.656 12.5 1 85.56 371 ALA A CA 1
ATOM 2926 C C . ALA A 1 371 ? -23.188 30.438 13 1 85.56 371 ALA A C 1
ATOM 2928 O O . ALA A 1 371 ? -24.234 30.094 12.461 1 85.56 371 ALA A O 1
ATOM 2929 N N . ILE A 1 372 ? -22.703 29.812 13.969 1 87.5 372 ILE A N 1
ATOM 2930 C CA . ILE A 1 372 ? -23.328 28.609 14.508 1 87.5 372 ILE A CA 1
ATOM 2931 C C . ILE A 1 372 ? -24.625 28.969 15.234 1 87.5 372 ILE A C 1
ATOM 2933 O O . ILE A 1 372 ? -25.625 28.266 15.109 1 87.5 372 ILE A O 1
ATOM 2937 N N . LYS A 1 373 ? -24.594 30.047 15.938 1 85.69 373 LYS A N 1
ATOM 2938 C CA . LYS A 1 373 ? -25.797 30.516 16.609 1 85.69 373 LYS A CA 1
ATOM 2939 C C . LYS A 1 373 ? -26.906 30.812 15.586 1 85.69 373 LYS A C 1
ATOM 2941 O O . LYS A 1 373 ? -28.078 30.5 15.828 1 85.69 373 LYS A O 1
ATOM 2946 N N . LYS A 1 374 ? -26.484 31.359 14.516 1 84.69 374 LYS A N 1
ATOM 2947 C CA . LYS A 1 374 ? -27.438 31.641 13.445 1 84.69 374 LYS A CA 1
ATOM 2948 C C . LYS A 1 374 ? -28 30.359 12.844 1 84.69 374 LYS A C 1
ATOM 2950 O O . LYS A 1 374 ? -29.188 30.281 12.547 1 84.69 374 LYS A O 1
ATOM 2955 N N . GLU A 1 375 ? -27.109 29.453 12.648 1 80.81 375 GLU A N 1
ATOM 2956 C CA . GLU A 1 375 ? -27.531 28.172 12.086 1 80.81 375 GLU A CA 1
ATOM 2957 C C . GLU A 1 375 ? -28.516 27.469 13.016 1 80.81 375 GLU A C 1
ATOM 2959 O O . GLU A 1 375 ? -29.453 26.812 12.562 1 80.81 375 GLU A O 1
ATOM 2964 N N . LEU A 1 376 ? -28.234 27.547 14.281 1 80.69 376 LEU A N 1
ATOM 2965 C CA . LEU A 1 376 ? -29.078 26.875 15.273 1 80.69 376 LEU A CA 1
ATOM 2966 C C . LEU A 1 376 ? -30.422 27.578 15.406 1 80.69 376 LEU A C 1
ATOM 2968 O O . LEU A 1 376 ? -31.422 26.938 15.734 1 80.69 376 LEU A O 1
ATOM 2972 N N . SER A 1 377 ? -30.453 28.844 15.148 1 81.38 377 SER A N 1
ATOM 2973 C CA . SER A 1 377 ? -31.688 29.609 15.25 1 81.38 377 SER A CA 1
ATOM 2974 C C . SER A 1 377 ? -32.562 29.438 14.016 1 81.38 377 SER A C 1
ATOM 2976 O O . SER A 1 377 ? -33.781 29.656 14.062 1 81.38 377 SER A O 1
ATOM 2978 N N . ASN A 1 378 ? -31.953 29.188 12.773 1 72.31 378 ASN A N 1
ATOM 2979 C CA . ASN A 1 378 ? -32.688 28.953 11.531 1 72.31 378 ASN A CA 1
ATOM 2980 C C . ASN A 1 378 ? -32.312 27.625 10.883 1 72.31 378 ASN A C 1
ATOM 2982 O O . ASN A 1 378 ? -31.578 27.594 9.891 1 72.31 378 ASN A O 1
ATOM 2986 N N . PRO A 1 379 ? -32.656 26.547 11.547 1 57.5 379 PRO A N 1
ATOM 2987 C CA . PRO A 1 379 ? -32.219 25.25 11 1 57.5 379 PRO A CA 1
ATOM 2988 C C . PRO A 1 379 ? -32.719 25.031 9.57 1 57.5 379 PRO A C 1
ATOM 2990 O O . PRO A 1 379 ? -33.812 25.438 9.211 1 57.5 379 PRO A O 1
ATOM 2993 N N . SER A 1 380 ? -31.844 25.234 8.617 1 50.56 380 SER A N 1
ATOM 2994 C CA . SER A 1 380 ? -32.281 25 7.242 1 50.56 380 SER A CA 1
ATOM 2995 C C . SER A 1 380 ? -33.188 23.781 7.152 1 50.56 380 SER A C 1
ATOM 2997 O O . SER A 1 380 ? -32.844 22.719 7.688 1 50.56 380 SER A O 1
ATOM 2999 N N . THR A 1 381 ? -34.469 23.938 6.871 1 42.75 381 THR A N 1
ATOM 3000 C CA . THR A 1 381 ? -35.406 22.875 6.488 1 42.75 381 THR A CA 1
ATOM 3001 C C . THR A 1 381 ? -34.812 22 5.383 1 42.75 381 THR A C 1
ATOM 3003 O O . THR A 1 381 ? -34.219 22.516 4.43 1 42.75 381 THR A O 1
ATOM 3006 N N . MET B 1 1 ? -22.734 -36.875 -18.375 1 46.09 1 MET B N 1
ATOM 3007 C CA . MET B 1 1 ? -23.5 -36.094 -17.406 1 46.09 1 MET B CA 1
ATOM 3008 C C . MET B 1 1 ? -22.891 -34.688 -17.25 1 46.09 1 MET B C 1
ATOM 3010 O O . MET B 1 1 ? -21.672 -34.562 -17.219 1 46.09 1 MET B O 1
ATOM 3014 N N . ALA B 1 2 ? -23.812 -33.625 -17.453 1 64.12 2 ALA B N 1
ATOM 3015 C CA . ALA B 1 2 ? -23.328 -32.281 -17.328 1 64.12 2 ALA B CA 1
ATOM 3016 C C . ALA B 1 2 ? -22.656 -32.031 -15.984 1 64.12 2 ALA B C 1
ATOM 3018 O O . ALA B 1 2 ? -23.188 -32.438 -14.945 1 64.12 2 ALA B O 1
ATOM 3019 N N . LYS B 1 3 ? -21.438 -31.594 -15.945 1 86.94 3 LYS B N 1
ATOM 3020 C CA . LYS B 1 3 ? -20.734 -31.344 -14.688 1 86.94 3 LYS B CA 1
ATOM 3021 C C . LYS B 1 3 ? -21.484 -30.359 -13.82 1 86.94 3 LYS B C 1
ATOM 3023 O O . LYS B 1 3 ? -22.062 -29.391 -14.328 1 86.94 3 LYS B O 1
ATOM 3028 N N . ALA B 1 4 ? -21.703 -30.688 -12.625 1 94.06 4 ALA B N 1
ATOM 3029 C CA . ALA B 1 4 ? -22.391 -29.812 -11.664 1 94.06 4 ALA B CA 1
ATOM 3030 C C . ALA B 1 4 ? -21.391 -29.109 -10.75 1 94.06 4 ALA B C 1
ATOM 3032 O O . ALA B 1 4 ? -20.297 -29.641 -10.492 1 94.06 4 ALA B O 1
ATOM 3033 N N . ASN B 1 5 ? -21.75 -27.969 -10.375 1 96.25 5 ASN B N 1
ATOM 3034 C CA . ASN B 1 5 ? -20.906 -27.266 -9.406 1 96.25 5 ASN B CA 1
ATOM 3035 C C . ASN B 1 5 ? -21.141 -27.781 -7.992 1 96.25 5 ASN B C 1
ATOM 3037 O O . ASN B 1 5 ? -21.844 -28.766 -7.793 1 96.25 5 ASN B O 1
ATOM 3041 N N . LEU B 1 6 ? -20.547 -27.234 -6.969 1 96.75 6 LEU B N 1
ATOM 3042 C CA . LEU B 1 6 ? -20.547 -27.734 -5.598 1 96.75 6 LEU B CA 1
ATOM 3043 C C . LEU B 1 6 ? -21.938 -27.625 -4.977 1 96.75 6 LEU B C 1
ATOM 3045 O O . LEU B 1 6 ? -22.219 -28.297 -3.984 1 96.75 6 LEU B O 1
ATOM 3049 N N . ASP B 1 7 ? -22.812 -26.844 -5.547 1 96.69 7 ASP B N 1
ATOM 3050 C CA . ASP B 1 7 ? -24.172 -26.672 -5.055 1 96.69 7 ASP B CA 1
ATOM 3051 C C . ASP B 1 7 ? -25.141 -27.562 -5.828 1 96.69 7 ASP B C 1
ATOM 3053 O O . ASP B 1 7 ? -26.359 -27.484 -5.633 1 96.69 7 ASP B O 1
ATOM 3057 N N . GLY B 1 8 ? -24.688 -28.25 -6.758 1 95.5 8 GLY B N 1
ATOM 3058 C CA . GLY B 1 8 ? -25.516 -29.203 -7.492 1 95.5 8 GLY B CA 1
ATOM 3059 C C . GLY B 1 8 ? -26.125 -28.609 -8.75 1 95.5 8 GLY B C 1
ATOM 3060 O O . GLY B 1 8 ? -26.938 -29.25 -9.414 1 95.5 8 GLY B O 1
ATOM 3061 N N . ASN B 1 9 ? -25.797 -27.453 -9.148 1 95.75 9 ASN B N 1
ATOM 3062 C CA . ASN B 1 9 ? -26.312 -26.812 -10.352 1 95.75 9 ASN B CA 1
ATOM 3063 C C . ASN B 1 9 ? -25.453 -27.141 -11.57 1 95.75 9 ASN B C 1
ATOM 3065 O O . ASN B 1 9 ? -24.234 -27.297 -11.461 1 95.75 9 ASN B O 1
ATOM 3069 N N . PRO B 1 10 ? -26.078 -27.219 -12.68 1 95.38 10 PRO B N 1
ATOM 3070 C CA . PRO B 1 10 ? -25.312 -27.469 -13.898 1 95.38 10 PRO B CA 1
ATOM 3071 C C . PRO B 1 10 ? -24.344 -26.344 -14.227 1 95.38 10 PRO B C 1
ATOM 3073 O O . PRO B 1 10 ? -24.672 -25.172 -14.039 1 95.38 10 PRO B O 1
ATOM 3076 N N . ILE B 1 11 ? -23.172 -26.656 -14.711 1 96.19 11 ILE B N 1
ATOM 3077 C CA . ILE B 1 11 ? -22.172 -25.688 -15.102 1 96.19 11 ILE B CA 1
ATOM 3078 C C . ILE B 1 11 ? -22.391 -25.266 -16.562 1 96.19 11 ILE B C 1
ATOM 3080 O O . ILE B 1 11 ? -22.406 -26.109 -17.453 1 96.19 11 ILE B O 1
ATOM 3084 N N . THR B 1 12 ? -22.609 -24.062 -16.766 1 94.94 12 THR B N 1
ATOM 3085 C CA . THR B 1 12 ? -22.766 -23.516 -18.094 1 94.94 12 THR B CA 1
ATOM 3086 C C . THR B 1 12 ? -21.438 -22.984 -18.641 1 94.94 12 THR B C 1
ATOM 3088 O O . THR B 1 12 ? -20.672 -22.375 -17.891 1 94.94 12 THR B O 1
ATOM 3091 N N . PRO B 1 13 ? -21.172 -23.281 -19.891 1 97.12 13 PRO B N 1
ATOM 3092 C CA . PRO B 1 13 ? -19.906 -22.766 -20.453 1 97.12 13 PRO B CA 1
ATOM 3093 C C . PRO B 1 13 ? -19.797 -21.25 -20.359 1 97.12 13 PRO B C 1
ATOM 3095 O O . PRO B 1 13 ? -20.75 -20.531 -20.641 1 97.12 13 PRO B O 1
ATOM 3098 N N . LEU B 1 14 ? -18.656 -20.828 -19.984 1 98.31 14 LEU B N 1
ATOM 3099 C CA . LEU B 1 14 ? -18.359 -19.406 -19.859 1 98.31 14 LEU B CA 1
ATOM 3100 C C . LEU B 1 14 ? -17.328 -18.984 -20.906 1 98.31 14 LEU B C 1
ATOM 3102 O O . LEU B 1 14 ? -16.469 -19.781 -21.312 1 98.31 14 LEU B O 1
ATOM 3106 N N . SER B 1 15 ? -17.438 -17.734 -21.344 1 98.62 15 SER B N 1
ATOM 3107 C CA . SER B 1 15 ? -16.344 -17.078 -22.047 1 98.62 15 SER B CA 1
ATOM 3108 C C . SER B 1 15 ? -15.414 -16.359 -21.062 1 98.62 15 SER B C 1
ATOM 3110 O O . SER B 1 15 ? -15.844 -15.461 -20.328 1 98.62 15 SER B O 1
ATOM 3112 N N . ILE B 1 16 ? -14.164 -16.766 -21.062 1 98.88 16 ILE B N 1
ATOM 3113 C CA . ILE B 1 16 ? -13.219 -16.281 -20.062 1 98.88 16 ILE B CA 1
ATOM 3114 C C . ILE B 1 16 ? -12.117 -15.469 -20.75 1 98.88 16 ILE B C 1
ATOM 3116 O O . ILE B 1 16 ? -11.375 -16 -21.578 1 98.88 16 ILE B O 1
ATOM 3120 N N . CYS B 1 17 ? -12.039 -14.164 -20.438 1 98.75 17 CYS B N 1
ATOM 3121 C CA . CYS B 1 17 ? -10.898 -13.344 -20.844 1 98.75 17 CYS B CA 1
ATOM 3122 C C . CYS B 1 17 ? -9.734 -13.508 -19.859 1 98.75 17 CYS B C 1
ATOM 3124 O O . CYS B 1 17 ? -9.812 -13.062 -18.719 1 98.75 17 CYS B O 1
ATOM 3126 N N . MET B 1 18 ? -8.664 -14.094 -20.312 1 98.56 18 MET B N 1
ATOM 3127 C CA . MET B 1 18 ? -7.52 -14.375 -19.453 1 98.56 18 MET B CA 1
ATOM 3128 C C . MET B 1 18 ? -6.344 -13.461 -19.812 1 98.56 18 MET B C 1
ATOM 3130 O O . MET B 1 18 ? -5.551 -13.781 -20.688 1 98.56 18 MET B O 1
ATOM 3134 N N . ILE B 1 19 ? -6.18 -12.438 -19.016 1 98.06 19 ILE B N 1
ATOM 3135 C CA . ILE B 1 19 ? -5.066 -11.516 -19.203 1 98.06 19 ILE B CA 1
ATOM 3136 C C . ILE B 1 19 ? -3.805 -12.094 -18.562 1 98.06 19 ILE B C 1
ATOM 3138 O O . ILE B 1 19 ? -3.801 -12.43 -17.375 1 98.06 19 ILE B O 1
ATOM 3142 N N . GLY B 1 20 ? -2.771 -12.164 -19.344 1 96.38 20 GLY B N 1
ATOM 3143 C CA . GLY B 1 20 ? -1.59 -12.875 -18.875 1 96.38 20 GLY B CA 1
ATOM 3144 C C . GLY B 1 20 ? -1.698 -14.383 -19.031 1 96.38 20 GLY B C 1
ATOM 3145 O O . GLY B 1 20 ? -0.999 -15.133 -18.359 1 96.38 20 GLY B O 1
ATOM 3146 N N . GLY B 1 21 ? -2.521 -14.812 -19.922 1 97.31 21 GLY B N 1
ATOM 3147 C CA . GLY B 1 21 ? -2.826 -16.234 -20.062 1 97.31 21 GLY B CA 1
ATOM 3148 C C . GLY B 1 21 ? -1.715 -17.016 -20.734 1 97.31 21 GLY B C 1
ATOM 3149 O O . GLY B 1 21 ? -1.7 -18.25 -20.688 1 97.31 21 GLY B O 1
ATOM 3150 N N . GLY B 1 22 ? -0.8 -16.328 -21.344 1 96.19 22 GLY B N 1
ATOM 3151 C CA . GLY B 1 22 ? 0.322 -16.984 -22 1 96.19 22 GLY B CA 1
ATOM 3152 C C . GLY B 1 22 ? 1.48 -17.266 -21.047 1 96.19 22 GLY B C 1
ATOM 3153 O O . GLY B 1 22 ? 2.52 -17.781 -21.469 1 96.19 22 GLY B O 1
ATOM 3154 N N . GLY B 1 23 ? 1.297 -16.969 -19.797 1 94.81 23 GLY B N 1
ATOM 3155 C CA . GLY B 1 23 ? 2.342 -17.172 -18.797 1 94.81 23 GLY B CA 1
ATOM 3156 C C . GLY B 1 23 ? 2.266 -18.531 -18.109 1 94.81 23 GLY B C 1
ATOM 3157 O O . GLY B 1 23 ? 1.585 -19.438 -18.594 1 94.81 23 GLY B O 1
ATOM 3158 N N . PHE B 1 24 ? 3.01 -18.719 -17.031 1 95.5 24 PHE B N 1
ATOM 3159 C CA . PHE B 1 24 ? 3.143 -19.953 -16.297 1 95.5 24 PHE B CA 1
ATOM 3160 C C . PHE B 1 24 ? 1.781 -20.453 -15.82 1 95.5 24 PHE B C 1
ATOM 3162 O O . PHE B 1 24 ? 1.28 -21.469 -16.297 1 95.5 24 PHE B O 1
ATOM 3169 N N . ILE B 1 25 ? 1.071 -19.625 -15.008 1 97.62 25 ILE B N 1
ATOM 3170 C CA . ILE B 1 25 ? -0.214 -20.016 -14.438 1 97.62 25 ILE B CA 1
ATOM 3171 C C . ILE B 1 25 ? -1.264 -20.094 -15.547 1 97.62 25 ILE B C 1
ATOM 3173 O O . ILE B 1 25 ? -2.027 -21.062 -15.617 1 97.62 25 ILE B O 1
ATOM 3177 N N . GLY B 1 26 ? -1.233 -19.141 -16.469 1 97.94 26 GLY B N 1
ATOM 3178 C CA . GLY B 1 26 ? -2.189 -19.094 -17.562 1 97.94 26 GLY B CA 1
ATOM 3179 C C . GLY B 1 26 ? -2.111 -20.312 -18.469 1 97.94 26 GLY B C 1
ATOM 3180 O O . GLY B 1 26 ? -3.139 -20.828 -18.906 1 97.94 26 GLY B O 1
ATOM 3181 N N . SER B 1 27 ? -0.924 -20.75 -18.75 1 97.56 27 SER B N 1
ATOM 3182 C CA . SER B 1 27 ? -0.753 -21.891 -19.641 1 97.56 27 SER B CA 1
ATOM 3183 C C . SER B 1 27 ? -1.351 -23.156 -19.047 1 97.56 27 SER B C 1
ATOM 3185 O O . SER B 1 27 ? -1.973 -23.953 -19.75 1 97.56 27 SER B O 1
ATOM 3187 N N . HIS B 1 28 ? -1.173 -23.328 -17.766 1 98.19 28 HIS B N 1
ATOM 3188 C CA . HIS B 1 28 ? -1.743 -24.5 -17.094 1 98.19 28 HIS B CA 1
ATOM 3189 C C . HIS B 1 28 ? -3.26 -24.375 -16.984 1 98.19 28 HIS B C 1
ATOM 3191 O O . HIS B 1 28 ? -3.975 -25.375 -17.125 1 98.19 28 HIS B O 1
ATOM 3197 N N . LEU B 1 29 ? -3.73 -23.219 -16.703 1 98.62 29 LEU B N 1
ATOM 3198 C CA . LEU B 1 29 ? -5.172 -23 -16.625 1 98.62 29 LEU B CA 1
ATOM 3199 C C . LEU B 1 29 ? -5.836 -23.25 -17.969 1 98.62 29 LEU B C 1
ATOM 3201 O O . LEU B 1 29 ? -6.883 -23.891 -18.047 1 98.62 29 LEU B O 1
ATOM 3205 N N . CYS B 1 30 ? -5.234 -22.719 -19.047 1 98.25 30 CYS B N 1
ATOM 3206 C CA . CYS B 1 30 ? -5.754 -22.938 -20.391 1 98.25 30 CYS B CA 1
ATOM 3207 C C . CYS B 1 30 ? -5.832 -24.438 -20.703 1 98.25 30 CYS B C 1
ATOM 3209 O O . CYS B 1 30 ? -6.84 -24.906 -21.219 1 98.25 30 CYS B O 1
ATOM 3211 N N . GLU B 1 31 ? -4.773 -25.125 -20.359 1 97.88 31 GLU B N 1
ATOM 3212 C CA . GLU B 1 31 ? -4.75 -26.562 -20.578 1 97.88 31 GLU B CA 1
ATOM 3213 C C . GLU B 1 31 ? -5.902 -27.25 -19.859 1 97.88 31 GLU B C 1
ATOM 3215 O O . GLU B 1 31 ? -6.59 -28.109 -20.422 1 97.88 31 GLU B O 1
ATOM 3220 N N . LYS B 1 32 ? -6.074 -26.922 -18.625 1 98 32 LYS B N 1
ATOM 3221 C CA . LYS B 1 32 ? -7.137 -27.5 -17.812 1 98 32 LYS B CA 1
ATOM 3222 C C . LYS B 1 32 ? -8.516 -27.188 -18.391 1 98 32 LYS B C 1
ATOM 3224 O O . LYS B 1 32 ? -9.367 -28.062 -18.5 1 98 32 LYS B O 1
ATOM 3229 N N . LEU B 1 33 ? -8.789 -25.984 -18.797 1 98.12 33 LEU B N 1
ATOM 3230 C CA . LEU B 1 33 ? -10.07 -25.547 -19.344 1 98.12 33 LEU B CA 1
ATOM 3231 C C . LEU B 1 33 ? -10.383 -26.281 -20.641 1 98.12 33 LEU B C 1
ATOM 3233 O O . LEU B 1 33 ? -11.508 -26.75 -20.844 1 98.12 33 LEU B O 1
ATOM 3237 N N . MET B 1 34 ? -9.391 -26.391 -21.516 1 97.88 34 MET B N 1
ATOM 3238 C CA . MET B 1 34 ? -9.594 -27.016 -22.828 1 97.88 34 MET B CA 1
ATOM 3239 C C . MET B 1 34 ? -9.812 -28.516 -22.688 1 97.88 34 MET B C 1
ATOM 3241 O O . MET B 1 34 ? -10.664 -29.094 -23.375 1 97.88 34 MET B O 1
ATOM 3245 N N . SER B 1 35 ? -9.102 -29.094 -21.719 1 96.44 35 SER B N 1
ATOM 3246 C CA . SER B 1 35 ? -9.117 -30.547 -21.625 1 96.44 35 SER B CA 1
ATOM 3247 C C . SER B 1 35 ? -10.305 -31.031 -20.812 1 96.44 35 SER B C 1
ATOM 3249 O O . SER B 1 35 ? -10.82 -32.125 -21.047 1 96.44 35 SER B O 1
ATOM 3251 N N . GLU B 1 36 ? -10.805 -30.188 -19.859 1 96.25 36 GLU B N 1
ATOM 3252 C CA . GLU B 1 36 ? -11.703 -30.781 -18.875 1 96.25 36 GLU B CA 1
ATOM 3253 C C . GLU B 1 36 ? -13.016 -30.016 -18.797 1 96.25 36 GLU B C 1
ATOM 3255 O O . GLU B 1 36 ? -13.914 -30.391 -18.031 1 96.25 36 GLU B O 1
ATOM 3260 N N . THR B 1 37 ? -13.141 -28.953 -19.531 1 97.5 37 THR B N 1
ATOM 3261 C CA . THR B 1 37 ? -14.367 -28.172 -19.453 1 97.5 37 THR B CA 1
ATOM 3262 C C . THR B 1 37 ? -14.844 -27.781 -20.844 1 97.5 37 THR B C 1
ATOM 3264 O O . THR B 1 37 ? -14.227 -28.141 -21.844 1 97.5 37 THR B O 1
ATOM 3267 N N . SER B 1 38 ? -16 -27.047 -20.906 1 97.38 38 SER B N 1
ATOM 3268 C CA . SER B 1 38 ? -16.547 -26.516 -22.156 1 97.38 38 SER B CA 1
ATOM 3269 C C . SER B 1 38 ? -16.391 -25 -22.234 1 97.38 38 SER B C 1
ATOM 3271 O O . SER B 1 38 ? -16.969 -24.359 -23.125 1 97.38 38 SER B O 1
ATOM 3273 N N . HIS B 1 39 ? -15.633 -24.438 -21.312 1 98.44 39 HIS B N 1
ATOM 3274 C CA . HIS B 1 39 ? -15.422 -23 -21.297 1 98.44 39 HIS B CA 1
ATOM 3275 C C . HIS B 1 39 ? -14.633 -22.547 -22.531 1 98.44 39 HIS B C 1
ATOM 3277 O O . HIS B 1 39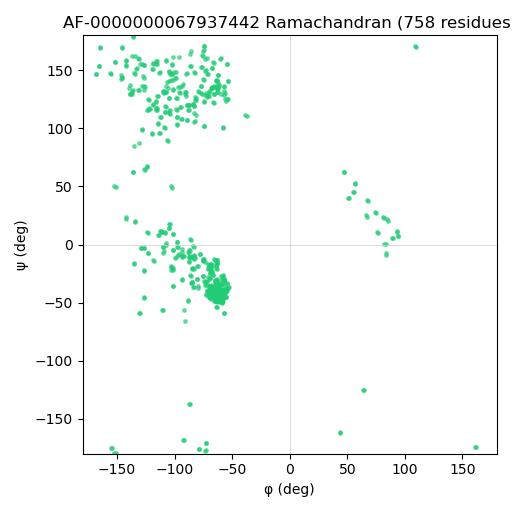 ? -13.938 -23.344 -23.156 1 98.44 39 HIS B O 1
ATOM 3283 N N . ILE B 1 40 ? -14.805 -21.281 -22.859 1 98.44 40 ILE B N 1
ATOM 3284 C CA . ILE B 1 40 ? -14.078 -20.609 -23.938 1 98.44 40 ILE B CA 1
ATOM 3285 C C . ILE B 1 40 ? -13.023 -19.672 -23.359 1 98.44 40 ILE B C 1
ATOM 3287 O O . ILE B 1 40 ? -13.289 -18.969 -22.375 1 98.44 40 ILE B O 1
ATOM 3291 N N . ALA B 1 41 ? -11.844 -19.75 -23.953 1 98.56 41 ALA B N 1
ATOM 3292 C CA . ALA B 1 41 ? -10.75 -18.938 -23.438 1 98.56 41 ALA B CA 1
ATOM 3293 C C . ALA B 1 41 ? -10.297 -17.906 -24.453 1 98.56 41 ALA B C 1
ATOM 3295 O O . ALA B 1 41 ? -9.898 -18.266 -25.578 1 98.56 41 ALA B O 1
ATOM 3296 N N . ILE B 1 42 ? -10.43 -16.656 -24.125 1 98.38 42 ILE B N 1
ATOM 3297 C CA . ILE B 1 42 ? -9.812 -15.547 -24.844 1 98.38 42 ILE B CA 1
ATOM 3298 C C . ILE B 1 42 ? -8.523 -15.125 -24.125 1 98.38 42 ILE B C 1
ATOM 3300 O O . ILE B 1 42 ? -8.57 -14.375 -23.156 1 98.38 42 ILE B O 1
ATOM 3304 N N . VAL B 1 43 ? -7.395 -15.508 -24.672 1 98.44 43 VAL B N 1
ATOM 3305 C CA . VAL B 1 43 ? -6.117 -15.359 -23.984 1 98.44 43 VAL B CA 1
ATOM 3306 C C . VAL B 1 43 ? -5.402 -14.109 -24.484 1 98.44 43 VAL B C 1
ATOM 3308 O O . VAL B 1 43 ? -5.223 -13.93 -25.688 1 98.44 43 VAL B O 1
ATOM 3311 N N . VAL B 1 44 ? -5.023 -13.25 -23.562 1 97.81 44 VAL B N 1
ATOM 3312 C CA . VAL B 1 44 ? -4.328 -12 -23.859 1 97.81 44 VAL B CA 1
ATOM 3313 C C . VAL B 1 44 ? -2.932 -12.031 -23.25 1 97.81 44 VAL B C 1
ATOM 3315 O O . VAL B 1 44 ? -2.783 -12.227 -22.031 1 97.81 44 VAL B O 1
ATOM 3318 N N . ASP B 1 45 ? -1.925 -11.844 -24.078 1 96.56 45 ASP B N 1
ATOM 3319 C CA . ASP B 1 45 ? -0.562 -11.781 -23.562 1 96.56 45 ASP B CA 1
ATOM 3320 C C . ASP B 1 45 ? 0.396 -11.203 -24.609 1 96.56 45 ASP B C 1
ATOM 3322 O O . ASP B 1 45 ? 0.037 -11.055 -25.766 1 96.56 45 ASP B O 1
ATOM 3326 N N . VAL B 1 46 ? 1.596 -10.914 -24.141 1 93.69 46 VAL B N 1
ATOM 3327 C CA . VAL B 1 46 ? 2.631 -10.398 -25.031 1 93.69 46 VAL B CA 1
ATOM 3328 C C . VAL B 1 46 ? 3.389 -11.555 -25.672 1 93.69 46 VAL B C 1
ATOM 3330 O O . VAL B 1 46 ? 4.125 -11.359 -26.641 1 93.69 46 VAL B O 1
ATOM 3333 N N . SER B 1 47 ? 3.162 -12.758 -25.188 1 93 47 SER B N 1
ATOM 3334 C CA . SER B 1 47 ? 3.812 -13.953 -25.719 1 93 47 SER B CA 1
ATOM 3335 C C . SER B 1 47 ? 2.889 -15.164 -25.656 1 93 47 SER B C 1
ATOM 3337 O O . SER B 1 47 ? 2.129 -15.32 -24.703 1 93 47 SER B O 1
ATOM 3339 N N . SER B 1 48 ? 2.98 -16.016 -26.641 1 94.75 48 SER B N 1
ATOM 3340 C CA . SER B 1 48 ? 2.193 -17.25 -26.656 1 94.75 48 SER B CA 1
ATOM 3341 C C . SER B 1 48 ? 3.08 -18.469 -26.484 1 94.75 48 SER B C 1
ATOM 3343 O O . SER B 1 48 ? 2.613 -19.609 -26.625 1 94.75 48 SER B O 1
ATOM 3345 N N . GLU B 1 49 ? 4.266 -18.281 -26.141 1 91.94 49 GLU B N 1
ATOM 3346 C CA . GLU B 1 49 ? 5.258 -19.359 -26.156 1 91.94 49 GLU B CA 1
ATOM 3347 C C . GLU B 1 49 ? 4.809 -20.547 -25.312 1 91.94 49 GLU B C 1
ATOM 3349 O O . GLU B 1 49 ? 4.949 -21.703 -25.719 1 91.94 49 GLU B O 1
ATOM 3354 N N . LYS B 1 50 ? 4.211 -20.328 -24.219 1 93.88 50 LYS B N 1
ATOM 3355 C CA . LYS B 1 50 ? 3.895 -21.406 -23.281 1 93.88 50 LYS B CA 1
ATOM 3356 C C . LYS B 1 50 ? 2.545 -22.031 -23.594 1 93.88 50 LYS B C 1
ATOM 3358 O O . LYS B 1 50 ? 2.188 -23.062 -23.031 1 93.88 50 LYS B O 1
ATOM 3363 N N . ILE B 1 51 ? 1.8 -21.438 -24.562 1 96.62 51 ILE B N 1
ATOM 3364 C CA . ILE B 1 51 ? 0.502 -22.031 -24.859 1 96.62 51 ILE B CA 1
ATOM 3365 C C . ILE B 1 51 ? 0.435 -22.375 -26.344 1 96.62 51 ILE B C 1
ATOM 3367 O O . ILE B 1 51 ? -0.624 -22.75 -26.859 1 96.62 51 ILE B O 1
ATOM 3371 N N . ASN B 1 52 ? 1.511 -22.312 -27.047 1 95.88 52 ASN B N 1
ATOM 3372 C CA . ASN B 1 52 ? 1.533 -22.625 -28.469 1 95.88 52 ASN B CA 1
ATOM 3373 C C . ASN B 1 52 ? 0.979 -24.016 -28.75 1 95.88 52 ASN B C 1
ATOM 3375 O O . ASN B 1 52 ? 0.281 -24.219 -29.75 1 95.88 52 ASN B O 1
ATOM 3379 N N . HIS B 1 53 ? 1.278 -24.938 -27.922 1 94.69 53 HIS B N 1
ATOM 3380 C CA . HIS B 1 53 ? 0.874 -26.312 -28.109 1 94.69 53 HIS B CA 1
ATOM 3381 C C . HIS B 1 53 ? -0.643 -26.469 -28.031 1 94.69 53 HIS B C 1
ATOM 3383 O O . HIS B 1 53 ? -1.193 -27.484 -28.469 1 94.69 53 HIS B O 1
ATOM 3389 N N . LEU B 1 54 ? -1.361 -25.453 -27.562 1 97.5 54 LEU B N 1
ATOM 3390 C CA . LEU B 1 54 ? -2.812 -25.5 -27.438 1 97.5 54 LEU B CA 1
ATOM 3391 C C . LEU B 1 54 ? -3.492 -24.812 -28.609 1 97.5 54 LEU B C 1
ATOM 3393 O O . LEU B 1 54 ? -4.699 -24.953 -28.812 1 97.5 54 LEU B O 1
ATOM 3397 N N . LEU B 1 55 ? -2.729 -24.125 -29.375 1 97.69 55 LEU B N 1
ATOM 3398 C CA . LEU B 1 55 ? -3.33 -23.188 -30.312 1 97.69 55 LEU B CA 1
ATOM 3399 C C . LEU B 1 55 ? -3.436 -23.797 -31.703 1 97.69 55 LEU B C 1
ATOM 3401 O O . LEU B 1 55 ? -3.977 -23.188 -32.625 1 97.69 55 LEU B O 1
ATOM 3405 N N . ASP B 1 56 ? -3.02 -25.047 -31.844 1 96.06 56 ASP B N 1
ATOM 3406 C CA . ASP B 1 56 ? -3.123 -25.734 -33.125 1 96.06 56 ASP B CA 1
ATOM 3407 C C . ASP B 1 56 ? -4.582 -25.891 -33.562 1 96.06 56 ASP B C 1
ATOM 3409 O O . ASP B 1 56 ? -5.41 -26.375 -32.781 1 96.06 56 ASP B O 1
ATOM 3413 N N . LYS B 1 57 ? -4.867 -25.609 -34.781 1 95.31 57 LYS B N 1
ATOM 3414 C CA . LYS B 1 57 ? -6.238 -25.578 -35.281 1 95.31 57 LYS B CA 1
ATOM 3415 C C . LYS B 1 57 ? -6.793 -26.984 -35.469 1 95.31 57 LYS B C 1
ATOM 3417 O O . LYS B 1 57 ? -8.008 -27.172 -35.594 1 95.31 57 LYS B O 1
ATOM 3422 N N . SER B 1 58 ? -5.996 -27.984 -35.438 1 96.44 58 SER B N 1
ATOM 3423 C CA . SER B 1 58 ? -6.422 -29.375 -35.625 1 96.44 58 SER B CA 1
ATOM 3424 C C . SER B 1 58 ? -6.945 -29.953 -34.312 1 96.44 58 SER B C 1
ATOM 3426 O O . SER B 1 58 ? -7.582 -31.016 -34.312 1 96.44 58 SER B O 1
ATOM 3428 N N . LEU B 1 59 ? -6.699 -29.25 -33.25 1 96.62 59 LEU B N 1
ATOM 3429 C CA . LEU B 1 59 ? -7.094 -29.75 -31.922 1 96.62 59 LEU B CA 1
ATOM 3430 C C . LEU B 1 59 ? -8.602 -29.656 -31.734 1 96.62 59 LEU B C 1
ATOM 3432 O O . LEU B 1 59 ? -9.242 -28.75 -32.281 1 96.62 59 LEU B O 1
ATOM 3436 N N . PRO B 1 60 ? -9.188 -30.562 -30.953 1 95.81 60 PRO B N 1
ATOM 3437 C CA . PRO B 1 60 ? -10.648 -30.625 -30.812 1 95.81 60 PRO B CA 1
ATOM 3438 C C . PRO B 1 60 ? -11.227 -29.359 -30.172 1 95.81 60 PRO B C 1
ATOM 3440 O O . PRO B 1 60 ? -12.414 -29.062 -30.359 1 95.81 60 PRO B O 1
ATOM 3443 N N . TRP B 1 61 ? -10.375 -28.656 -29.5 1 97.31 61 TRP B N 1
ATOM 3444 C CA . TRP B 1 61 ? -10.875 -27.469 -28.797 1 97.31 61 TRP B CA 1
ATOM 3445 C C . TRP B 1 61 ? -10.477 -26.188 -29.516 1 97.31 61 TRP B C 1
ATOM 3447 O O . TRP B 1 61 ? -10.531 -25.109 -28.953 1 97.31 61 TRP B O 1
ATOM 3457 N N . ALA B 1 62 ? -10.102 -26.25 -30.719 1 96.62 62 ALA B N 1
ATOM 3458 C CA . ALA B 1 62 ? -9.547 -25.125 -31.469 1 96.62 62 ALA B CA 1
ATOM 3459 C C . ALA B 1 62 ? -10.516 -23.953 -31.484 1 96.62 62 ALA B C 1
ATOM 3461 O O . ALA B 1 62 ? -10.094 -22.781 -31.469 1 96.62 62 ALA B O 1
ATOM 3462 N N . LYS B 1 63 ? -11.766 -24.172 -31.422 1 97.06 63 LYS B N 1
ATOM 3463 C CA . LYS B 1 63 ? -12.766 -23.125 -31.516 1 97.06 63 LYS B CA 1
ATOM 3464 C C . LYS B 1 63 ? -13.055 -22.516 -30.141 1 97.06 63 LYS B C 1
ATOM 3466 O O . LYS B 1 63 ? -13.75 -21.5 -30.031 1 97.06 63 LYS B O 1
ATOM 3471 N N . ARG B 1 64 ? -12.453 -23.078 -29.125 1 98.12 64 ARG B N 1
ATOM 3472 C CA . ARG B 1 64 ? -12.758 -22.641 -27.766 1 98.12 64 ARG B CA 1
ATOM 3473 C C . ARG B 1 64 ? -11.602 -21.828 -27.172 1 98.12 64 ARG B C 1
ATOM 3475 O O . ARG B 1 64 ? -11.641 -21.422 -26.016 1 98.12 64 ARG B O 1
ATOM 3482 N N . ILE B 1 65 ? -10.562 -21.688 -28 1 98.5 65 ILE B N 1
ATOM 3483 C CA . ILE B 1 65 ? -9.43 -20.922 -27.5 1 98.5 65 ILE B CA 1
ATOM 3484 C C . ILE B 1 65 ? -8.93 -19.969 -28.594 1 98.5 65 ILE B C 1
ATOM 3486 O O . ILE B 1 65 ? -8.867 -20.344 -29.766 1 98.5 65 ILE B O 1
ATOM 3490 N N . GLU B 1 66 ? -8.695 -18.734 -28.281 1 96.69 66 GLU B N 1
ATOM 3491 C CA . GLU B 1 66 ? -8.086 -17.75 -29.172 1 96.69 66 GLU B CA 1
ATOM 3492 C C . GLU B 1 66 ? -7.023 -16.938 -28.422 1 96.69 66 GLU B C 1
ATOM 3494 O O . GLU B 1 66 ? -7.156 -16.672 -27.234 1 96.69 66 GLU B O 1
ATOM 3499 N N . PHE B 1 67 ? -6.004 -16.547 -29.141 1 98.06 67 PHE B N 1
ATOM 3500 C CA . PHE B 1 67 ? -4.898 -15.797 -28.562 1 98.06 67 PHE B CA 1
ATOM 3501 C C . PHE B 1 67 ? -4.832 -14.398 -29.156 1 98.06 67 PHE B C 1
ATOM 3503 O O . PHE B 1 67 ? -4.941 -14.227 -30.375 1 98.06 67 PHE B O 1
ATOM 3510 N N . HIS B 1 68 ? -4.805 -13.414 -28.297 1 97.38 68 HIS B N 1
ATOM 3511 C CA . HIS B 1 68 ? -4.594 -12.016 -28.688 1 97.38 68 HIS B CA 1
ATOM 3512 C C . HIS B 1 68 ? -3.244 -11.508 -28.188 1 97.38 68 HIS B C 1
ATOM 3514 O O . HIS B 1 68 ? -3.061 -11.289 -26.984 1 97.38 68 HIS B O 1
ATOM 3520 N N . HIS B 1 69 ? -2.32 -11.289 -29.125 1 95.81 69 HIS B N 1
ATOM 3521 C CA . HIS B 1 69 ? -1.021 -10.719 -28.797 1 95.81 69 HIS B CA 1
ATOM 3522 C C . HIS B 1 69 ? -1.138 -9.227 -28.516 1 95.81 69 HIS B C 1
ATOM 3524 O O . HIS B 1 69 ? -1.19 -8.406 -29.438 1 95.81 69 HIS B O 1
ATOM 3530 N N . MET B 1 70 ? -1.121 -8.922 -27.188 1 92.5 70 MET B N 1
ATOM 3531 C CA . MET B 1 70 ? -1.35 -7.527 -26.844 1 92.5 70 MET B CA 1
ATOM 3532 C C . MET B 1 70 ? -0.748 -7.203 -25.484 1 92.5 70 MET B C 1
ATOM 3534 O O . MET B 1 70 ? -0.644 -8.078 -24.609 1 92.5 70 MET B O 1
ATOM 3538 N N . ASN B 1 71 ? -0.302 -5.945 -25.375 1 91.12 71 ASN B N 1
ATOM 3539 C CA . ASN B 1 71 ? 0.026 -5.332 -24.094 1 91.12 71 ASN B CA 1
ATOM 3540 C C . ASN B 1 71 ? -1.141 -4.512 -23.547 1 91.12 71 ASN B C 1
ATOM 3542 O O . ASN B 1 71 ? -1.667 -3.637 -24.25 1 91.12 71 ASN B O 1
ATOM 3546 N N . ILE B 1 72 ? -1.496 -4.711 -22.297 1 89.12 72 ILE B N 1
ATOM 3547 C CA . ILE B 1 72 ? -2.734 -4.129 -21.797 1 89.12 72 ILE B CA 1
ATOM 3548 C C . ILE B 1 72 ? -2.51 -2.656 -21.453 1 89.12 72 ILE B C 1
ATOM 3550 O O . ILE B 1 72 ? -3.469 -1.911 -21.234 1 89.12 72 ILE B O 1
ATOM 3554 N N . LYS B 1 73 ? -1.35 -2.096 -21.25 1 85.5 73 LYS B N 1
ATOM 3555 C CA . LYS B 1 73 ? -1.047 -0.714 -20.891 1 85.5 73 LYS B CA 1
ATOM 3556 C C . LYS B 1 73 ? -1.712 0.267 -21.844 1 85.5 73 LYS B C 1
ATOM 3558 O O . LYS B 1 73 ? -2.199 1.319 -21.422 1 85.5 73 LYS B O 1
ATOM 3563 N N . ASN B 1 74 ? -1.789 -0.047 -23.062 1 78 74 ASN B N 1
ATOM 3564 C CA . ASN B 1 74 ? -2.324 0.95 -23.984 1 78 74 ASN B CA 1
ATOM 3565 C C . ASN B 1 74 ? -2.977 0.297 -25.203 1 78 74 ASN B C 1
ATOM 3567 O O . ASN B 1 74 ? -2.725 0.7 -26.328 1 78 74 ASN B O 1
ATOM 3571 N N . ASP B 1 75 ? -3.768 -0.567 -24.828 1 85.38 75 ASP B N 1
ATOM 3572 C CA . ASP B 1 75 ? -4.449 -1.207 -25.953 1 85.38 75 ASP B CA 1
ATOM 3573 C C . ASP B 1 75 ? -5.965 -1.058 -25.828 1 85.38 75 ASP B C 1
ATOM 3575 O O . ASP B 1 75 ? -6.578 -1.616 -24.922 1 85.38 75 ASP B O 1
ATOM 3579 N N . SER B 1 76 ? -6.535 -0.399 -26.75 1 87.5 76 SER B N 1
ATOM 3580 C CA . SER B 1 76 ? -7.949 -0.049 -26.703 1 87.5 76 SER B CA 1
ATOM 3581 C C . SER B 1 76 ? -8.828 -1.28 -26.906 1 87.5 76 SER B C 1
ATOM 3583 O O . SER B 1 76 ? -10.023 -1.255 -26.578 1 87.5 76 SER B O 1
ATOM 3585 N N . ARG B 1 77 ? -8.289 -2.375 -27.422 1 92.94 77 ARG B N 1
ATOM 3586 C CA . ARG B 1 77 ? -9.047 -3.6 -27.672 1 92.94 77 ARG B CA 1
ATOM 3587 C C . ARG B 1 77 ? -9.445 -4.266 -26.359 1 92.94 77 ARG B C 1
ATOM 3589 O O . ARG B 1 77 ? -10.359 -5.086 -26.312 1 92.94 77 ARG B O 1
ATOM 3596 N N . LEU B 1 78 ? -8.773 -3.977 -25.266 1 95.75 78 LEU B N 1
ATOM 3597 C CA . LEU B 1 78 ? -8.945 -4.664 -24 1 95.75 78 LEU B CA 1
ATOM 3598 C C . LEU B 1 78 ? -10.383 -4.555 -23.5 1 95.75 78 LEU B C 1
ATOM 3600 O O . LEU B 1 78 ? -10.969 -5.547 -23.062 1 95.75 78 LEU B O 1
ATOM 3604 N N . GLU B 1 79 ? -10.93 -3.354 -23.562 1 96.12 79 GLU B N 1
ATOM 3605 C CA . GLU B 1 79 ? -12.305 -3.16 -23.094 1 96.12 79 GLU B CA 1
ATOM 3606 C C . GLU B 1 79 ? -13.273 -4.055 -23.859 1 96.12 79 GLU B C 1
ATOM 3608 O O . GLU B 1 79 ? -14.195 -4.629 -23.281 1 96.12 79 GLU B O 1
ATOM 3613 N N . THR B 1 80 ? -13.07 -4.152 -25.172 1 97.44 80 THR B N 1
ATOM 3614 C CA . THR B 1 80 ? -13.938 -4.969 -26.016 1 97.44 80 THR B CA 1
ATOM 3615 C C . THR B 1 80 ? -13.867 -6.438 -25.594 1 97.44 80 THR B C 1
ATOM 3617 O O . THR B 1 80 ? -14.891 -7.121 -25.531 1 97.44 80 THR B O 1
ATOM 3620 N N . LEU B 1 81 ? -12.719 -6.918 -25.328 1 97.88 81 LEU B N 1
ATOM 3621 C CA . LEU B 1 81 ? -12.531 -8.312 -24.938 1 97.88 81 LEU B CA 1
ATOM 3622 C C . LEU B 1 81 ? -13.188 -8.586 -23.594 1 97.88 81 LEU B C 1
ATOM 3624 O O . LEU B 1 81 ? -13.836 -9.617 -23.406 1 97.88 81 LEU B O 1
ATOM 3628 N N . VAL B 1 82 ? -12.992 -7.637 -22.609 1 97.94 82 VAL B N 1
ATOM 3629 C CA . VAL B 1 82 ? -13.602 -7.777 -21.297 1 97.94 82 VAL B CA 1
ATOM 3630 C C . VAL B 1 82 ? -15.125 -7.773 -21.422 1 97.94 82 VAL B C 1
ATOM 3632 O O . VAL B 1 82 ? -15.805 -8.617 -20.844 1 97.94 82 VAL B O 1
ATOM 3635 N N . LYS B 1 83 ? -15.648 -6.879 -22.266 1 97.44 83 LYS B N 1
ATOM 3636 C CA . LYS B 1 83 ? -17.094 -6.738 -22.469 1 97.44 83 LYS B CA 1
ATOM 3637 C C . LYS B 1 83 ? -17.672 -8.008 -23.078 1 97.44 83 LYS B C 1
ATOM 3639 O O . LYS B 1 83 ? -18.812 -8.383 -22.766 1 97.44 83 LYS B O 1
ATOM 3644 N N . ALA B 1 84 ? -16.938 -8.641 -23.875 1 97.31 84 ALA B N 1
ATOM 3645 C CA . ALA B 1 84 ? -17.422 -9.797 -24.625 1 97.31 84 ALA B CA 1
ATOM 3646 C C . ALA B 1 84 ? -17.359 -11.062 -23.781 1 97.31 84 ALA B C 1
ATOM 3648 O O . ALA B 1 84 ? -17.938 -12.094 -24.156 1 97.31 84 ALA B O 1
ATOM 3649 N N . SER B 1 85 ? -16.75 -11.031 -22.641 1 98.44 85 SER B N 1
ATOM 3650 C CA . SER B 1 85 ? -16.516 -12.219 -21.828 1 98.44 85 SER B CA 1
ATOM 3651 C C . SER B 1 85 ? -17.422 -12.219 -20.594 1 98.44 85 SER B C 1
ATOM 3653 O O . SER B 1 85 ? -17.938 -11.172 -20.188 1 98.44 85 SER B O 1
ATOM 3655 N N . ASP B 1 86 ? -17.625 -13.344 -20.047 1 98.56 86 ASP B N 1
ATOM 3656 C CA . ASP B 1 86 ? -18.406 -13.484 -18.828 1 98.56 86 ASP B CA 1
ATOM 3657 C C . ASP B 1 86 ? -17.531 -13.258 -17.594 1 98.56 86 ASP B C 1
ATOM 3659 O O . ASP B 1 86 ? -18.016 -12.797 -16.562 1 98.56 86 ASP B O 1
ATOM 3663 N N . LEU B 1 87 ? -16.328 -13.625 -17.703 1 98.81 87 LEU B N 1
ATOM 3664 C CA . LEU B 1 87 ? -15.344 -13.617 -16.625 1 98.81 87 LEU B CA 1
ATOM 3665 C C . LEU B 1 87 ? -13.992 -13.117 -17.109 1 98.81 87 LEU B C 1
ATOM 3667 O O . LEU B 1 87 ? -13.539 -13.508 -18.188 1 98.81 87 LEU B O 1
ATOM 3671 N N . THR B 1 88 ? -13.453 -12.164 -16.375 1 98.88 88 THR B N 1
ATOM 3672 C CA . THR B 1 88 ? -12.062 -11.773 -16.609 1 98.88 88 THR B CA 1
ATOM 3673 C C . THR B 1 88 ? -11.156 -12.328 -15.516 1 98.88 88 THR B C 1
ATOM 3675 O O . THR B 1 88 ? -11.469 -12.203 -14.328 1 98.88 88 THR B O 1
ATOM 3678 N N . ILE B 1 89 ? -10.125 -13.031 -15.891 1 98.88 89 ILE B N 1
ATOM 3679 C CA . ILE B 1 89 ? -9.062 -13.461 -14.984 1 98.88 89 ILE B CA 1
ATOM 3680 C C . ILE B 1 89 ? -7.789 -12.672 -15.266 1 98.88 89 ILE B C 1
ATOM 3682 O O . ILE B 1 89 ? -7.223 -12.766 -16.359 1 98.88 89 ILE B O 1
ATOM 3686 N N . ASN B 1 90 ? -7.371 -11.875 -14.336 1 98.69 90 ASN B N 1
ATOM 3687 C CA . ASN B 1 90 ? -6.184 -11.055 -14.508 1 98.69 90 ASN B CA 1
ATOM 3688 C C . ASN B 1 90 ? -4.957 -11.695 -13.867 1 98.69 90 ASN B C 1
ATOM 3690 O O . ASN B 1 90 ? -4.82 -11.695 -12.641 1 98.69 90 ASN B O 1
ATOM 3694 N N . LEU B 1 91 ? -4.023 -12.164 -14.703 1 97.81 91 LEU B N 1
ATOM 3695 C CA . LEU B 1 91 ? -2.799 -12.82 -14.258 1 97.81 91 LEU B CA 1
ATOM 3696 C C . LEU B 1 91 ? -1.582 -11.945 -14.523 1 97.81 91 LEU B C 1
ATOM 3698 O O . LEU B 1 91 ? -0.477 -12.25 -14.07 1 97.81 91 LEU B O 1
ATOM 3702 N N . ALA B 1 92 ? -1.741 -10.867 -15.195 1 93.06 92 ALA B N 1
ATOM 3703 C CA . ALA B 1 92 ? -0.612 -10.062 -15.656 1 93.06 92 ALA B CA 1
ATOM 3704 C C . ALA B 1 92 ? 0.078 -9.367 -14.484 1 93.06 92 ALA B C 1
ATOM 3706 O O . ALA B 1 92 ? -0.573 -8.695 -13.688 1 93.06 92 ALA B O 1
ATOM 3707 N N . ALA B 1 93 ? 1.398 -9.578 -14.438 1 90.06 93 ALA B N 1
ATOM 3708 C CA . ALA B 1 93 ? 2.16 -8.938 -13.367 1 90.06 93 ALA B CA 1
ATOM 3709 C C . ALA B 1 93 ? 3.66 -9.047 -13.617 1 90.06 93 ALA B C 1
ATOM 3711 O O . ALA B 1 93 ? 4.121 -10 -14.25 1 90.06 93 ALA B O 1
ATOM 3712 N N . ILE B 1 94 ? 4.402 -8.07 -13.211 1 83.12 94 ILE B N 1
ATOM 3713 C CA . ILE B 1 94 ? 5.816 -8.242 -12.906 1 83.12 94 ILE B CA 1
ATOM 3714 C C . ILE B 1 94 ? 5.973 -8.766 -11.477 1 83.12 94 ILE B C 1
ATOM 3716 O O . ILE B 1 94 ? 5.531 -8.133 -10.523 1 83.12 94 ILE B O 1
ATOM 3720 N N . CYS B 1 95 ? 6.598 -9.914 -11.344 1 82.25 95 CYS B N 1
ATOM 3721 C CA . CYS B 1 95 ? 6.492 -10.523 -10.023 1 82.25 95 CYS B CA 1
ATOM 3722 C C . CYS B 1 95 ? 7.801 -11.195 -9.625 1 82.25 95 CYS B C 1
ATOM 3724 O O . CYS B 1 95 ? 7.812 -12.109 -8.797 1 82.25 95 CYS B O 1
ATOM 3726 N N . THR B 1 96 ? 8.891 -10.758 -10.25 1 79.81 96 THR B N 1
ATOM 3727 C CA . THR B 1 96 ? 10.172 -11.32 -9.828 1 79.81 96 THR B CA 1
ATOM 3728 C C . THR B 1 96 ? 10.844 -10.43 -8.797 1 79.81 96 THR B C 1
ATOM 3730 O O . THR B 1 96 ? 10.984 -9.219 -9.008 1 79.81 96 THR B O 1
ATOM 3733 N N . PRO B 1 97 ? 11.383 -11 -7.719 1 77.56 97 PRO B N 1
ATOM 3734 C CA . PRO B 1 97 ? 11.977 -10.211 -6.641 1 77.56 97 PRO B CA 1
ATOM 3735 C C . PRO B 1 97 ? 13.117 -9.312 -7.121 1 77.56 97 PRO B C 1
ATOM 3737 O O . PRO B 1 97 ? 13.25 -8.18 -6.664 1 77.56 97 PRO B O 1
ATOM 3740 N N . ALA B 1 98 ? 13.914 -9.828 -8.023 1 77.81 98 ALA B N 1
ATOM 3741 C CA . ALA B 1 98 ? 15 -9.023 -8.555 1 77.81 98 ALA B CA 1
ATOM 3742 C C . ALA B 1 98 ? 14.469 -7.742 -9.195 1 77.81 98 ALA B C 1
ATOM 3744 O O . ALA B 1 98 ? 15.094 -6.684 -9.086 1 77.81 98 ALA B O 1
ATOM 3745 N N . ASP B 1 99 ? 13.273 -7.797 -9.812 1 81.38 99 ASP B N 1
ATOM 3746 C CA . ASP B 1 99 ? 12.672 -6.648 -10.484 1 81.38 99 ASP B CA 1
ATOM 3747 C C . ASP B 1 99 ? 12.172 -5.621 -9.469 1 81.38 99 ASP B C 1
ATOM 3749 O O . ASP B 1 99 ? 12.242 -4.414 -9.711 1 81.38 99 ASP B O 1
ATOM 3753 N N . TYR B 1 100 ? 11.734 -6.078 -8.258 1 84.38 100 TYR B N 1
ATOM 3754 C CA . TYR B 1 100 ? 11.234 -5.156 -7.246 1 84.38 100 TYR B CA 1
ATOM 3755 C C . TYR B 1 100 ? 12.305 -4.137 -6.867 1 84.38 100 TYR B C 1
ATOM 3757 O O . TYR B 1 100 ? 12 -2.963 -6.641 1 84.38 100 TYR B O 1
ATOM 3765 N N . ASN B 1 101 ? 13.484 -4.73 -6.812 1 82.75 101 ASN B N 1
ATOM 3766 C CA . ASN B 1 101 ? 14.586 -3.941 -6.281 1 82.75 101 ASN B CA 1
ATOM 3767 C C . ASN B 1 101 ? 15.234 -3.078 -7.363 1 82.75 101 ASN B C 1
ATOM 3769 O O . ASN B 1 101 ? 15.672 -1.96 -7.09 1 82.75 101 ASN B O 1
ATOM 3773 N N . THR B 1 102 ? 15.25 -3.598 -8.625 1 84.12 102 THR B N 1
ATOM 3774 C CA . THR B 1 102 ? 16.062 -2.939 -9.641 1 84.12 102 THR B CA 1
ATOM 3775 C C . THR B 1 102 ? 15.195 -2.086 -10.562 1 84.12 102 THR B C 1
ATOM 3777 O O . THR B 1 102 ? 15.688 -1.172 -11.219 1 84.12 102 THR B O 1
ATOM 3780 N N . ARG B 1 103 ? 13.906 -2.395 -10.625 1 90.06 103 ARG B N 1
ATOM 3781 C CA . ARG B 1 103 ? 12.977 -1.64 -11.461 1 90.06 103 ARG B CA 1
ATOM 3782 C C . ARG B 1 103 ? 11.672 -1.36 -10.711 1 90.06 103 ARG B C 1
ATOM 3784 O O . ARG B 1 103 ? 10.594 -1.698 -11.195 1 90.06 103 ARG B O 1
ATOM 3791 N N . PRO B 1 104 ? 11.789 -0.603 -9.609 1 93.56 104 PRO B N 1
ATOM 3792 C CA . PRO B 1 104 ? 10.617 -0.386 -8.766 1 93.56 104 PRO B CA 1
ATOM 3793 C C . PRO B 1 104 ? 9.516 0.405 -9.469 1 93.56 104 PRO B C 1
ATOM 3795 O O . PRO B 1 104 ? 8.328 0.186 -9.219 1 93.56 104 PRO B O 1
ATOM 3798 N N . LEU B 1 105 ? 9.859 1.311 -10.398 1 96.75 105 LEU B N 1
ATOM 3799 C CA . LEU B 1 105 ? 8.836 2.062 -11.117 1 96.75 105 LEU B CA 1
ATOM 3800 C C . LEU B 1 105 ? 7.984 1.139 -11.977 1 96.75 105 LEU B C 1
ATOM 3802 O O . LEU B 1 105 ? 6.758 1.142 -11.875 1 96.75 105 LEU B O 1
ATOM 3806 N N . ASP B 1 106 ? 8.633 0.291 -12.734 1 94.81 106 ASP B N 1
ATOM 3807 C CA . ASP B 1 106 ? 7.902 -0.664 -13.562 1 94.81 106 ASP B CA 1
ATOM 3808 C C . ASP B 1 106 ? 7.062 -1.608 -12.711 1 94.81 106 ASP B C 1
ATOM 3810 O O . ASP B 1 106 ? 5.957 -1.99 -13.102 1 94.81 106 ASP B O 1
ATOM 3814 N N . THR B 1 107 ? 7.645 -1.978 -11.602 1 94.44 107 THR B N 1
ATOM 3815 C CA . THR B 1 107 ? 6.941 -2.871 -10.688 1 94.44 107 THR B CA 1
ATOM 3816 C C . THR B 1 107 ? 5.645 -2.23 -10.195 1 94.44 107 THR B C 1
ATOM 3818 O O . THR B 1 107 ? 4.59 -2.865 -10.211 1 94.44 107 THR B O 1
ATOM 3821 N N . ILE B 1 108 ? 5.727 -0.975 -9.797 1 97.12 108 ILE B N 1
ATOM 3822 C CA . ILE B 1 108 ? 4.57 -0.248 -9.289 1 97.12 108 ILE B CA 1
ATOM 3823 C C . ILE B 1 108 ? 3.533 -0.086 -10.398 1 97.12 108 ILE B C 1
ATOM 3825 O O . ILE B 1 108 ? 2.355 -0.399 -10.211 1 97.12 108 ILE B O 1
ATOM 3829 N N . PHE B 1 109 ? 3.916 0.315 -11.547 1 96.44 109 PHE B N 1
ATOM 3830 C CA . PHE B 1 109 ? 2.996 0.608 -12.633 1 96.44 109 PHE B CA 1
ATOM 3831 C C . PHE B 1 109 ? 2.352 -0.67 -13.156 1 96.44 109 PHE B C 1
ATOM 3833 O O . PHE B 1 109 ? 1.142 -0.709 -13.398 1 96.44 109 PHE B O 1
ATOM 3840 N N . SER B 1 110 ? 3.066 -1.71 -13.273 1 94.69 110 SER B N 1
ATOM 3841 C CA . SER B 1 110 ? 2.557 -2.971 -13.797 1 94.69 110 SER B CA 1
ATOM 3842 C C . SER B 1 110 ? 1.556 -3.607 -12.836 1 94.69 110 SER B C 1
ATOM 3844 O O . SER B 1 110 ? 0.561 -4.191 -13.273 1 94.69 110 SER B O 1
ATOM 3846 N N . ASN B 1 111 ? 1.82 -3.457 -11.562 1 96.81 111 ASN B N 1
ATOM 3847 C CA . ASN B 1 111 ? 1.043 -4.227 -10.602 1 96.81 111 ASN B CA 1
ATOM 3848 C C . ASN B 1 111 ? -0.117 -3.41 -10.039 1 96.81 111 ASN B C 1
ATOM 3850 O O . ASN B 1 111 ? -0.973 -3.945 -9.328 1 96.81 111 ASN B O 1
ATOM 3854 N N . PHE B 1 112 ? -0.161 -2.15 -10.344 1 97.69 112 PHE B N 1
ATOM 3855 C CA . PHE B 1 112 ? -1.301 -1.377 -9.859 1 97.69 112 PHE B CA 1
ATOM 3856 C C . PHE B 1 112 ? -1.923 -0.569 -10.992 1 97.69 112 PHE B C 1
ATOM 3858 O O . PHE B 1 112 ? -3.076 -0.798 -11.367 1 97.69 112 PHE B O 1
ATOM 3865 N N . ILE B 1 113 ? -1.16 0.311 -11.641 1 96.88 113 ILE B N 1
ATOM 3866 C CA . ILE B 1 113 ? -1.69 1.252 -12.625 1 96.88 113 ILE B CA 1
ATOM 3867 C C . ILE B 1 113 ? -2.279 0.487 -13.805 1 96.88 113 ILE B C 1
ATOM 3869 O O . ILE B 1 113 ? -3.391 0.779 -14.25 1 96.88 113 ILE B O 1
ATOM 3873 N N . ASP B 1 114 ? -1.574 -0.484 -14.297 1 95.69 114 ASP B N 1
ATOM 3874 C CA . ASP B 1 114 ? -1.997 -1.225 -15.484 1 95.69 114 ASP B CA 1
ATOM 3875 C C . ASP B 1 114 ? -3.238 -2.064 -15.195 1 95.69 114 ASP B C 1
ATOM 3877 O O . ASP B 1 114 ? -3.945 -2.479 -16.109 1 95.69 114 ASP B O 1
ATOM 3881 N N . ALA B 1 115 ? -3.51 -2.334 -13.898 1 96.62 115 ALA B N 1
ATOM 3882 C CA . ALA B 1 115 ? -4.656 -3.156 -13.523 1 96.62 115 ALA B CA 1
ATOM 3883 C C . ALA B 1 115 ? -5.926 -2.316 -13.43 1 96.62 115 ALA B C 1
ATOM 3885 O O . ALA B 1 115 ? -7.035 -2.852 -13.484 1 96.62 115 ALA B O 1
ATOM 3886 N N . ILE B 1 116 ? -5.82 -1.025 -13.273 1 97 116 ILE B N 1
ATOM 3887 C CA . ILE B 1 116 ? -6.949 -0.142 -13 1 97 116 ILE B CA 1
ATOM 3888 C C . ILE B 1 116 ? -7.973 -0.254 -14.133 1 97 116 ILE B C 1
ATOM 3890 O O . ILE B 1 116 ? -9.156 -0.492 -13.875 1 97 116 ILE B O 1
ATOM 3894 N N . PRO B 1 117 ? -7.559 -0.146 -15.414 1 96.62 117 PRO B N 1
ATOM 3895 C CA . PRO B 1 117 ? -8.555 -0.238 -16.484 1 96.62 117 PRO B CA 1
ATOM 3896 C C . PRO B 1 117 ? -9.25 -1.596 -16.531 1 96.62 117 PRO B C 1
ATOM 3898 O O . PRO B 1 117 ? -10.445 -1.674 -16.828 1 96.62 117 PRO B O 1
ATOM 3901 N N . VAL B 1 118 ? -8.531 -2.684 -16.234 1 97.88 118 VAL B N 1
ATOM 3902 C CA . VAL B 1 118 ? -9.117 -4.02 -16.219 1 97.88 118 VAL B CA 1
ATOM 3903 C C . VAL B 1 118 ? -10.266 -4.07 -15.211 1 97.88 118 VAL B C 1
ATOM 3905 O O . VAL B 1 118 ? -11.367 -4.52 -15.531 1 97.88 118 VAL B O 1
ATOM 3908 N N . ILE B 1 119 ? -9.969 -3.584 -14.008 1 98.31 119 ILE B N 1
ATOM 3909 C CA . ILE B 1 119 ? -10.945 -3.588 -12.914 1 98.31 119 ILE B CA 1
ATOM 3910 C C . ILE B 1 119 ? -12.125 -2.695 -13.281 1 98.31 119 ILE B C 1
ATOM 3912 O O . ILE B 1 119 ? -13.281 -3.088 -13.109 1 98.31 119 ILE B O 1
ATOM 3916 N N . LYS B 1 120 ? -11.82 -1.566 -13.828 1 97.06 120 LYS B N 1
ATOM 3917 C CA . LYS B 1 120 ? -12.859 -0.609 -14.211 1 97.06 120 LYS B CA 1
ATOM 3918 C C . LYS B 1 120 ? -13.766 -1.186 -15.289 1 97.06 120 LYS B C 1
ATOM 3920 O O . LYS B 1 120 ? -14.984 -1.039 -15.227 1 97.06 120 LYS B O 1
ATOM 3925 N N . PHE B 1 121 ? -13.188 -1.807 -16.328 1 97.94 121 PHE B N 1
ATOM 3926 C CA . PHE B 1 121 ? -13.969 -2.396 -17.406 1 97.94 121 PHE B CA 1
ATOM 3927 C C . PHE B 1 121 ? -14.898 -3.482 -16.875 1 97.94 121 PHE B C 1
ATOM 3929 O O . PHE B 1 121 ? -16.031 -3.609 -17.328 1 97.94 121 PHE B O 1
ATOM 3936 N N . CYS B 1 122 ? -14.398 -4.262 -15.898 1 98.62 122 CYS B N 1
ATOM 3937 C CA . CYS B 1 122 ? -15.258 -5.273 -15.297 1 98.62 122 CYS B CA 1
ATOM 3938 C C . CYS B 1 122 ? -16.438 -4.629 -14.578 1 98.62 122 CYS B C 1
ATOM 3940 O O . CYS B 1 122 ? -17.578 -5.051 -14.75 1 98.62 122 CYS B O 1
ATOM 3942 N N . THR B 1 123 ? -16.125 -3.607 -13.805 1 98.31 123 THR B N 1
ATOM 3943 C CA . THR B 1 123 ? -17.156 -2.914 -13.039 1 98.31 123 THR B CA 1
ATOM 3944 C C . THR B 1 123 ? -18.172 -2.273 -13.977 1 98.31 123 THR B C 1
ATOM 3946 O O . THR B 1 123 ? -19.391 -2.479 -13.82 1 98.31 123 THR B O 1
ATOM 3949 N N . GLU B 1 124 ? -17.734 -1.571 -14.945 1 97.56 124 GLU B N 1
ATOM 3950 C CA . GLU B 1 124 ? -18.578 -0.783 -15.82 1 97.56 124 GLU B CA 1
ATOM 3951 C C . GLU B 1 124 ? -19.438 -1.682 -16.719 1 97.56 124 GLU B C 1
ATOM 3953 O O . GLU B 1 124 ? -20.5 -1.275 -17.172 1 97.56 124 GLU B O 1
ATOM 3958 N N . ASN B 1 125 ? -19 -2.859 -16.953 1 98 125 ASN B N 1
ATOM 3959 C CA . ASN B 1 125 ? -19.734 -3.762 -17.844 1 98 125 ASN B CA 1
ATOM 3960 C C . ASN B 1 125 ? -20.344 -4.922 -17.078 1 98 125 ASN B C 1
ATOM 3962 O O . ASN B 1 125 ? -20.812 -5.898 -17.672 1 98 125 ASN B O 1
ATOM 3966 N N . ASN B 1 126 ? -20.328 -4.824 -15.766 1 97.94 126 ASN B N 1
ATOM 3967 C CA . ASN B 1 126 ? -20.938 -5.816 -14.883 1 97.94 126 ASN B CA 1
ATOM 3968 C C . ASN B 1 126 ? -20.375 -7.215 -15.156 1 97.94 126 ASN B C 1
ATOM 3970 O O . ASN B 1 126 ? -21.141 -8.156 -15.383 1 97.94 126 ASN B 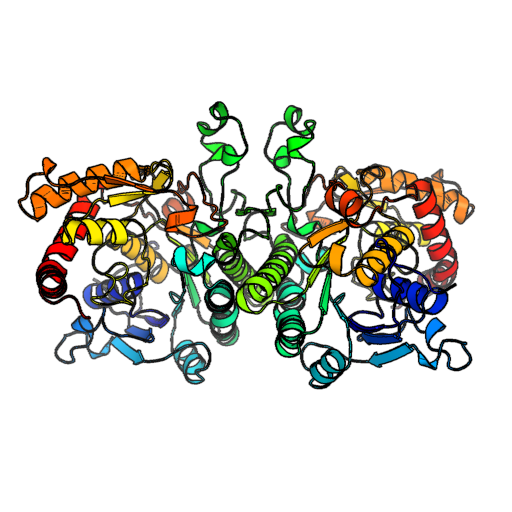O 1
ATOM 3974 N N . LYS B 1 127 ? -19.062 -7.297 -15.297 1 98.62 127 LYS B N 1
ATOM 3975 C CA . LYS B 1 127 ? -18.375 -8.57 -15.508 1 98.62 127 LYS B CA 1
ATOM 3976 C C . LYS B 1 127 ? -17.688 -9.039 -14.227 1 98.62 127 LYS B C 1
ATOM 3978 O O . LYS B 1 127 ? -17.219 -8.227 -13.43 1 98.62 127 LYS B O 1
ATOM 3983 N N . ARG B 1 128 ? -17.625 -10.367 -14.062 1 98.75 128 ARG B N 1
ATOM 3984 C CA . ARG B 1 128 ? -16.938 -10.984 -12.93 1 98.75 128 ARG B CA 1
ATOM 3985 C C . ARG B 1 128 ? -15.43 -10.922 -13.094 1 98.75 128 ARG B C 1
ATOM 3987 O O . ARG B 1 128 ? -14.922 -11.039 -14.211 1 98.75 128 ARG B O 1
ATOM 3994 N N . LEU B 1 129 ? -14.742 -10.688 -11.953 1 98.94 129 LEU B N 1
ATOM 3995 C CA . LEU B 1 129 ? -13.289 -10.586 -11.984 1 98.94 129 LEU B CA 1
ATOM 3996 C C . LEU B 1 129 ? -12.656 -11.602 -11.031 1 98.94 129 LEU B C 1
ATOM 3998 O O . LEU B 1 129 ? -13.055 -11.695 -9.867 1 98.94 129 LEU B O 1
ATOM 4002 N N . ILE B 1 130 ? -11.773 -12.43 -11.477 1 98.94 130 ILE B N 1
ATOM 4003 C CA . ILE B 1 130 ? -10.805 -13.141 -10.641 1 98.94 130 ILE B CA 1
ATOM 4004 C C . ILE B 1 130 ? -9.43 -12.5 -10.797 1 98.94 130 ILE B C 1
ATOM 4006 O O . ILE B 1 130 ? -8.859 -12.484 -11.891 1 98.94 130 ILE B O 1
ATOM 4010 N N . HIS B 1 131 ? -8.938 -11.945 -9.742 1 98.88 131 HIS B N 1
ATOM 4011 C CA . HIS B 1 131 ? -7.656 -11.258 -9.758 1 98.88 131 HIS B CA 1
ATOM 4012 C C . HIS B 1 131 ? -6.602 -12.039 -8.977 1 98.88 131 HIS B C 1
ATOM 4014 O O . HIS B 1 131 ? -6.852 -12.461 -7.848 1 98.88 131 HIS B O 1
ATOM 4020 N N . PHE B 1 132 ? -5.461 -12.188 -9.602 1 98.75 132 PHE B N 1
ATOM 4021 C CA . PHE B 1 132 ? -4.344 -12.844 -8.93 1 98.75 132 PHE B CA 1
ATOM 4022 C C . PHE B 1 132 ? -3.496 -11.836 -8.172 1 98.75 132 PHE B C 1
ATOM 4024 O O . PHE B 1 132 ? -2.746 -11.062 -8.773 1 98.75 132 PHE B O 1
ATOM 4031 N N . SER B 1 133 ? -3.617 -11.867 -6.895 1 98.38 133 SER B N 1
ATOM 4032 C CA . SER B 1 133 ? -2.77 -11.133 -5.965 1 98.38 133 SER B CA 1
ATOM 4033 C C . SER B 1 133 ? -1.513 -11.922 -5.617 1 98.38 133 SER B C 1
ATOM 4035 O O . SER B 1 133 ? -0.864 -12.484 -6.496 1 98.38 133 SER B O 1
ATOM 4037 N N . THR B 1 134 ? -1.128 -11.938 -4.383 1 97.31 134 THR B N 1
ATOM 4038 C CA . THR B 1 134 ? 0.09 -12.609 -3.947 1 97.31 134 THR B CA 1
ATOM 4039 C C . THR B 1 134 ? 0.108 -12.766 -2.43 1 97.31 134 THR B C 1
ATOM 4041 O O . THR B 1 134 ? -0.507 -11.977 -1.71 1 97.31 134 THR B O 1
ATOM 4044 N N . CYS B 1 135 ? 0.81 -13.766 -1.996 1 96.56 135 CYS B N 1
ATOM 4045 C CA . CYS B 1 135 ? 1.021 -13.906 -0.56 1 96.56 135 CYS B CA 1
ATOM 4046 C C . CYS B 1 135 ? 1.945 -12.812 -0.034 1 96.56 135 CYS B C 1
ATOM 4048 O O . CYS B 1 135 ? 1.977 -12.547 1.169 1 96.56 135 CYS B O 1
ATOM 4050 N N . GLU B 1 136 ? 2.66 -12.188 -0.926 1 95.31 136 GLU B N 1
ATOM 4051 C CA . GLU B 1 136 ? 3.588 -11.125 -0.534 1 95.31 136 GLU B CA 1
ATOM 4052 C C . GLU B 1 136 ? 2.85 -9.953 0.094 1 95.31 136 GLU B C 1
ATOM 4054 O O . GLU B 1 136 ? 3.463 -9.109 0.752 1 95.31 136 GLU B O 1
ATOM 4059 N N . VAL B 1 137 ? 1.528 -9.875 -0.019 1 97 137 VAL B N 1
ATOM 4060 C CA . VAL B 1 137 ? 0.76 -8.766 0.53 1 97 137 VAL B CA 1
ATOM 4061 C C . VAL B 1 137 ? 0.819 -8.797 2.057 1 97 137 VAL B C 1
ATOM 4063 O O . VAL B 1 137 ? 0.667 -7.766 2.713 1 97 137 VAL B O 1
ATOM 4066 N N . PHE B 1 138 ? 1.09 -9.984 2.619 1 97.06 138 PHE B N 1
ATOM 4067 C CA . PHE B 1 138 ? 1.194 -10.094 4.07 1 97.06 138 PHE B CA 1
ATOM 4068 C C . PHE B 1 138 ? 2.518 -9.516 4.562 1 97.06 138 PHE B C 1
ATOM 4070 O O . PHE B 1 138 ? 2.619 -9.07 5.707 1 97.06 138 PHE B O 1
ATOM 4077 N N . GLY B 1 139 ? 3.533 -9.57 3.639 1 95.75 139 GLY B N 1
ATOM 4078 C CA . GLY B 1 139 ? 4.855 -9.125 4.035 1 95.75 139 GLY B CA 1
ATOM 4079 C C . GLY B 1 139 ? 5.48 -9.977 5.117 1 95.75 139 GLY B C 1
ATOM 4080 O O . GLY B 1 139 ? 5.582 -11.203 4.969 1 95.75 139 GLY B O 1
ATOM 4081 N N . LYS B 1 140 ? 5.895 -9.359 6.203 1 95.38 140 LYS B N 1
ATOM 4082 C CA . LYS B 1 140 ? 6.488 -10.047 7.348 1 95.38 140 LYS B CA 1
ATOM 4083 C C . LYS B 1 140 ? 5.414 -10.523 8.32 1 95.38 140 LYS B C 1
ATOM 4085 O O . LYS B 1 140 ? 4.258 -10.102 8.234 1 95.38 140 LYS B O 1
ATOM 4090 N N . THR B 1 141 ? 5.738 -11.406 9.195 1 94.94 141 THR B N 1
ATOM 4091 C CA . THR B 1 141 ? 4.832 -11.867 10.242 1 94.94 141 THR B CA 1
ATOM 4092 C C . THR B 1 141 ? 5.078 -11.109 11.539 1 94.94 141 THR B C 1
ATOM 4094 O O . THR B 1 141 ? 6.117 -10.469 11.703 1 94.94 141 THR B O 1
ATOM 4097 N N . ILE B 1 142 ? 4.098 -11.164 12.422 1 93.69 142 ILE B N 1
ATOM 4098 C CA . ILE B 1 142 ? 4.277 -10.594 13.75 1 93.69 142 ILE B CA 1
ATOM 4099 C C . ILE B 1 142 ? 5.488 -11.234 14.43 1 93.69 142 ILE B C 1
ATOM 4101 O O . ILE B 1 142 ? 6.262 -10.555 15.102 1 93.69 142 ILE B O 1
ATOM 4105 N N . GLY B 1 143 ? 5.684 -12.492 14.195 1 91.94 143 GLY B N 1
ATOM 4106 C CA . GLY B 1 143 ? 6.785 -13.242 14.781 1 91.94 143 GLY B CA 1
ATOM 4107 C C . GLY B 1 143 ? 8.148 -12.68 14.414 1 91.94 143 GLY B C 1
ATOM 4108 O O . GLY B 1 143 ? 9.102 -12.789 15.188 1 91.94 143 GLY B O 1
ATOM 4109 N N . SER B 1 144 ? 8.25 -12.031 13.281 1 91.25 144 SER B N 1
ATOM 4110 C CA . SER B 1 144 ? 9.508 -11.469 12.797 1 91.25 144 SER B CA 1
ATOM 4111 C C . SER B 1 144 ? 10.023 -10.383 13.727 1 91.25 144 SER B C 1
ATOM 4113 O O . SER B 1 144 ? 11.188 -10 13.656 1 91.25 144 SER B O 1
ATOM 4115 N N . PHE B 1 145 ? 9.172 -9.891 14.594 1 91.12 145 PHE B N 1
ATOM 4116 C CA . PHE B 1 145 ? 9.531 -8.758 15.438 1 91.12 145 PHE B CA 1
ATOM 4117 C C . PHE B 1 145 ? 9.578 -9.164 16.906 1 91.12 145 PHE B C 1
ATOM 4119 O O . PHE B 1 145 ? 9.648 -8.312 17.797 1 91.12 145 PHE B O 1
ATOM 4126 N N . LEU B 1 146 ? 9.469 -10.445 17.125 1 90.81 146 LEU B N 1
ATOM 4127 C CA . LEU B 1 146 ? 9.469 -10.984 18.484 1 90.81 146 LEU B CA 1
ATOM 4128 C C . LEU B 1 146 ? 10.688 -11.883 18.703 1 90.81 146 LEU B C 1
ATOM 4130 O O . LEU B 1 146 ? 11.312 -12.336 17.75 1 90.81 146 LEU B O 1
ATOM 4134 N N . PRO B 1 147 ? 11.07 -12.078 19.891 1 88.12 147 PRO B N 1
ATOM 4135 C CA . PRO B 1 147 ? 12.133 -13.039 20.172 1 88.12 147 PRO B CA 1
ATOM 4136 C C . PRO B 1 147 ? 11.844 -14.422 19.594 1 88.12 147 PRO B C 1
ATOM 4138 O O . PRO B 1 147 ? 10.68 -14.781 19.391 1 88.12 147 PRO B O 1
ATOM 4141 N N . GLU B 1 148 ? 12.852 -15.156 19.359 1 86.69 148 GLU B N 1
ATOM 4142 C CA . GLU B 1 148 ? 12.797 -16.422 18.656 1 86.69 148 GLU B CA 1
ATOM 4143 C C . GLU B 1 148 ? 11.789 -17.375 19.297 1 86.69 148 GLU B C 1
ATOM 4145 O O . GLU B 1 148 ? 11.117 -18.141 18.594 1 86.69 148 GLU B O 1
ATOM 4150 N N . GLU B 1 149 ? 11.688 -17.266 20.578 1 85.69 149 GLU B N 1
ATOM 4151 C CA . GLU B 1 149 ? 10.828 -18.203 21.281 1 85.69 149 GLU B CA 1
ATOM 4152 C C . GLU B 1 149 ? 9.359 -18 20.906 1 85.69 149 GLU B C 1
ATOM 4154 O O . GLU B 1 149 ? 8.555 -18.922 20.969 1 85.69 149 GLU B O 1
ATOM 4159 N N . TYR B 1 150 ? 8.984 -16.781 20.5 1 83.88 150 TYR B N 1
ATOM 4160 C CA . TYR B 1 150 ? 7.602 -16.484 20.141 1 83.88 150 TYR B CA 1
ATOM 4161 C C . TYR B 1 150 ? 7.312 -16.859 18.703 1 83.88 150 TYR B C 1
ATOM 4163 O O . TYR B 1 150 ? 6.152 -17.016 18.312 1 83.88 150 TYR B O 1
ATOM 4171 N N . ARG B 1 151 ? 8.273 -17.141 18.016 1 82.75 151 ARG B N 1
ATOM 4172 C CA . ARG B 1 151 ? 8.148 -17.391 16.594 1 82.75 151 ARG B CA 1
ATOM 4173 C C . ARG B 1 151 ? 7.598 -18.781 16.328 1 82.75 151 ARG B C 1
ATOM 4175 O O . ARG B 1 151 ? 7.191 -19.109 15.211 1 82.75 151 ARG B O 1
ATOM 4182 N N . LYS B 1 152 ? 7.504 -19.516 17.375 1 85.62 152 LYS B N 1
ATOM 4183 C CA . LYS B 1 152 ? 7 -20.875 17.234 1 85.62 152 LYS B CA 1
ATOM 4184 C C . LYS B 1 152 ? 5.492 -20.938 17.453 1 85.62 152 LYS B C 1
ATOM 4186 O O . LYS B 1 152 ? 4.855 -21.953 17.172 1 85.62 152 LYS B O 1
ATOM 4191 N N . GLU B 1 153 ? 4.926 -19.859 17.922 1 90.88 153 GLU B N 1
ATOM 4192 C CA . GLU B 1 153 ? 3.486 -19.812 18.156 1 90.88 153 GLU B CA 1
ATOM 4193 C C . GLU B 1 153 ? 2.727 -19.516 16.859 1 90.88 153 GLU B C 1
ATOM 4195 O O . GLU B 1 153 ? 2.914 -18.469 16.25 1 90.88 153 GLU B O 1
ATOM 4200 N N . PRO B 1 154 ? 1.816 -20.375 16.516 1 91.62 154 PRO B N 1
ATOM 4201 C CA . PRO B 1 154 ? 1.137 -20.281 15.219 1 91.62 154 PRO B CA 1
ATOM 4202 C C . PRO B 1 154 ? 0.446 -18.922 15.016 1 91.62 154 PRO B C 1
ATOM 4204 O O . PRO B 1 154 ? 0.371 -18.438 13.891 1 91.62 154 PRO B O 1
ATOM 4207 N N . GLN B 1 155 ? -0.017 -18.328 16.094 1 91.12 155 GLN B N 1
ATOM 4208 C CA . GLN B 1 155 ? -0.749 -17.078 15.969 1 91.12 155 GLN B CA 1
ATOM 4209 C C . GLN B 1 155 ? 0.142 -15.969 15.414 1 91.12 155 GLN B C 1
ATOM 4211 O O . GLN B 1 155 ? -0.354 -14.945 14.93 1 91.12 155 GLN B O 1
ATOM 4216 N N . TYR B 1 156 ? 1.465 -16.188 15.492 1 92.19 156 TYR B N 1
ATOM 4217 C CA . TYR B 1 156 ? 2.381 -15.133 15.094 1 92.19 156 TYR B CA 1
ATOM 4218 C C . TYR B 1 156 ? 2.951 -15.391 13.703 1 92.19 156 TYR B C 1
ATOM 4220 O O . TYR B 1 156 ? 3.68 -14.562 13.164 1 92.19 156 TYR B O 1
ATOM 4228 N N . TYR B 1 157 ? 2.59 -16.609 13.094 1 92.75 157 TYR B N 1
ATOM 4229 C CA . TYR B 1 157 ? 3.197 -16.812 11.781 1 92.75 157 TYR B CA 1
ATOM 4230 C C . TYR B 1 157 ? 2.172 -17.328 10.781 1 92.75 157 TYR B C 1
ATOM 4232 O O . TYR B 1 157 ? 2.422 -17.344 9.57 1 92.75 157 TYR B O 1
ATOM 4240 N N . MET B 1 158 ? 1.041 -17.844 11.266 1 95.31 158 MET B N 1
ATOM 4241 C CA . MET B 1 158 ? -0.003 -18.297 10.352 1 95.31 158 MET B CA 1
ATOM 4242 C C . MET B 1 158 ? -0.709 -17.125 9.695 1 95.31 158 MET B C 1
ATOM 4244 O O . MET B 1 158 ? -1.079 -16.156 10.367 1 95.31 158 MET B O 1
ATOM 4248 N N . LEU B 1 159 ? -0.837 -17.141 8.461 1 97.06 159 LEU B N 1
ATOM 4249 C CA . LEU B 1 159 ? -1.376 -16.016 7.715 1 97.06 159 LEU B CA 1
ATOM 4250 C C . LEU B 1 159 ? -2.807 -16.297 7.266 1 97.06 159 LEU B C 1
ATOM 4252 O O . LEU B 1 159 ? -3.043 -17.188 6.449 1 97.06 159 LEU B O 1
ATOM 4256 N N . LYS B 1 160 ? -3.715 -15.57 7.801 1 97.62 160 LYS B N 1
ATOM 4257 C CA . LYS B 1 160 ? -5.141 -15.656 7.504 1 97.62 160 LYS B CA 1
ATOM 4258 C C . LYS B 1 160 ? -5.605 -14.469 6.676 1 97.62 160 LYS B C 1
ATOM 4260 O O . LYS B 1 160 ? -5.195 -13.328 6.926 1 97.62 160 LYS B O 1
ATOM 4265 N N . GLU B 1 161 ? -6.449 -14.656 5.719 1 97.62 161 GLU B N 1
ATOM 4266 C CA . GLU B 1 161 ? -6.875 -13.633 4.77 1 97.62 161 GLU B CA 1
ATOM 4267 C C . GLU B 1 161 ? -7.598 -12.492 5.473 1 97.62 161 GLU B C 1
ATOM 4269 O O . GLU B 1 161 ? -7.449 -11.328 5.094 1 97.62 161 GLU B O 1
ATOM 4274 N N . ASP B 1 162 ? -8.328 -12.82 6.531 1 95.06 162 ASP B N 1
ATOM 4275 C CA . ASP B 1 162 ? -9.273 -11.852 7.074 1 95.06 162 ASP B CA 1
ATOM 4276 C C . ASP B 1 162 ? -8.805 -11.328 8.43 1 95.06 162 ASP B C 1
ATOM 4278 O O . ASP B 1 162 ? -9.438 -10.438 9.008 1 95.06 162 ASP B O 1
ATOM 4282 N N . VAL B 1 163 ? -7.672 -11.852 8.898 1 94.31 163 VAL B N 1
ATOM 4283 C CA . VAL B 1 163 ? -7.277 -11.523 10.266 1 94.31 163 VAL B CA 1
ATOM 4284 C C . VAL B 1 163 ? -5.852 -10.977 10.273 1 94.31 163 VAL B C 1
ATOM 4286 O O . VAL B 1 163 ? -5.57 -9.977 10.938 1 94.31 163 VAL B O 1
ATOM 4289 N N . SER B 1 164 ? -4.984 -11.625 9.57 1 95.94 164 SER B N 1
ATOM 4290 C CA . SER B 1 164 ? -3.559 -11.32 9.648 1 95.94 164 SER B CA 1
ATOM 4291 C C . SER B 1 164 ? -3.264 -9.922 9.102 1 95.94 164 SER B C 1
ATOM 4293 O O . SER B 1 164 ? -3.83 -9.516 8.094 1 95.94 164 SER B O 1
ATOM 4295 N N . PRO B 1 165 ? -2.439 -9.195 9.789 1 95.38 165 PRO B N 1
ATOM 4296 C CA . PRO B 1 165 ? -2.059 -7.883 9.273 1 95.38 165 PRO B CA 1
ATOM 4297 C C . PRO B 1 165 ? -1.106 -7.969 8.086 1 95.38 165 PRO B C 1
ATOM 4299 O O . PRO B 1 165 ? -0.527 -9.023 7.828 1 95.38 165 PRO B O 1
ATOM 4302 N N . CYS B 1 166 ? -1.027 -6.938 7.312 1 97 166 CYS B N 1
ATOM 4303 C CA . CYS B 1 166 ? -0.043 -6.742 6.254 1 97 166 CYS B CA 1
ATOM 4304 C C . CYS B 1 166 ? 1.11 -5.871 6.734 1 97 166 CYS B C 1
ATOM 4306 O O . CYS B 1 166 ? 0.913 -4.699 7.07 1 97 166 CYS B O 1
ATOM 4308 N N . ILE B 1 167 ? 2.297 -6.422 6.793 1 97.06 167 ILE B N 1
ATOM 4309 C CA . ILE B 1 167 ? 3.416 -5.781 7.477 1 97.06 167 ILE B CA 1
ATOM 4310 C C . ILE B 1 167 ? 4.578 -5.605 6.504 1 97.06 167 ILE B C 1
ATOM 4312 O O . ILE B 1 167 ? 5.176 -6.586 6.055 1 97.06 167 ILE B O 1
ATOM 4316 N N . PHE B 1 168 ? 4.91 -4.43 6.23 1 96.81 168 PHE B N 1
ATOM 4317 C CA . PHE B 1 168 ? 6.004 -4.137 5.312 1 96.81 168 PHE B CA 1
ATOM 4318 C C . PHE B 1 168 ? 7.141 -3.42 6.035 1 96.81 168 PHE B C 1
ATOM 4320 O O . PHE B 1 168 ? 6.922 -2.779 7.062 1 96.81 168 PHE B O 1
ATOM 4327 N N . GLY B 1 169 ? 8.336 -3.551 5.504 1 95 169 GLY B N 1
ATOM 4328 C CA . GLY B 1 169 ? 9.477 -2.812 6.031 1 95 169 GLY B CA 1
ATOM 4329 C C . GLY B 1 169 ? 9.438 -1.334 5.691 1 95 169 GLY B C 1
ATOM 4330 O O . GLY B 1 169 ? 8.461 -0.851 5.109 1 95 169 GLY B O 1
ATOM 4331 N N . PRO B 1 170 ? 10.453 -0.615 6.066 1 93.06 170 PRO B N 1
ATOM 4332 C CA . PRO B 1 170 ? 10.469 0.833 5.852 1 93.06 170 PRO B CA 1
ATOM 4333 C C . PRO B 1 170 ? 10.383 1.209 4.375 1 93.06 170 PRO B C 1
ATOM 4335 O O . PRO B 1 170 ? 10.695 0.393 3.504 1 93.06 170 PRO B O 1
ATOM 4338 N N . VAL B 1 171 ? 10 2.381 4.098 1 94.88 171 VAL B N 1
ATOM 4339 C CA . VAL B 1 171 ? 9.68 2.889 2.77 1 94.88 171 VAL B CA 1
ATOM 4340 C C . VAL B 1 171 ? 10.914 2.832 1.879 1 94.88 171 VAL B C 1
ATOM 4342 O O . VAL B 1 171 ? 10.812 2.588 0.675 1 94.88 171 VAL B O 1
ATOM 4345 N N . HIS B 1 172 ? 12.102 3.029 2.408 1 92.5 172 HIS B N 1
ATOM 4346 C CA . HIS B 1 172 ? 13.305 3.119 1.592 1 92.5 172 HIS B CA 1
ATOM 4347 C C . HIS B 1 172 ? 13.727 1.746 1.076 1 92.5 172 HIS B C 1
ATOM 4349 O O . HIS B 1 172 ? 14.586 1.644 0.203 1 92.5 172 HIS B O 1
ATOM 4355 N N . LYS B 1 173 ? 13.102 0.684 1.662 1 92.25 173 LYS B N 1
ATOM 4356 C CA . LYS B 1 173 ? 13.328 -0.654 1.124 1 92.25 173 LYS B CA 1
ATOM 4357 C C . LYS B 1 173 ? 12.43 -0.925 -0.076 1 92.25 173 LYS B C 1
ATOM 4359 O O . LYS B 1 173 ? 11.281 -1.347 0.085 1 92.25 173 LYS B O 1
ATOM 4364 N N . GLN B 1 174 ? 12.953 -0.921 -1.243 1 89.12 174 GLN B N 1
ATOM 4365 C CA . GLN B 1 174 ? 12.227 -0.91 -2.506 1 89.12 174 GLN B CA 1
ATOM 4366 C C . GLN B 1 174 ? 11.547 -2.252 -2.762 1 89.12 174 GLN B C 1
ATOM 4368 O O . GLN B 1 174 ? 10.586 -2.332 -3.531 1 89.12 174 GLN B O 1
ATOM 4373 N N . ARG B 1 175 ? 12.031 -3.268 -2.107 1 89.88 175 ARG B N 1
ATOM 4374 C CA . ARG B 1 175 ? 11.469 -4.594 -2.336 1 89.88 175 ARG B CA 1
ATOM 4375 C C . ARG B 1 175 ? 9.969 -4.617 -2.029 1 89.88 175 ARG B C 1
ATOM 4377 O O . ARG B 1 175 ? 9.227 -5.414 -2.604 1 89.88 175 ARG B O 1
ATOM 4384 N N . TRP B 1 176 ? 9.539 -3.754 -1.149 1 94.94 176 TRP B N 1
ATOM 4385 C CA . TRP B 1 176 ? 8.164 -3.797 -0.664 1 94.94 176 TRP B CA 1
ATOM 4386 C C . TRP B 1 176 ? 7.227 -3.076 -1.625 1 94.94 176 TRP B C 1
ATOM 4388 O O . TRP B 1 176 ? 6.012 -3.064 -1.424 1 94.94 176 TRP B O 1
ATOM 4398 N N . SER B 1 177 ? 7.793 -2.469 -2.762 1 95.31 177 SER B N 1
ATOM 4399 C CA . SER B 1 177 ? 6.957 -1.796 -3.752 1 95.31 177 SER B CA 1
ATOM 4400 C C . SER B 1 177 ? 6 -2.775 -4.422 1 95.31 177 SER B C 1
ATOM 4402 O O . SER B 1 177 ? 4.848 -2.436 -4.695 1 95.31 177 SER B O 1
ATOM 4404 N N . TYR B 1 178 ? 6.461 -3.986 -4.656 1 95.25 178 TYR B N 1
ATOM 4405 C CA . TYR B 1 178 ? 5.617 -5.008 -5.262 1 95.25 178 TYR B CA 1
ATOM 4406 C C . TYR B 1 178 ? 4.438 -5.348 -4.363 1 95.25 178 TYR B C 1
ATOM 4408 O O . TYR B 1 178 ? 3.281 -5.293 -4.793 1 95.25 178 TYR B O 1
ATOM 4416 N N . ALA B 1 179 ? 4.73 -5.695 -3.092 1 96.62 179 ALA B N 1
ATOM 4417 C CA . ALA B 1 179 ? 3.703 -6.078 -2.131 1 96.62 179 ALA B CA 1
ATOM 4418 C C . ALA B 1 179 ? 2.701 -4.945 -1.918 1 96.62 179 ALA B C 1
ATOM 4420 O O . ALA B 1 179 ? 1.493 -5.184 -1.845 1 96.62 179 ALA B O 1
ATOM 4421 N N . CYS B 1 180 ? 3.211 -3.787 -1.812 1 97.69 180 CYS B N 1
ATOM 4422 C CA . CYS B 1 180 ? 2.355 -2.625 -1.605 1 97.69 180 CYS B CA 1
ATOM 4423 C C . CYS B 1 180 ? 1.448 -2.395 -2.809 1 97.69 180 CYS B C 1
ATOM 4425 O O . CYS B 1 180 ? 0.266 -2.088 -2.652 1 97.69 180 CYS B O 1
ATOM 4427 N N . ALA B 1 181 ? 1.995 -2.484 -4.012 1 98.12 181 ALA B N 1
ATOM 4428 C CA . ALA B 1 181 ? 1.215 -2.293 -5.234 1 98.12 181 ALA B CA 1
ATOM 4429 C C . ALA B 1 181 ? 0.108 -3.336 -5.348 1 98.12 181 ALA B C 1
ATOM 4431 O O . ALA B 1 181 ? -1.037 -3.006 -5.66 1 98.12 181 ALA B O 1
ATOM 4432 N N . LYS B 1 182 ? 0.445 -4.543 -5.078 1 98.31 182 LYS B N 1
ATOM 4433 C CA . LYS B 1 182 ? -0.551 -5.609 -5.133 1 98.31 182 LYS B CA 1
ATOM 4434 C C . LYS B 1 182 ? -1.619 -5.418 -4.059 1 98.31 182 LYS B C 1
ATOM 4436 O O . LYS B 1 182 ? -2.805 -5.652 -4.309 1 98.31 182 LYS B O 1
ATOM 4441 N N . GLN B 1 183 ? -1.206 -5.062 -2.861 1 98.38 183 GLN B N 1
ATOM 4442 C CA . GLN B 1 183 ? -2.178 -4.773 -1.813 1 98.38 183 GLN B CA 1
ATOM 4443 C C . GLN B 1 183 ? -3.123 -3.652 -2.236 1 98.38 183 GLN B C 1
ATOM 4445 O O . GLN B 1 183 ? -4.328 -3.725 -1.986 1 98.38 183 GLN B O 1
ATOM 4450 N N . MET B 1 184 ? -2.535 -2.607 -2.83 1 98.38 184 MET B N 1
ATOM 4451 C CA . MET B 1 184 ? -3.348 -1.491 -3.305 1 98.38 184 MET B CA 1
ATOM 4452 C C . MET B 1 184 ? -4.383 -1.963 -4.32 1 98.38 184 MET B C 1
ATOM 4454 O O . MET B 1 184 ? -5.52 -1.488 -4.324 1 98.38 184 MET B O 1
ATOM 4458 N N . THR B 1 185 ? -3.988 -2.811 -5.215 1 98.69 185 THR B N 1
ATOM 4459 C CA . THR B 1 185 ? -4.918 -3.359 -6.195 1 98.69 185 THR B CA 1
ATOM 4460 C C . THR B 1 185 ? -6.043 -4.125 -5.504 1 98.69 185 THR B C 1
ATOM 4462 O O . THR B 1 185 ? -7.211 -3.986 -5.871 1 98.69 185 THR B O 1
ATOM 4465 N N . ASP B 1 186 ? -5.695 -4.969 -4.469 1 98.62 186 ASP B N 1
ATOM 4466 C CA . ASP B 1 186 ? -6.715 -5.664 -3.686 1 98.62 186 ASP B CA 1
ATOM 4467 C C . ASP B 1 186 ? -7.719 -4.68 -3.094 1 98.62 186 ASP B C 1
ATOM 4469 O O . ASP B 1 186 ? -8.93 -4.898 -3.17 1 98.62 186 ASP B O 1
ATOM 4473 N N . ARG B 1 187 ? -7.18 -3.629 -2.551 1 98 187 ARG B N 1
ATOM 4474 C CA . ARG B 1 187 ? -8.031 -2.643 -1.896 1 98 187 ARG B CA 1
ATOM 4475 C C . ARG B 1 187 ? -8.891 -1.899 -2.912 1 98 187 ARG B C 1
ATOM 4477 O O . ARG B 1 187 ? -10.031 -1.54 -2.623 1 98 187 ARG B O 1
ATOM 4484 N N . LEU B 1 188 ? -8.367 -1.616 -4.07 1 98.56 188 LEU B N 1
ATOM 4485 C CA . LEU B 1 188 ? -9.148 -1.004 -5.141 1 98.56 188 LEU B CA 1
ATOM 4486 C C . LEU B 1 188 ? -10.32 -1.895 -5.539 1 98.56 188 LEU B C 1
ATOM 4488 O O . LEU B 1 188 ? -11.422 -1.404 -5.773 1 98.56 188 LEU B O 1
ATOM 4492 N N . ILE B 1 189 ? -10.07 -3.164 -5.629 1 98.75 189 ILE B N 1
ATOM 4493 C CA . ILE B 1 189 ? -11.109 -4.121 -5.988 1 98.75 189 ILE B CA 1
ATOM 4494 C C . ILE B 1 189 ? -12.211 -4.109 -4.93 1 98.75 189 ILE B C 1
ATOM 4496 O O . ILE B 1 189 ? -13.398 -4.055 -5.262 1 98.75 189 ILE B O 1
ATOM 4500 N N . TYR B 1 190 ? -11.859 -4.133 -3.664 1 97.62 190 TYR B N 1
ATOM 4501 C CA . TYR B 1 190 ? -12.836 -4.066 -2.584 1 97.62 190 TYR B CA 1
ATOM 4502 C C . TYR B 1 190 ? -13.617 -2.756 -2.635 1 97.62 190 TYR B C 1
ATOM 4504 O O . TYR B 1 190 ? -14.82 -2.73 -2.365 1 97.62 190 TYR B O 1
ATOM 4512 N N . ALA B 1 191 ? -12.891 -1.711 -2.916 1 97.44 191 ALA B N 1
ATOM 4513 C CA . ALA B 1 191 ? -13.547 -0.415 -3.045 1 97.44 191 ALA B CA 1
ATOM 4514 C C . ALA B 1 191 ? -14.57 -0.431 -4.176 1 97.44 191 ALA B C 1
ATOM 4516 O O . ALA B 1 191 ? -15.688 0.07 -4.016 1 97.44 191 ALA B O 1
ATOM 4517 N N . GLU B 1 192 ? -14.211 -0.981 -5.34 1 98.25 192 GLU B N 1
ATOM 4518 C CA . GLU B 1 192 ? -15.125 -1.1 -6.473 1 98.25 192 GLU B CA 1
ATOM 4519 C C . GLU B 1 192 ? -16.328 -1.966 -6.121 1 98.25 192 GLU B C 1
ATOM 4521 O O . GLU B 1 192 ? -17.453 -1.688 -6.559 1 98.25 192 GLU B O 1
ATOM 4526 N N . HIS B 1 193 ? -16.062 -2.99 -5.348 1 97.94 193 HIS B N 1
ATOM 4527 C CA . HIS B 1 193 ? -17.172 -3.816 -4.879 1 97.94 193 HIS B CA 1
ATOM 4528 C C . HIS B 1 193 ? -18.109 -3.02 -3.984 1 97.94 193 HIS B C 1
ATOM 4530 O O . HIS B 1 193 ? -19.328 -3.051 -4.176 1 97.94 193 HIS B O 1
ATOM 4536 N N . ALA B 1 194 ? -17.562 -2.334 -3.043 1 95 194 ALA B N 1
ATOM 4537 C CA . ALA B 1 194 ? -18.344 -1.597 -2.057 1 95 194 ALA B CA 1
ATOM 4538 C C . ALA B 1 194 ? -19.156 -0.496 -2.719 1 95 194 ALA B C 1
ATOM 4540 O O . ALA B 1 194 ? -20.328 -0.293 -2.377 1 95 194 ALA B O 1
ATOM 4541 N N . GLU B 1 195 ? -18.594 0.184 -3.646 1 96.19 195 GLU B N 1
ATOM 4542 C CA . GLU B 1 195 ? -19.234 1.368 -4.203 1 96.19 195 GLU B CA 1
ATOM 4543 C C . GLU B 1 195 ? -20.047 1.021 -5.445 1 96.19 195 GLU B C 1
ATOM 4545 O O . GLU B 1 195 ? -21.062 1.662 -5.727 1 96.19 195 GLU B O 1
ATOM 4550 N N . ASN B 1 196 ? -19.609 -0.028 -6.223 1 97.62 196 ASN B N 1
ATOM 4551 C CA . ASN B 1 196 ? -20.219 -0.236 -7.535 1 97.62 196 ASN B CA 1
ATOM 4552 C C . ASN B 1 196 ? -20.672 -1.683 -7.723 1 97.62 196 ASN B C 1
ATOM 4554 O O . ASN B 1 196 ? -21.141 -2.055 -8.797 1 97.62 196 ASN B O 1
ATOM 4558 N N . GLY B 1 197 ? -20.422 -2.52 -6.773 1 97.94 197 GLY B N 1
ATOM 4559 C CA . GLY B 1 197 ? -20.984 -3.861 -6.785 1 97.94 197 GLY B CA 1
ATOM 4560 C C . GLY B 1 197 ? -20.156 -4.848 -7.582 1 97.94 197 GLY B C 1
ATOM 4561 O O . GLY B 1 197 ? -20.656 -5.895 -8 1 97.94 197 GLY B O 1
ATOM 4562 N N . LEU B 1 198 ? -18.938 -4.621 -7.828 1 98.69 198 LEU B N 1
ATOM 4563 C CA . LEU B 1 198 ? -18.062 -5.535 -8.562 1 98.69 198 LEU B CA 1
ATOM 4564 C C . LEU B 1 198 ? -18.094 -6.926 -7.934 1 98.69 198 LEU B C 1
ATOM 4566 O O . LEU B 1 198 ? -17.906 -7.07 -6.723 1 98.69 198 LEU B O 1
ATOM 4570 N N . LYS B 1 199 ? -18.391 -7.926 -8.68 1 98.75 199 LYS B N 1
ATOM 4571 C CA . LYS B 1 199 ? -18.219 -9.312 -8.266 1 98.75 199 LYS B CA 1
ATOM 4572 C C . LYS B 1 199 ? -16.797 -9.789 -8.492 1 98.75 199 LYS B C 1
ATOM 4574 O O . LYS B 1 199 ? -16.312 -9.805 -9.633 1 98.75 199 LYS B O 1
ATOM 4579 N N . PHE B 1 200 ? -16.125 -10.188 -7.414 1 98.88 200 PHE B N 1
ATOM 4580 C CA . PHE B 1 200 ? -14.711 -10.477 -7.57 1 98.88 200 PHE B CA 1
ATOM 4581 C C . PHE B 1 200 ? -14.305 -11.68 -6.727 1 98.88 200 PHE B C 1
ATOM 4583 O O . PHE B 1 200 ? -15.031 -12.078 -5.812 1 98.88 200 PHE B O 1
ATOM 4590 N N . THR B 1 201 ? -13.227 -12.297 -7.074 1 98.94 201 THR B N 1
ATOM 4591 C CA . THR B 1 201 ? -12.43 -13.227 -6.285 1 98.94 201 THR B CA 1
ATOM 4592 C C . THR B 1 201 ? -10.945 -12.859 -6.355 1 98.94 201 THR B C 1
ATOM 4594 O O . THR B 1 201 ? -10.438 -12.531 -7.426 1 98.94 201 THR B O 1
ATOM 4597 N N . ILE B 1 202 ? -10.32 -12.836 -5.25 1 98.88 202 ILE B N 1
ATOM 4598 C CA . ILE B 1 202 ? -8.883 -12.586 -5.223 1 98.88 202 ILE B CA 1
ATOM 4599 C C . ILE B 1 202 ? -8.148 -13.867 -4.828 1 98.88 202 ILE B C 1
ATOM 4601 O O . ILE B 1 202 ? -8.539 -14.547 -3.879 1 98.88 202 ILE B O 1
ATOM 4605 N N . VAL B 1 203 ? -7.164 -14.18 -5.598 1 98.88 203 VAL B N 1
ATOM 4606 C CA . VAL B 1 203 ? -6.336 -15.359 -5.352 1 98.88 203 VAL B CA 1
ATOM 4607 C C . VAL B 1 203 ? -4.961 -14.93 -4.848 1 98.88 203 VAL B C 1
ATOM 4609 O O . VAL B 1 203 ? -4.332 -14.039 -5.418 1 98.88 203 VAL B O 1
ATOM 4612 N N . ARG B 1 204 ? -4.492 -15.531 -3.783 1 98.69 204 ARG B N 1
ATOM 4613 C CA . ARG B 1 204 ? -3.139 -15.305 -3.285 1 98.69 204 ARG B CA 1
ATOM 4614 C C . ARG B 1 204 ? -2.293 -16.562 -3.424 1 98.69 204 ARG B C 1
ATOM 4616 O O . ARG B 1 204 ? -2.307 -17.438 -2.543 1 98.69 204 ARG B O 1
ATOM 4623 N N . PRO B 1 205 ? -1.545 -16.641 -4.48 1 98.25 205 PRO B N 1
ATOM 4624 C CA . PRO B 1 205 ? -0.674 -17.797 -4.684 1 98.25 205 PRO B CA 1
ATOM 4625 C C . PRO B 1 205 ? 0.464 -17.875 -3.668 1 98.25 205 PRO B C 1
ATOM 4627 O O . PRO B 1 205 ? 1.119 -16.859 -3.4 1 98.25 205 PRO B O 1
ATOM 4630 N N . TYR B 1 206 ? 0.674 -19.016 -3.148 1 97.38 206 TYR B N 1
ATOM 4631 C CA . TYR B 1 206 ? 1.837 -19.297 -2.316 1 97.38 206 TYR B CA 1
ATOM 4632 C C . TYR B 1 206 ? 2.852 -20.156 -3.068 1 97.38 206 TYR B C 1
ATOM 4634 O O . TYR B 1 206 ? 2.791 -21.391 -3.025 1 97.38 206 TYR B O 1
ATOM 4642 N N . ASN B 1 207 ? 3.762 -19.5 -3.764 1 94.81 207 ASN B N 1
ATOM 4643 C CA . ASN B 1 207 ? 4.895 -20.094 -4.461 1 94.81 207 ASN B CA 1
ATOM 4644 C C . ASN B 1 207 ? 4.465 -21.297 -5.293 1 94.81 207 ASN B C 1
ATOM 4646 O O . ASN B 1 207 ? 4.969 -22.406 -5.094 1 94.81 207 ASN B O 1
ATOM 4650 N N . TRP B 1 208 ? 3.615 -21.016 -6.238 1 97.06 208 TRP B N 1
ATOM 4651 C CA . TRP B 1 208 ? 3.221 -22.062 -7.184 1 97.06 208 TRP B CA 1
ATOM 4652 C C . TRP B 1 208 ? 4.402 -22.484 -8.047 1 97.06 208 TRP B C 1
ATOM 4654 O O . TRP B 1 208 ? 5.082 -21.641 -8.641 1 97.06 208 TRP B O 1
ATOM 4664 N N . ILE B 1 209 ? 4.594 -23.797 -8.086 1 95.88 209 ILE B N 1
ATOM 4665 C CA . ILE B 1 209 ? 5.738 -24.328 -8.812 1 95.88 209 ILE B CA 1
ATOM 4666 C C . ILE B 1 209 ? 5.285 -25.484 -9.695 1 95.88 209 ILE B C 1
ATOM 4668 O O . ILE B 1 209 ? 4.324 -26.188 -9.375 1 95.88 209 ILE B O 1
ATOM 4672 N N . GLY B 1 210 ? 6.02 -25.641 -10.773 1 96.31 210 GLY B N 1
ATOM 4673 C CA . GLY B 1 210 ? 5.742 -26.719 -11.695 1 96.31 210 GLY B CA 1
ATOM 4674 C C . GLY B 1 210 ? 6.348 -26.516 -13.07 1 96.31 210 GLY B C 1
ATOM 4675 O O . GLY B 1 210 ? 7.098 -25.562 -13.289 1 96.31 210 GLY B O 1
ATOM 4676 N N . PRO B 1 211 ? 6.051 -27.375 -13.977 1 94.56 211 PRO B N 1
ATOM 4677 C CA . PRO B 1 211 ? 6.523 -27.25 -15.352 1 94.56 211 PRO B CA 1
ATOM 4678 C C . PRO B 1 211 ? 6.172 -25.891 -15.969 1 94.56 211 PRO B C 1
ATOM 4680 O O . PRO B 1 211 ? 5.09 -25.359 -15.719 1 94.56 211 PRO B O 1
ATOM 4683 N N . ARG B 1 212 ? 7.078 -25.266 -16.766 1 92.5 212 ARG B N 1
ATOM 4684 C CA . ARG B 1 212 ? 6.914 -24.016 -17.516 1 92.5 212 ARG B CA 1
ATOM 4685 C C . ARG B 1 212 ? 7.012 -22.797 -16.609 1 92.5 212 ARG B C 1
ATOM 4687 O O . ARG B 1 212 ? 6.676 -21.688 -17 1 92.5 212 ARG B O 1
ATOM 4694 N N . MET B 1 213 ? 7.441 -23.094 -15.375 1 92.31 213 MET B N 1
ATOM 4695 C CA . MET B 1 213 ? 7.574 -21.953 -14.469 1 92.31 213 MET B CA 1
ATOM 4696 C C . MET B 1 213 ? 8.758 -21.078 -14.867 1 92.31 213 MET B C 1
ATOM 4698 O O . MET B 1 213 ? 9.773 -21.578 -15.344 1 92.31 213 MET B O 1
ATOM 4702 N N . ASP B 1 214 ? 8.617 -19.859 -14.656 1 85.81 214 ASP B N 1
ATOM 4703 C CA . ASP B 1 214 ? 9.664 -18.859 -14.836 1 85.81 214 ASP B CA 1
ATOM 4704 C C . ASP B 1 214 ? 10.43 -19.094 -16.141 1 85.81 214 ASP B C 1
ATOM 4706 O O . ASP B 1 214 ? 9.859 -19.547 -17.125 1 85.81 214 ASP B O 1
ATOM 4710 N N . PHE B 1 215 ? 11.602 -18.516 -16.266 1 75.88 215 PHE B N 1
ATOM 4711 C CA . PHE B 1 215 ? 12.43 -18.625 -17.453 1 75.88 215 PHE B CA 1
ATOM 4712 C C . PHE B 1 215 ? 13.844 -19.062 -17.109 1 75.88 215 PHE B C 1
ATOM 4714 O O . PHE B 1 215 ? 14.25 -18.984 -15.945 1 75.88 215 PHE B O 1
ATOM 4721 N N . ILE B 1 216 ? 14.477 -19.641 -18.031 1 79.56 216 ILE B N 1
ATOM 4722 C CA . ILE B 1 216 ? 15.906 -19.938 -17.938 1 79.56 216 ILE B CA 1
ATOM 4723 C C . ILE B 1 216 ? 16.703 -18.812 -18.609 1 79.56 216 ILE B C 1
ATOM 4725 O O . ILE B 1 216 ? 16.562 -18.594 -19.812 1 79.56 216 ILE B O 1
ATOM 4729 N N . PRO B 1 217 ? 17.5 -18.188 -17.828 1 80.19 217 PRO B N 1
ATOM 4730 C CA . PRO B 1 217 ? 18.234 -17.062 -18.406 1 80.19 217 PRO B CA 1
ATOM 4731 C C . PRO B 1 217 ? 19.062 -17.469 -19.625 1 80.19 217 PRO B C 1
ATOM 4733 O O . PRO B 1 217 ? 19.781 -18.469 -19.578 1 80.19 217 PRO B O 1
ATOM 4736 N N . GLY B 1 218 ? 18.906 -16.656 -20.688 1 77.56 218 GLY B N 1
ATOM 4737 C CA . GLY B 1 218 ? 19.688 -16.891 -21.891 1 77.56 218 GLY B CA 1
ATOM 4738 C C . GLY B 1 218 ? 19.078 -17.938 -22.812 1 77.56 218 GLY B C 1
ATOM 4739 O O . GLY B 1 218 ? 19.531 -18.125 -23.938 1 77.56 218 GLY B O 1
ATOM 4740 N N . VAL B 1 219 ? 18.047 -18.641 -22.375 1 80.94 219 VAL B N 1
ATOM 4741 C CA . VAL B 1 219 ? 17.422 -19.688 -23.188 1 80.94 219 VAL B CA 1
ATOM 4742 C C . VAL B 1 219 ? 16.031 -19.234 -23.625 1 80.94 219 VAL B C 1
ATOM 4744 O O . VAL B 1 219 ? 15.789 -19.016 -24.812 1 80.94 219 VAL B O 1
ATOM 4747 N N . ASP B 1 220 ? 15.188 -18.891 -22.688 1 78.44 220 ASP B N 1
ATOM 4748 C CA . ASP B 1 220 ? 13.852 -18.438 -23.047 1 78.44 220 ASP B CA 1
ATOM 4749 C C . ASP B 1 220 ? 13.469 -17.172 -22.266 1 78.44 220 ASP B C 1
ATOM 4751 O O . ASP B 1 220 ? 12.281 -16.891 -22.078 1 78.44 220 ASP B O 1
ATOM 4755 N N . GLY B 1 221 ? 14.477 -16.531 -21.781 1 78.31 221 GLY B N 1
ATOM 4756 C CA . GLY B 1 221 ? 14.344 -15.25 -21.094 1 78.31 221 GLY B CA 1
ATOM 4757 C C . GLY B 1 221 ? 15.594 -14.391 -21.203 1 78.31 221 GLY B C 1
ATOM 4758 O O . GLY B 1 221 ? 16.547 -14.758 -21.891 1 78.31 221 GLY B O 1
ATOM 4759 N N . PRO B 1 222 ? 15.5 -13.273 -20.594 1 77.94 222 PRO B N 1
ATOM 4760 C CA . PRO B 1 222 ? 16.688 -12.406 -20.641 1 77.94 222 PRO B CA 1
ATOM 4761 C C . PRO B 1 222 ? 17.906 -13.031 -19.969 1 77.94 222 PRO B C 1
ATOM 4763 O O . PRO B 1 222 ? 17.766 -13.719 -18.953 1 77.94 222 PRO B O 1
ATOM 4766 N N . SER B 1 223 ? 19.062 -12.742 -20.5 1 77.94 223 SER B N 1
ATOM 4767 C CA . SER B 1 223 ? 20.297 -13.32 -19.984 1 77.94 223 SER B CA 1
ATOM 4768 C C . SER B 1 223 ? 20.625 -12.766 -18.609 1 77.94 223 SER B C 1
ATOM 4770 O O . SER B 1 223 ? 21.234 -13.461 -17.781 1 77.94 223 SER B O 1
ATOM 4772 N N . ASP B 1 224 ? 20.188 -11.57 -18.375 1 76.44 224 ASP B N 1
ATOM 4773 C CA . ASP B 1 224 ? 20.562 -10.906 -17.125 1 76.44 224 ASP B CA 1
ATOM 4774 C C . ASP B 1 224 ? 19.422 -10.961 -16.109 1 76.44 224 ASP B C 1
ATOM 4776 O O . ASP B 1 224 ? 19.516 -10.375 -15.031 1 76.44 224 ASP B O 1
ATOM 4780 N N . GLY B 1 225 ? 18.484 -11.68 -16.422 1 77.31 225 GLY B N 1
ATOM 4781 C CA . GLY B 1 225 ? 17.359 -11.789 -15.508 1 77.31 225 GLY B CA 1
ATOM 4782 C C . GLY B 1 225 ? 17.594 -12.789 -14.398 1 77.31 225 GLY B C 1
ATOM 4783 O O . GLY B 1 225 ? 18.328 -13.758 -14.57 1 77.31 225 GLY B O 1
ATOM 4784 N N . VAL B 1 226 ? 17.016 -12.516 -13.211 1 77.94 226 VAL B N 1
ATOM 4785 C CA . VAL B 1 226 ? 17.078 -13.438 -12.078 1 77.94 226 VAL B CA 1
ATOM 4786 C C . VAL B 1 226 ? 15.672 -13.953 -11.75 1 77.94 226 VAL B C 1
ATOM 4788 O O . VAL B 1 226 ? 14.867 -13.234 -11.156 1 77.94 226 VAL B O 1
ATOM 4791 N N . PRO B 1 227 ? 15.461 -15.172 -12.133 1 82.62 227 PRO B N 1
ATOM 4792 C CA . PRO B 1 227 ? 14.148 -15.742 -11.82 1 82.62 227 PRO B CA 1
ATOM 4793 C C . PRO B 1 227 ? 13.984 -16.062 -10.336 1 82.62 227 PRO B C 1
ATOM 4795 O O . PRO B 1 227 ? 14.781 -15.609 -9.508 1 82.62 227 PRO B O 1
ATOM 4798 N N . ARG B 1 228 ? 12.906 -16.75 -9.953 1 86.5 228 ARG B N 1
ATOM 4799 C CA . ARG B 1 228 ? 12.656 -17.141 -8.57 1 86.5 228 ARG B CA 1
ATOM 4800 C C . ARG B 1 228 ? 13.562 -18.297 -8.156 1 86.5 228 ARG B C 1
ATOM 4802 O O . ARG B 1 228 ? 14.219 -18.906 -9 1 86.5 228 ARG B O 1
ATOM 4809 N N . VAL B 1 229 ? 13.539 -18.578 -6.965 1 85.88 229 VAL B N 1
ATOM 4810 C CA . VAL B 1 229 ? 14.562 -19.406 -6.336 1 85.88 229 VAL B CA 1
ATOM 4811 C C . VAL B 1 229 ? 14.594 -20.781 -6.996 1 85.88 229 VAL B C 1
ATOM 4813 O O . VAL B 1 229 ? 15.672 -21.297 -7.316 1 85.88 229 VAL B O 1
ATOM 4816 N N . LEU B 1 230 ? 13.484 -21.391 -7.254 1 88.31 230 LEU B N 1
ATOM 4817 C CA . LEU B 1 230 ? 13.484 -22.734 -7.824 1 88.31 230 LEU B CA 1
ATOM 4818 C C . LEU B 1 230 ? 14.047 -22.734 -9.242 1 88.31 230 LEU B C 1
ATOM 4820 O O . LEU B 1 230 ? 14.773 -23.641 -9.633 1 88.31 230 LEU B O 1
ATOM 4824 N N . ALA B 1 231 ? 13.656 -21.719 -9.953 1 88.44 231 ALA B N 1
ATOM 4825 C CA . ALA B 1 231 ? 14.195 -21.578 -11.305 1 88.44 231 ALA B CA 1
ATOM 4826 C C . ALA B 1 231 ? 15.695 -21.297 -11.281 1 88.44 231 ALA B C 1
ATOM 4828 O O . ALA B 1 231 ? 16.438 -21.797 -12.133 1 88.44 231 ALA B O 1
ATOM 4829 N N . CYS B 1 232 ? 16.094 -20.531 -10.352 1 89.94 232 CYS B N 1
ATOM 4830 C CA . CYS B 1 232 ? 17.531 -20.281 -10.18 1 89.94 232 CYS B CA 1
ATOM 4831 C C . CYS B 1 232 ? 18.281 -21.562 -9.883 1 89.94 232 CYS B C 1
ATOM 4833 O O . CYS B 1 232 ? 19.312 -21.859 -10.5 1 89.94 232 CYS B O 1
ATOM 4835 N N . PHE B 1 233 ? 17.766 -22.312 -8.961 1 93.94 233 PHE B N 1
ATOM 4836 C CA . PHE B 1 233 ? 18.391 -23.578 -8.586 1 93.94 233 PHE B CA 1
ATOM 4837 C C . PHE B 1 233 ? 18.375 -24.547 -9.75 1 93.94 233 PHE B C 1
ATOM 4839 O O . PHE B 1 233 ? 19.375 -25.234 -10 1 93.94 233 PHE B O 1
ATOM 4846 N N . SER B 1 234 ? 17.281 -24.641 -10.398 1 92.62 234 SER B N 1
ATOM 4847 C CA . SER B 1 234 ? 17.188 -25.516 -11.555 1 92.62 234 SER B CA 1
ATOM 4848 C C . SER B 1 234 ? 18.219 -25.156 -12.609 1 92.62 234 SER B C 1
ATOM 4850 O O . SER B 1 234 ? 18.844 -26.031 -13.195 1 92.62 234 SER B O 1
ATOM 4852 N N . ASN B 1 235 ? 18.328 -23.891 -12.844 1 91.94 235 ASN B N 1
ATOM 4853 C CA . ASN B 1 235 ? 19.328 -23.406 -13.797 1 91.94 235 ASN B CA 1
ATOM 4854 C C . ASN B 1 235 ? 20.75 -23.828 -13.391 1 91.94 235 ASN B C 1
ATOM 4856 O O . ASN B 1 235 ? 21.516 -24.281 -14.219 1 91.94 235 ASN B O 1
ATOM 4860 N N . ASN B 1 236 ? 21.062 -23.656 -12.164 1 94.19 236 ASN B N 1
ATOM 4861 C CA . ASN B 1 236 ? 22.375 -24.031 -11.656 1 94.19 236 ASN B CA 1
ATOM 4862 C C . ASN B 1 236 ? 22.609 -25.531 -11.773 1 94.19 236 ASN B C 1
ATOM 4864 O O . ASN B 1 236 ? 23.719 -25.969 -12.117 1 94.19 236 ASN B O 1
ATOM 4868 N N . LEU B 1 237 ? 21.641 -26.266 -11.492 1 94.88 237 LEU B N 1
ATOM 4869 C CA . LEU B 1 237 ? 21.75 -27.719 -11.594 1 94.88 237 LEU B CA 1
ATOM 4870 C C . LEU B 1 237 ? 22 -28.141 -13.039 1 94.88 237 LEU B C 1
ATOM 4872 O O . LEU B 1 237 ? 22.875 -28.984 -13.297 1 94.88 237 LEU B O 1
ATOM 4876 N N . LEU B 1 238 ? 21.266 -27.547 -13.953 1 93.25 238 LEU B N 1
ATOM 4877 C CA . LEU B 1 238 ? 21.391 -27.875 -15.375 1 93.25 238 LEU B CA 1
ATOM 4878 C C . LEU B 1 238 ? 22.781 -27.516 -15.883 1 93.25 238 LEU B C 1
ATOM 4880 O O . LEU B 1 238 ? 23.312 -28.188 -16.766 1 93.25 238 LEU B O 1
ATOM 4884 N N . ARG B 1 239 ? 23.344 -26.531 -15.281 1 92.62 239 ARG B N 1
ATOM 4885 C CA . ARG B 1 239 ? 24.641 -26.031 -15.727 1 92.62 239 ARG B CA 1
ATOM 4886 C C . ARG B 1 239 ? 25.766 -26.688 -14.953 1 92.62 239 ARG B C 1
ATOM 4888 O O . ARG B 1 239 ? 26.953 -26.516 -15.289 1 92.62 239 ARG B O 1
ATOM 4895 N N . GLY B 1 240 ? 25.422 -27.359 -13.945 1 92.19 240 GLY B N 1
ATOM 4896 C CA . GLY B 1 240 ? 26.438 -27.953 -13.086 1 92.19 240 GLY B CA 1
ATOM 4897 C C . GLY B 1 240 ? 27.141 -26.938 -12.195 1 92.19 240 GLY B C 1
ATOM 4898 O O . GLY B 1 240 ? 28.312 -27.078 -11.891 1 92.19 240 GLY B O 1
ATOM 4899 N N . GLU B 1 241 ? 26.438 -25.906 -11.906 1 94.25 241 GLU B N 1
ATOM 4900 C CA . GLU B 1 241 ? 26.953 -24.828 -11.055 1 94.25 241 GLU B CA 1
ATOM 4901 C C . GLU B 1 241 ? 26.391 -24.938 -9.641 1 94.25 241 GLU B C 1
ATOM 4903 O O . GLU B 1 241 ? 25.328 -25.516 -9.43 1 94.25 241 GLU B O 1
ATOM 4908 N N . PRO B 1 242 ? 27.125 -24.391 -8.703 1 96.06 242 PRO B N 1
ATOM 4909 C CA . PRO B 1 242 ? 26.625 -24.438 -7.324 1 96.06 242 PRO B CA 1
ATOM 4910 C C . PRO B 1 242 ? 25.328 -23.656 -7.141 1 96.06 242 PRO B C 1
ATOM 4912 O O . PRO B 1 242 ? 25.156 -22.594 -7.734 1 96.06 242 PRO B O 1
ATOM 4915 N N . LEU B 1 243 ? 24.438 -24.219 -6.352 1 96.19 243 LEU B N 1
ATOM 4916 C CA . LEU B 1 243 ? 23.219 -23.5 -5.961 1 96.19 243 LEU B CA 1
ATOM 4917 C C . LEU B 1 243 ? 23.547 -22.391 -4.965 1 96.19 243 LEU B C 1
ATOM 4919 O O . LEU B 1 243 ? 24.172 -22.641 -3.936 1 96.19 243 LEU B O 1
ATOM 4923 N N . LYS B 1 244 ? 23.125 -21.219 -5.195 1 93.5 244 LYS B N 1
ATOM 4924 C CA . LYS B 1 244 ? 23.469 -20.078 -4.359 1 93.5 244 LYS B CA 1
ATOM 4925 C C . LYS B 1 244 ? 22.469 -19.922 -3.211 1 93.5 244 LYS B C 1
ATOM 4927 O O . LYS B 1 244 ? 21.297 -19.656 -3.436 1 93.5 244 LYS B O 1
ATOM 4932 N N . LEU B 1 245 ? 22.938 -20.078 -2.041 1 94.56 245 LEU B N 1
ATOM 4933 C CA . LEU B 1 245 ? 22.156 -19.875 -0.833 1 94.56 245 LEU B CA 1
ATOM 4934 C C . LEU B 1 245 ? 22.312 -18.453 -0.3 1 94.56 245 LEU B C 1
ATOM 4936 O O . LEU B 1 245 ? 23.328 -18.125 0.314 1 94.56 245 LEU B O 1
ATOM 4940 N N . VAL B 1 246 ? 21.312 -17.719 -0.448 1 88.06 246 VAL B N 1
ATOM 4941 C CA . VAL B 1 246 ? 21.344 -16.344 0.029 1 88.06 246 VAL B CA 1
ATOM 4942 C C . VAL B 1 246 ? 21.234 -16.312 1.552 1 88.06 246 VAL B C 1
ATOM 4944 O O . VAL B 1 246 ? 20.25 -16.828 2.115 1 88.06 246 VAL B O 1
ATOM 4947 N N . ASP B 1 247 ? 22.156 -15.734 2.211 1 89.44 247 ASP B N 1
ATOM 4948 C CA . ASP B 1 247 ? 22.219 -15.609 3.664 1 89.44 247 ASP B CA 1
ATOM 4949 C C . ASP B 1 247 ? 22.031 -16.969 4.34 1 89.44 247 ASP B C 1
ATOM 4951 O O . ASP B 1 247 ? 21.234 -17.094 5.281 1 89.44 247 ASP B O 1
ATOM 4955 N N . GLY B 1 248 ? 22.594 -17.922 3.787 1 90.19 248 GLY B N 1
ATOM 4956 C CA . GLY B 1 248 ? 22.594 -19.266 4.352 1 90.19 248 GLY B CA 1
ATOM 4957 C C . GLY B 1 248 ? 21.328 -20.047 4.043 1 90.19 248 GLY B C 1
ATOM 4958 O O . GLY B 1 248 ? 21.188 -21.188 4.473 1 90.19 248 GLY B O 1
ATOM 4959 N N . GLY B 1 249 ? 20.422 -19.453 3.33 1 91.56 249 GLY B N 1
ATOM 4960 C CA . GLY B 1 249 ? 19.188 -20.125 2.955 1 91.56 249 GLY B CA 1
ATOM 4961 C C . GLY B 1 249 ? 18.266 -20.391 4.137 1 91.56 249 GLY B C 1
ATOM 4962 O O . GLY B 1 249 ? 17.625 -21.438 4.199 1 91.56 249 GLY B O 1
ATOM 4963 N N . ARG B 1 250 ? 18.188 -19.484 5.074 1 87.88 250 ARG B N 1
ATOM 4964 C CA . ARG B 1 250 ? 17.453 -19.688 6.316 1 87.88 250 ARG B CA 1
ATOM 4965 C C . ARG B 1 250 ? 15.969 -19.375 6.129 1 87.88 250 ARG B C 1
ATOM 4967 O O . ARG B 1 250 ? 15.133 -19.828 6.914 1 87.88 250 ARG B O 1
ATOM 4974 N N . SER B 1 251 ? 15.641 -18.625 5.109 1 87.38 251 SER B N 1
ATOM 4975 C CA . SER B 1 251 ? 14.25 -18.234 4.879 1 87.38 251 SER B CA 1
ATOM 4976 C C . SER B 1 251 ? 13.375 -19.469 4.621 1 87.38 251 SER B C 1
ATOM 4978 O O . SER B 1 251 ? 13.797 -20.406 3.941 1 87.38 251 SER B O 1
ATOM 4980 N N . GLN B 1 252 ? 12.219 -19.453 5.191 1 90.69 252 GLN B N 1
ATOM 4981 C CA . GLN B 1 252 ? 11.258 -20.547 5.035 1 90.69 252 GLN B CA 1
ATOM 4982 C C . GLN B 1 252 ? 10.148 -20.156 4.062 1 90.69 252 GLN B C 1
ATOM 4984 O O . GLN B 1 252 ? 9.695 -19.016 4.047 1 90.69 252 GLN B O 1
ATOM 4989 N N . ARG B 1 253 ? 9.742 -21.109 3.266 1 92.44 253 ARG B N 1
ATOM 4990 C CA . ARG B 1 253 ? 8.641 -20.953 2.314 1 92.44 253 ARG B CA 1
ATOM 4991 C C . ARG B 1 253 ? 7.805 -22.219 2.225 1 92.44 253 ARG B C 1
ATOM 4993 O O . ARG B 1 253 ? 8.273 -23.312 2.57 1 92.44 253 ARG B O 1
ATOM 5000 N N . THR B 1 254 ? 6.598 -22.047 1.863 1 96.31 254 THR B N 1
ATOM 5001 C CA . THR B 1 254 ? 5.77 -23.156 1.431 1 96.31 254 THR B CA 1
ATOM 5002 C C . THR B 1 254 ? 5.594 -23.156 -0.086 1 96.31 254 THR B C 1
ATOM 5004 O O . THR B 1 254 ? 5.629 -22.094 -0.711 1 96.31 254 THR B O 1
ATOM 5007 N N . PHE B 1 255 ? 5.453 -24.312 -0.654 1 96.94 255 PHE B N 1
ATOM 5008 C CA . PHE B 1 255 ? 5.336 -24.453 -2.102 1 96.94 255 PHE B CA 1
ATOM 5009 C C . PHE B 1 255 ? 4.09 -25.25 -2.475 1 96.94 255 PHE B C 1
ATOM 5011 O O . PHE B 1 255 ? 3.693 -26.156 -1.752 1 96.94 255 PHE B O 1
ATOM 5018 N N . LEU B 1 256 ? 3.516 -24.875 -3.502 1 98.44 256 LEU B N 1
ATOM 5019 C CA . LEU B 1 256 ? 2.332 -25.562 -4.008 1 98.44 256 LEU B CA 1
ATOM 5020 C C . LEU B 1 256 ? 2.529 -25.984 -5.461 1 98.44 256 LEU B C 1
ATOM 5022 O O . LEU B 1 256 ? 3.033 -25.203 -6.273 1 98.44 256 LEU B O 1
ATOM 5026 N N . TYR B 1 257 ? 2.137 -27.219 -5.754 1 98.5 257 TYR B N 1
ATOM 5027 C CA . TYR B 1 257 ? 2.191 -27.703 -7.129 1 98.5 257 TYR B CA 1
ATOM 5028 C C . TYR B 1 257 ? 1.155 -27 -7.996 1 98.5 257 TYR B C 1
ATOM 5030 O O . TYR B 1 257 ? -0.023 -26.922 -7.637 1 98.5 257 TYR B O 1
ATOM 5038 N N . VAL B 1 258 ? 1.551 -26.516 -9.141 1 98.25 258 VAL B N 1
ATOM 5039 C CA . VAL B 1 258 ? 0.711 -25.688 -10 1 98.25 258 VAL B CA 1
ATOM 5040 C C . VAL B 1 258 ? -0.533 -26.469 -10.414 1 98.25 258 VAL B C 1
ATOM 5042 O O . VAL B 1 258 ? -1.62 -25.906 -10.531 1 98.25 258 VAL B O 1
ATOM 5045 N N . LYS B 1 259 ? -0.474 -27.719 -10.625 1 97.75 259 LYS B N 1
ATOM 5046 C CA . LYS B 1 259 ? -1.631 -28.5 -11.047 1 97.75 259 LYS B CA 1
ATOM 5047 C C . LYS B 1 259 ? -2.686 -28.562 -9.945 1 97.75 259 LYS B C 1
ATOM 5049 O O . LYS B 1 259 ? -3.887 -28.562 -10.227 1 97.75 259 LYS B O 1
ATOM 5054 N N . ASP B 1 260 ? -2.193 -28.703 -8.68 1 98.62 260 ASP B N 1
ATOM 5055 C CA . ASP B 1 260 ? -3.135 -28.578 -7.566 1 98.62 260 ASP B CA 1
ATOM 5056 C C . ASP B 1 260 ? -3.787 -27.203 -7.543 1 98.62 260 ASP B C 1
ATOM 5058 O O . ASP B 1 260 ? -4.996 -27.078 -7.332 1 98.62 260 ASP B O 1
ATOM 5062 N N . ALA B 1 261 ? -2.982 -26.203 -7.703 1 98.81 261 ALA B N 1
ATOM 5063 C CA . ALA B 1 261 ? -3.451 -24.828 -7.645 1 98.81 261 ALA B CA 1
ATOM 5064 C C . ALA B 1 261 ? -4.531 -24.562 -8.695 1 98.81 261 ALA B C 1
ATOM 5066 O O . ALA B 1 261 ? -5.531 -23.906 -8.414 1 98.81 261 ALA B O 1
ATOM 5067 N N . ILE B 1 262 ? -4.328 -25.078 -9.883 1 98.62 262 ILE B N 1
ATOM 5068 C CA . ILE B 1 262 ? -5.238 -24.859 -11 1 98.62 262 ILE B CA 1
ATOM 5069 C C . ILE B 1 262 ? -6.602 -25.469 -10.688 1 98.62 262 ILE B C 1
ATOM 5071 O O . ILE B 1 262 ? -7.641 -24.922 -11.07 1 98.62 262 ILE B O 1
ATOM 5075 N N . GLU B 1 263 ? -6.602 -26.547 -9.945 1 98.56 263 GLU B N 1
ATOM 5076 C CA . GLU B 1 263 ? -7.863 -27.141 -9.508 1 98.56 263 GLU B CA 1
ATOM 5077 C C . GLU B 1 263 ? -8.664 -26.156 -8.648 1 98.56 263 GLU B C 1
ATOM 5079 O O . GLU B 1 263 ? -9.883 -26.062 -8.781 1 98.56 263 GLU B O 1
ATOM 5084 N N . ALA B 1 264 ? -7.984 -25.484 -7.77 1 98.81 264 ALA B N 1
ATOM 5085 C CA . ALA B 1 264 ? -8.641 -24.484 -6.941 1 98.81 264 ALA B CA 1
ATOM 5086 C C . ALA B 1 264 ? -9.242 -23.375 -7.797 1 98.81 264 ALA B C 1
ATOM 5088 O O . ALA B 1 264 ? -10.367 -22.938 -7.559 1 98.81 264 ALA B O 1
ATOM 5089 N N . VAL B 1 265 ? -8.531 -22.906 -8.789 1 98.88 265 VAL B N 1
ATOM 5090 C CA . VAL B 1 265 ? -8.984 -21.828 -9.656 1 98.88 265 VAL B CA 1
ATOM 5091 C C . VAL B 1 265 ? -10.219 -22.266 -10.438 1 98.88 265 VAL B C 1
ATOM 5093 O O . VAL B 1 265 ? -11.164 -21.5 -10.602 1 98.88 265 VAL B O 1
ATOM 5096 N N . LEU B 1 266 ? -10.188 -23.516 -10.945 1 98.69 266 LEU B N 1
ATOM 5097 C CA . LEU B 1 266 ? -11.344 -24.047 -11.664 1 98.69 266 LEU B CA 1
ATOM 5098 C C . LEU B 1 266 ? -12.586 -24.047 -10.773 1 98.69 266 LEU B C 1
ATOM 5100 O O . LEU B 1 266 ? -13.68 -23.703 -11.227 1 98.69 266 LEU B O 1
ATOM 5104 N N . LEU B 1 267 ? -12.391 -24.453 -9.508 1 98.69 267 LEU B N 1
ATOM 5105 C CA . LEU B 1 267 ? -13.5 -24.422 -8.562 1 98.69 267 LEU B CA 1
ATOM 5106 C C . LEU B 1 267 ? -14.031 -23 -8.391 1 98.69 267 LEU B C 1
ATOM 5108 O O . LEU B 1 267 ? -15.242 -22.797 -8.266 1 98.69 267 LEU B O 1
ATOM 5112 N N . MET B 1 268 ? -13.148 -22 -8.344 1 98.88 268 MET B N 1
ATOM 5113 C CA . MET B 1 268 ? -13.562 -20.609 -8.227 1 98.88 268 MET B CA 1
ATOM 5114 C C . MET B 1 268 ? -14.383 -20.188 -9.438 1 98.88 268 MET B C 1
ATOM 5116 O O . MET B 1 268 ? -15.367 -19.453 -9.305 1 98.88 268 MET B O 1
ATOM 5120 N N . ILE B 1 269 ? -13.938 -20.641 -10.633 1 98.81 269 ILE B N 1
ATOM 5121 C CA . ILE B 1 269 ? -14.625 -20.297 -11.875 1 98.81 269 ILE B CA 1
ATOM 5122 C C . ILE B 1 269 ? -16.031 -20.891 -11.867 1 98.81 269 ILE B C 1
ATOM 5124 O O . ILE B 1 269 ? -17.016 -20.188 -12.148 1 98.81 269 ILE B O 1
ATOM 5128 N N . ASP B 1 270 ? -16.188 -22.109 -11.43 1 98.56 270 ASP B N 1
ATOM 5129 C CA . ASP B 1 270 ? -17.422 -22.875 -11.578 1 98.56 270 ASP B CA 1
ATOM 5130 C C . ASP B 1 270 ? -18.391 -22.609 -10.414 1 98.56 270 ASP B C 1
ATOM 5132 O O . ASP B 1 270 ? -19.562 -22.984 -10.477 1 98.56 270 ASP B O 1
ATOM 5136 N N . ASN B 1 271 ? -17.875 -22.016 -9.352 1 98.56 271 ASN B N 1
ATOM 5137 C CA . ASN B 1 271 ? -18.703 -21.781 -8.172 1 98.56 271 ASN B CA 1
ATOM 5138 C C . ASN B 1 271 ? -18.688 -20.312 -7.758 1 98.56 271 ASN B C 1
ATOM 5140 O O . ASN B 1 271 ? -18.281 -19.984 -6.645 1 98.56 271 ASN B O 1
ATOM 5144 N N . PRO B 1 272 ? -19.203 -19.453 -8.602 1 98.19 272 PRO B N 1
ATOM 5145 C CA . PRO B 1 272 ? -19.172 -18.016 -8.312 1 98.19 272 PRO B CA 1
ATOM 5146 C C . PRO B 1 272 ? -19.875 -17.656 -7.004 1 98.19 272 PRO B C 1
ATOM 5148 O O . PRO B 1 272 ? -19.438 -16.766 -6.285 1 98.19 272 PRO B O 1
ATOM 5151 N N . ASN B 1 273 ? -20.875 -18.359 -6.629 1 97.81 273 ASN B N 1
ATOM 5152 C CA . ASN B 1 273 ? -21.609 -18.062 -5.41 1 97.81 273 ASN B CA 1
ATOM 5153 C C . ASN B 1 273 ? -20.766 -18.328 -4.164 1 97.81 273 ASN B C 1
ATOM 5155 O O . ASN B 1 273 ? -21 -17.703 -3.117 1 97.81 273 ASN B O 1
ATOM 5159 N N . ARG B 1 274 ? -19.781 -19.141 -4.258 1 98.38 274 ARG B N 1
ATOM 5160 C CA . ARG B 1 274 ? -18.922 -19.5 -3.133 1 98.38 274 ARG B CA 1
ATOM 5161 C C . ARG B 1 274 ? -17.594 -18.75 -3.188 1 98.38 274 ARG B C 1
ATOM 5163 O O . ARG B 1 274 ? -16.906 -18.625 -2.174 1 98.38 274 ARG B O 1
ATOM 5170 N N . ALA B 1 275 ? -17.312 -18.297 -4.363 1 98.75 275 ALA B N 1
ATOM 5171 C CA . ALA B 1 275 ? -15.984 -17.703 -4.551 1 98.75 275 ALA B CA 1
ATOM 5172 C C . ALA B 1 275 ? -16.062 -16.172 -4.52 1 98.75 275 ALA B C 1
ATOM 5174 O O . ALA B 1 275 ? -15.133 -15.516 -4.051 1 98.75 275 ALA B O 1
ATOM 5175 N N . ASN B 1 276 ? -17.156 -15.562 -5.047 1 98.5 276 ASN B N 1
ATOM 5176 C CA . ASN B 1 276 ? -17.25 -14.109 -5.129 1 98.5 276 ASN B CA 1
ATOM 5177 C C . ASN B 1 276 ? -17.25 -13.469 -3.744 1 98.5 276 ASN B C 1
ATOM 5179 O O . ASN B 1 276 ? -17.875 -13.984 -2.814 1 98.5 276 ASN B O 1
ATOM 5183 N N . GLY B 1 277 ? -16.484 -12.375 -3.561 1 97.88 277 GLY B N 1
ATOM 5184 C CA . GLY B 1 277 ? -16.406 -11.625 -2.316 1 97.88 277 GLY B CA 1
ATOM 5185 C C . GLY B 1 277 ? -15.336 -12.133 -1.374 1 97.88 277 GLY B C 1
ATOM 5186 O O . GLY B 1 277 ? -15.164 -11.609 -0.274 1 97.88 277 GLY B O 1
ATOM 5187 N N . HIS B 1 278 ? -14.523 -13.148 -1.875 1 98.38 278 HIS B N 1
ATOM 5188 C CA . HIS B 1 278 ? -13.531 -13.75 -0.996 1 98.38 278 HIS B CA 1
ATOM 5189 C C . HIS B 1 278 ? -12.117 -13.555 -1.542 1 98.38 278 HIS B C 1
ATOM 5191 O O . HIS B 1 278 ? -11.938 -13.375 -2.748 1 98.38 278 HIS B O 1
ATOM 5197 N N . ILE B 1 279 ? -11.258 -13.516 -0.68 1 98.69 279 ILE B N 1
ATOM 5198 C CA . ILE B 1 279 ? -9.836 -13.727 -0.934 1 98.69 279 ILE B CA 1
ATOM 5199 C C . ILE B 1 279 ? -9.445 -15.141 -0.51 1 98.69 279 ILE B C 1
ATOM 5201 O O . ILE B 1 279 ? -9.805 -15.594 0.581 1 98.69 279 ILE B O 1
ATOM 5205 N N . PHE B 1 280 ? -8.719 -15.82 -1.345 1 98.88 280 PHE B N 1
ATOM 5206 C CA . PHE B 1 280 ? -8.297 -17.188 -1.015 1 98.88 280 PHE B CA 1
ATOM 5207 C C . PHE B 1 280 ? -6.781 -17.281 -0.97 1 98.88 280 PHE B C 1
ATOM 5209 O O . PHE B 1 280 ? -6.105 -17.016 -1.965 1 98.88 280 PHE B O 1
ATOM 5216 N N . ASN B 1 281 ? -6.258 -17.672 0.18 1 98.75 281 ASN B N 1
ATOM 5217 C CA . ASN B 1 281 ? -4.922 -18.25 0.193 1 98.75 281 ASN B CA 1
ATOM 5218 C C . ASN B 1 281 ? -4.895 -19.594 -0.524 1 98.75 281 ASN B C 1
ATOM 5220 O O . ASN B 1 281 ? -5.652 -20.5 -0.18 1 98.75 281 ASN B O 1
ATOM 5224 N N . VAL B 1 282 ? -4.078 -19.688 -1.495 1 98.88 282 VAL B N 1
ATOM 5225 C CA . VAL B 1 282 ? -3.941 -20.953 -2.215 1 98.88 282 VAL B CA 1
ATOM 5226 C C . VAL B 1 282 ? -2.506 -21.453 -2.102 1 98.88 282 VAL B C 1
ATOM 5228 O O . VAL B 1 282 ? -1.637 -21.062 -2.879 1 98.88 282 VAL B O 1
ATOM 5231 N N . GLY B 1 283 ? -2.277 -22.281 -1.199 1 98.62 283 GLY B N 1
ATOM 5232 C CA . GLY B 1 283 ? -0.967 -22.828 -0.89 1 98.62 283 GLY B CA 1
ATOM 5233 C C . GLY B 1 283 ? -1.034 -24.188 -0.216 1 98.62 283 GLY B C 1
ATOM 5234 O O . GLY B 1 283 ? -2.086 -24.828 -0.208 1 98.62 283 GLY B O 1
ATOM 5235 N N . ASN B 1 284 ? 0.054 -24.703 0.186 1 98.44 284 ASN B N 1
ATOM 5236 C CA . ASN B 1 284 ? 0.178 -25.984 0.893 1 98.44 284 ASN B CA 1
ATOM 5237 C C . ASN B 1 284 ? 0.999 -25.828 2.172 1 98.44 284 ASN B C 1
ATOM 5239 O O . ASN B 1 284 ? 2.229 -25.891 2.137 1 98.44 284 ASN B O 1
ATOM 5243 N N . PRO B 1 285 ? 0.312 -25.703 3.291 1 97 285 PRO B N 1
ATOM 5244 C CA . PRO B 1 285 ? 1.04 -25.5 4.547 1 97 285 PRO B CA 1
ATOM 5245 C C . PRO B 1 285 ? 1.932 -26.688 4.914 1 97 285 PRO B C 1
ATOM 5247 O O . PRO B 1 285 ? 2.854 -26.531 5.719 1 97 285 PRO B O 1
ATOM 5250 N N . ASP B 1 286 ? 1.7 -27.828 4.27 1 96.75 286 ASP B N 1
ATOM 5251 C CA . ASP B 1 286 ? 2.443 -29.047 4.602 1 96.75 286 ASP B CA 1
ATOM 5252 C C . ASP B 1 286 ? 3.764 -29.109 3.84 1 96.75 286 ASP B C 1
ATOM 5254 O O . ASP B 1 286 ? 4.605 -29.969 4.113 1 96.75 286 ASP B O 1
ATOM 5258 N N . ASN B 1 287 ? 3.969 -28.266 2.896 1 97.56 287 ASN B N 1
ATOM 5259 C CA . ASN B 1 287 ? 5.195 -28.203 2.105 1 97.56 287 ASN B CA 1
ATOM 5260 C C . ASN B 1 287 ? 6.098 -27.062 2.547 1 97.56 287 ASN B C 1
ATOM 5262 O O . ASN B 1 287 ? 6.566 -26.281 1.719 1 97.56 287 ASN B O 1
ATOM 5266 N N . GLU B 1 288 ? 6.352 -26.922 3.77 1 95.5 288 GLU B N 1
ATOM 5267 C CA . GLU B 1 288 ? 7.25 -25.891 4.277 1 95.5 288 GLU B CA 1
ATOM 5268 C C . GLU B 1 288 ? 8.688 -26.391 4.34 1 95.5 288 GLU B C 1
ATOM 5270 O O . GLU B 1 288 ? 8.953 -27.484 4.84 1 95.5 288 GLU B O 1
ATOM 5275 N N . VAL B 1 289 ? 9.578 -25.578 3.795 1 95.75 289 VAL B N 1
ATOM 5276 C CA . VAL B 1 289 ? 11 -25.891 3.881 1 95.75 289 VAL B CA 1
ATOM 5277 C C . VAL B 1 289 ? 11.812 -24.594 3.857 1 95.75 289 VAL B C 1
ATOM 5279 O O . VAL B 1 289 ? 11.32 -23.562 3.404 1 95.75 289 VAL B O 1
ATOM 5282 N N . SER B 1 290 ? 13.008 -24.672 4.379 1 94.19 290 SER B N 1
ATOM 5283 C CA . SER B 1 290 ? 13.953 -23.578 4.172 1 94.19 290 SER B CA 1
ATOM 5284 C C . SER B 1 290 ? 14.531 -23.609 2.76 1 94.19 290 SER B C 1
ATOM 5286 O O . SER B 1 290 ? 14.469 -24.641 2.08 1 94.19 290 SER B O 1
ATOM 5288 N N . VAL B 1 291 ? 15.086 -22.562 2.359 1 93.25 291 VAL B N 1
ATOM 5289 C CA . VAL B 1 291 ? 15.711 -22.516 1.044 1 93.25 291 VAL B CA 1
ATOM 5290 C C . VAL B 1 291 ? 16.875 -23.5 0.988 1 93.25 291 VAL B C 1
ATOM 5292 O O . VAL B 1 291 ? 17.125 -24.109 -0.051 1 93.25 291 VAL B O 1
ATOM 5295 N N . LYS B 1 292 ? 17.562 -23.641 2.094 1 95.94 292 LYS B N 1
ATOM 5296 C CA . LYS B 1 292 ? 18.641 -24.625 2.17 1 95.94 292 LYS B CA 1
ATOM 5297 C C . LYS B 1 292 ? 18.109 -26.047 2 1 95.94 292 LYS B C 1
ATOM 5299 O O . LYS B 1 292 ? 18.656 -26.844 1.236 1 95.94 292 LYS B O 1
ATOM 5304 N N . GLN B 1 293 ? 17.078 -26.297 2.697 1 96.38 293 GLN B N 1
ATOM 5305 C CA . GLN B 1 293 ? 16.453 -27.609 2.568 1 96.38 293 GLN B CA 1
ATOM 5306 C C . GLN B 1 293 ? 15.953 -27.844 1.148 1 96.38 293 GLN B C 1
ATOM 5308 O O . GLN B 1 293 ? 16.047 -28.953 0.626 1 96.38 293 GLN B O 1
ATOM 5313 N N . LEU B 1 294 ? 15.383 -26.844 0.6 1 96.38 294 LEU B N 1
ATOM 5314 C CA . LEU B 1 294 ? 14.93 -26.922 -0.783 1 96.38 294 LEU B CA 1
ATOM 5315 C C . LEU B 1 294 ? 16.078 -27.281 -1.716 1 96.38 294 LEU B C 1
ATOM 5317 O O . LEU B 1 294 ? 15.93 -28.156 -2.586 1 96.38 294 LEU B O 1
ATOM 5321 N N . ALA B 1 295 ? 17.188 -26.625 -1.5 1 96.56 295 ALA B N 1
ATOM 5322 C CA . ALA B 1 295 ? 18.375 -26.906 -2.311 1 96.56 295 ALA B CA 1
ATOM 5323 C C . ALA B 1 295 ? 18.797 -28.359 -2.182 1 96.56 295 ALA B C 1
ATOM 5325 O O . ALA B 1 295 ? 19.094 -29.016 -3.184 1 96.56 295 ALA B O 1
ATOM 5326 N N . GLU B 1 296 ? 18.812 -28.797 -1.016 1 96.44 296 GLU B N 1
ATOM 5327 C CA . GLU B 1 296 ? 19.203 -30.172 -0.755 1 96.44 296 GLU B CA 1
ATOM 5328 C C . GLU B 1 296 ? 18.25 -31.156 -1.429 1 96.44 296 GLU B C 1
ATOM 5330 O O . GLU B 1 296 ? 18.688 -32.125 -2.035 1 96.44 296 GLU B O 1
ATOM 5335 N N . LEU B 1 297 ? 17.031 -30.875 -1.289 1 96.44 297 LEU B N 1
ATOM 5336 C CA . LEU B 1 297 ? 16.016 -31.734 -1.905 1 96.44 297 LEU B CA 1
ATOM 5337 C C . LEU B 1 297 ? 16.141 -31.719 -3.424 1 96.44 297 LEU B C 1
ATOM 5339 O O . LEU B 1 297 ? 16.031 -32.75 -4.07 1 96.44 297 LEU B O 1
ATOM 5343 N N . MET B 1 298 ? 16.344 -30.578 -3.959 1 97.06 298 MET B N 1
ATOM 5344 C CA . MET B 1 298 ? 16.453 -30.453 -5.41 1 97.06 298 MET B CA 1
ATOM 5345 C C . MET B 1 298 ? 17.688 -31.172 -5.934 1 97.06 298 MET B C 1
ATOM 5347 O O . MET B 1 298 ? 17.672 -31.75 -7.02 1 97.06 298 MET B O 1
ATOM 5351 N N . ILE B 1 299 ? 18.781 -31.078 -5.195 1 97 299 ILE B N 1
ATOM 5352 C CA . ILE B 1 299 ? 20 -31.797 -5.562 1 97 299 ILE B CA 1
ATOM 5353 C C . ILE B 1 299 ? 19.734 -33.312 -5.609 1 97 299 ILE B C 1
ATOM 5355 O O . ILE B 1 299 ? 20.094 -33.969 -6.578 1 97 299 ILE B O 1
ATOM 5359 N N . LYS B 1 300 ? 19.078 -33.75 -4.59 1 96.75 300 LYS B N 1
ATOM 5360 C CA . LYS B 1 300 ? 18.75 -35.156 -4.504 1 96.75 300 LYS B CA 1
ATOM 5361 C C . LYS B 1 300 ? 17.875 -35.594 -5.672 1 96.75 300 LYS B C 1
ATOM 5363 O O . LYS B 1 300 ? 18.156 -36.625 -6.316 1 96.75 300 LYS B O 1
ATOM 5368 N N . VAL B 1 301 ? 16.859 -34.875 -5.918 1 96.5 301 VAL B N 1
ATOM 5369 C CA . VAL B 1 301 ? 15.914 -35.219 -6.977 1 96.5 301 VAL B CA 1
ATOM 5370 C C . VAL B 1 301 ? 16.594 -35.094 -8.336 1 96.5 301 VAL B C 1
ATOM 5372 O O . VAL B 1 301 ? 16.438 -35.969 -9.188 1 96.5 301 VAL B O 1
ATOM 5375 N N . TYR B 1 302 ? 17.344 -34.094 -8.508 1 96.31 302 TYR B N 1
ATOM 5376 C CA . TYR B 1 302 ? 17.984 -33.875 -9.797 1 96.31 302 TYR B CA 1
ATOM 5377 C C . TYR B 1 302 ? 19.016 -34.938 -10.094 1 96.31 302 TYR B C 1
ATOM 5379 O O . TYR B 1 302 ? 19.188 -35.344 -11.242 1 96.31 302 TYR B O 1
ATOM 5387 N N . ALA B 1 303 ? 19.719 -35.344 -9.086 1 96.38 303 ALA B N 1
ATOM 5388 C CA . ALA B 1 303 ? 20.703 -36.406 -9.242 1 96.38 303 ALA B CA 1
ATOM 5389 C C . ALA B 1 303 ? 20.062 -37.656 -9.859 1 96.38 303 ALA B C 1
ATOM 5391 O O . ALA B 1 303 ? 20.656 -38.312 -10.719 1 96.38 303 ALA B O 1
ATOM 5392 N N . LYS B 1 304 ? 18.906 -37.938 -9.453 1 95.56 304 LYS B N 1
ATOM 5393 C CA . LYS B 1 304 ? 18.172 -39.062 -9.992 1 95.56 304 LYS B CA 1
ATOM 5394 C C . LYS B 1 304 ? 17.688 -38.781 -11.414 1 95.56 304 LYS B C 1
ATOM 5396 O O . LYS B 1 304 ? 17.828 -39.656 -12.289 1 95.56 304 LYS B O 1
ATOM 5401 N N . VAL B 1 305 ? 17.203 -37.625 -11.617 1 94.56 305 VAL B N 1
ATOM 5402 C CA . VAL B 1 305 ? 16.609 -37.25 -12.891 1 94.56 305 VAL B CA 1
ATOM 5403 C C . VAL B 1 305 ? 17.688 -37.219 -13.969 1 94.56 305 VAL B C 1
ATOM 5405 O O . VAL B 1 305 ? 17.484 -37.688 -15.086 1 94.56 305 VAL B O 1
ATOM 5408 N N . ALA B 1 306 ? 18.797 -36.688 -13.648 1 94.12 306 ALA B N 1
ATOM 5409 C CA . ALA B 1 306 ? 19.875 -36.469 -14.609 1 94.12 306 ALA B CA 1
ATOM 5410 C C . ALA B 1 306 ? 20.859 -37.656 -14.578 1 94.12 306 ALA B C 1
ATOM 5412 O O . ALA B 1 306 ? 21.781 -37.719 -15.391 1 94.12 306 ALA B O 1
ATOM 5413 N N . ASP B 1 307 ? 20.656 -38.531 -13.68 1 94.31 307 ASP B N 1
ATOM 5414 C CA . ASP B 1 307 ? 21.516 -39.688 -13.492 1 94.31 307 ASP B CA 1
ATOM 5415 C C . ASP B 1 307 ? 22.969 -39.25 -13.266 1 94.31 307 ASP B C 1
ATOM 5417 O O . ASP B 1 307 ? 23.875 -39.688 -13.984 1 94.31 307 ASP B O 1
ATOM 5421 N N . VAL B 1 308 ? 23.172 -38.375 -12.312 1 94.56 308 VAL B N 1
ATOM 5422 C CA . VAL B 1 308 ? 24.5 -37.906 -11.891 1 94.56 308 VAL B CA 1
ATOM 5423 C C . VAL B 1 308 ? 24.641 -38.094 -10.375 1 94.56 308 VAL B C 1
ATOM 5425 O O . VAL B 1 308 ? 23.641 -38.125 -9.648 1 94.56 308 VAL B O 1
ATOM 5428 N N . PRO B 1 309 ? 25.859 -38.219 -9.93 1 95 309 PRO B N 1
ATOM 5429 C CA . PRO B 1 309 ? 26.031 -38.344 -8.477 1 95 309 PRO B CA 1
ATOM 5430 C C . PRO B 1 309 ? 25.688 -37.062 -7.734 1 95 309 PRO B C 1
ATOM 5432 O O . PRO B 1 309 ? 26.125 -35.969 -8.141 1 95 309 PRO B O 1
ATOM 5435 N N . ALA B 1 310 ? 24.984 -37.188 -6.711 1 94.31 310 ALA B N 1
ATOM 5436 C CA . ALA B 1 310 ? 24.609 -36.031 -5.891 1 94.31 310 ALA B CA 1
ATOM 5437 C C . ALA B 1 310 ? 25.844 -35.281 -5.398 1 94.31 310 ALA B C 1
ATOM 5439 O O . ALA B 1 310 ? 25.828 -34.062 -5.254 1 94.31 310 ALA B O 1
ATOM 5440 N N . SER B 1 311 ? 26.875 -36 -5.227 1 94 311 SER B N 1
ATOM 5441 C CA . SER B 1 311 ? 28.125 -35.438 -4.691 1 94 311 SER B CA 1
ATOM 5442 C C . SER B 1 311 ? 28.766 -34.469 -5.676 1 94 311 SER B C 1
ATOM 5444 O O . SER B 1 311 ? 29.641 -33.688 -5.297 1 94 311 SER B O 1
ATOM 5446 N N . SER B 1 312 ? 28.375 -34.531 -6.906 1 93.81 312 SER B N 1
ATOM 5447 C CA . SER B 1 312 ? 28.938 -33.656 -7.918 1 93.81 312 SER B CA 1
ATOM 5448 C C . SER B 1 312 ? 28.234 -32.312 -7.914 1 93.81 312 SER B C 1
ATOM 5450 O O . SER B 1 312 ? 28.688 -31.359 -8.586 1 93.81 312 SER B O 1
ATOM 5452 N N . LEU B 1 313 ? 27.188 -32.219 -7.227 1 95.19 313 LEU B N 1
ATOM 5453 C CA . LEU B 1 313 ? 26.406 -30.984 -7.094 1 95.19 313 LEU B CA 1
ATOM 5454 C C . LEU B 1 313 ? 26.688 -30.312 -5.754 1 95.19 313 LEU B C 1
ATOM 5456 O O . LEU B 1 313 ? 26.969 -30.984 -4.762 1 95.19 313 LEU B O 1
ATOM 5460 N N . SER B 1 314 ? 26.641 -28.953 -5.754 1 95.12 314 SER B N 1
ATOM 5461 C CA . SER B 1 314 ? 27.062 -28.25 -4.547 1 95.12 314 SER B CA 1
ATOM 5462 C C . SER B 1 314 ? 26.25 -26.984 -4.336 1 95.12 314 SER B C 1
ATOM 5464 O O . SER B 1 314 ? 25.438 -26.609 -5.18 1 95.12 314 SER B O 1
ATOM 5466 N N . THR B 1 315 ? 26.406 -26.422 -3.188 1 96 315 THR B N 1
ATOM 5467 C CA . THR B 1 315 ? 25.812 -25.141 -2.842 1 96 315 THR B CA 1
ATOM 5468 C C . THR B 1 315 ? 26.891 -24.109 -2.502 1 96 315 THR B C 1
ATOM 5470 O O . THR B 1 315 ? 28.031 -24.484 -2.232 1 96 315 THR B O 1
ATOM 5473 N N . LEU B 1 316 ? 26.562 -22.875 -2.635 1 95.25 316 LEU B N 1
ATOM 5474 C CA . LEU B 1 316 ? 27.453 -21.781 -2.289 1 95.25 316 LEU B CA 1
ATOM 5475 C C . LEU B 1 316 ? 26.703 -20.672 -1.561 1 95.25 316 LEU B C 1
ATOM 5477 O O . LEU B 1 316 ? 25.609 -20.266 -1.989 1 95.25 316 LEU B O 1
ATOM 5481 N N . ASP B 1 317 ? 27.234 -20.219 -0.423 1 94.62 317 ASP B N 1
ATOM 5482 C CA . ASP B 1 317 ? 26.594 -19.141 0.319 1 94.62 317 ASP B CA 1
ATOM 5483 C C . ASP B 1 317 ? 26.922 -17.781 -0.307 1 94.62 317 ASP B C 1
ATOM 5485 O O . ASP B 1 317 ? 28.062 -17.531 -0.682 1 94.62 317 ASP B O 1
ATOM 5489 N N . VAL B 1 318 ? 25.922 -17.016 -0.496 1 92.5 318 VAL B N 1
ATOM 5490 C CA . VAL B 1 318 ? 26.109 -15.648 -0.989 1 92.5 318 VAL B CA 1
ATOM 5491 C C . VAL B 1 318 ? 25.297 -14.68 -0.126 1 92.5 318 VAL B C 1
ATOM 5493 O O . VAL B 1 318 ? 24.359 -15.078 0.548 1 92.5 318 VAL B O 1
ATOM 5496 N N . THR B 1 319 ? 25.641 -13.43 -0.162 1 90.12 319 THR B N 1
ATOM 5497 C CA . THR B 1 319 ? 24.891 -12.43 0.602 1 90.12 319 THR B CA 1
ATOM 5498 C C . THR B 1 319 ? 23.703 -11.922 -0.199 1 90.12 319 THR B C 1
ATOM 5500 O O . THR B 1 319 ? 23.719 -11.93 -1.432 1 90.12 319 THR B O 1
ATOM 5503 N N . SER B 1 320 ? 22.688 -11.477 0.604 1 83.25 320 SER B N 1
ATOM 5504 C CA . SER B 1 320 ? 21.516 -10.914 -0.04 1 83.25 320 SER B CA 1
ATOM 5505 C C . SER B 1 320 ? 21.859 -9.672 -0.849 1 83.25 320 SER B C 1
ATOM 5507 O O . SER B 1 320 ? 21.297 -9.445 -1.926 1 83.25 320 SER B O 1
ATOM 5509 N N . GLU B 1 321 ? 22.766 -8.922 -0.355 1 82.75 321 GLU B N 1
ATOM 5510 C CA . GLU B 1 321 ? 23.188 -7.715 -1.057 1 82.75 321 GLU B CA 1
ATOM 5511 C C . GLU B 1 321 ? 23.828 -8.055 -2.396 1 82.75 321 GLU B C 1
ATOM 5513 O O . GLU B 1 321 ? 23.578 -7.387 -3.4 1 82.75 321 GLU B O 1
ATOM 5518 N N . ASP B 1 322 ? 24.594 -9.102 -2.414 1 83.56 322 ASP B N 1
ATOM 5519 C CA . ASP B 1 322 ? 25.281 -9.516 -3.631 1 83.56 322 ASP B CA 1
ATOM 5520 C C . ASP B 1 322 ? 24.312 -10.125 -4.637 1 83.56 322 ASP B C 1
ATOM 5522 O O . ASP B 1 322 ? 24.484 -9.953 -5.848 1 83.56 322 ASP B O 1
ATOM 5526 N N . PHE B 1 323 ? 23.375 -10.789 -4.125 1 82.75 323 PHE B N 1
ATOM 5527 C CA . PHE B 1 323 ? 22.5 -11.547 -4.996 1 82.75 323 PHE B CA 1
ATOM 5528 C C . PHE B 1 323 ? 21.328 -10.688 -5.48 1 82.75 323 PHE B C 1
ATOM 5530 O O . PHE B 1 323 ? 21.031 -10.648 -6.676 1 82.75 323 PHE B O 1
ATOM 5537 N N . TYR B 1 324 ? 20.641 -9.969 -4.586 1 80.31 324 TYR B N 1
ATOM 5538 C CA . TYR B 1 324 ? 19.406 -9.25 -4.922 1 80.31 324 TYR B CA 1
ATOM 5539 C C . TYR B 1 324 ? 19.688 -7.758 -5.066 1 80.31 324 TYR B C 1
ATOM 5541 O O . TYR B 1 324 ? 18.859 -7.023 -5.625 1 80.31 324 TYR B O 1
ATOM 5549 N N . GLY B 1 325 ? 20.859 -7.32 -4.461 1 76.06 325 GLY B N 1
ATOM 5550 C CA . GLY B 1 325 ? 21.188 -5.902 -4.48 1 76.06 325 GLY B CA 1
ATOM 5551 C C . GLY B 1 325 ? 21.078 -5.246 -3.119 1 76.06 325 GLY B C 1
ATOM 5552 O O . GLY B 1 325 ? 20.594 -5.859 -2.164 1 76.06 325 GLY B O 1
ATOM 5553 N N . LYS B 1 326 ? 21.578 -3.988 -3.055 1 74.38 326 LYS B N 1
ATOM 5554 C CA . LYS B 1 326 ? 21.609 -3.232 -1.807 1 74.38 326 LYS B CA 1
ATOM 5555 C C . LYS B 1 326 ? 20.203 -2.975 -1.271 1 74.38 326 LYS B C 1
ATOM 5557 O O . LYS B 1 326 ? 19.297 -2.631 -2.033 1 74.38 326 LYS B O 1
ATOM 5562 N N . GLY B 1 327 ? 20.078 -3.273 -0.013 1 75.62 327 GLY B N 1
ATOM 5563 C CA . GLY B 1 327 ? 18.828 -2.893 0.631 1 75.62 327 GLY B CA 1
ATOM 5564 C C . GLY B 1 327 ? 17.781 -3.994 0.609 1 75.62 327 GLY B C 1
ATOM 5565 O O . GLY B 1 327 ? 16.625 -3.762 0.952 1 75.62 327 GLY B O 1
ATOM 5566 N N . TYR B 1 328 ? 18.203 -5.141 0.257 1 80 328 TYR B N 1
ATOM 5567 C CA . TYR B 1 328 ? 17.266 -6.25 0.205 1 80 328 TYR B CA 1
ATOM 5568 C C . TYR B 1 328 ? 16.688 -6.539 1.584 1 80 328 TYR B C 1
ATOM 5570 O O . TYR B 1 328 ? 17.391 -6.434 2.594 1 80 328 TYR B O 1
ATOM 5578 N N . ASP B 1 329 ? 15.383 -6.746 1.601 1 84.31 329 ASP B N 1
ATOM 5579 C CA . ASP B 1 329 ? 14.594 -7.117 2.768 1 84.31 329 ASP B CA 1
ATOM 5580 C C . ASP B 1 329 ? 13.539 -8.164 2.408 1 84.31 329 ASP B C 1
ATOM 5582 O O . ASP B 1 329 ? 13.031 -8.18 1.284 1 84.31 329 ASP B O 1
ATOM 5586 N N . ASP B 1 330 ? 13.461 -9.203 3.289 1 82.56 330 ASP B N 1
ATOM 5587 C CA . ASP B 1 330 ? 12.539 -10.273 2.92 1 82.56 330 ASP B CA 1
ATOM 5588 C C . ASP B 1 330 ? 11.719 -10.734 4.125 1 82.56 330 ASP B C 1
ATOM 5590 O O . ASP B 1 330 ? 12.008 -10.344 5.262 1 82.56 330 ASP B O 1
ATOM 5594 N N . SER B 1 331 ? 10.656 -11.406 3.734 1 81.94 331 SER B N 1
ATOM 5595 C CA . SER B 1 331 ? 9.859 -12.07 4.762 1 81.94 331 SER B CA 1
ATOM 5596 C C . SER B 1 331 ? 10.531 -13.352 5.234 1 81.94 331 SER B C 1
ATOM 5598 O O . SER B 1 331 ? 11.305 -13.969 4.496 1 81.94 331 SER B O 1
ATOM 5600 N N . ASP B 1 332 ? 10.242 -13.719 6.449 1 78.94 332 ASP B N 1
ATOM 5601 C CA . ASP B 1 332 ? 10.867 -14.93 6.977 1 78.94 332 ASP B CA 1
ATOM 5602 C C . ASP B 1 332 ? 9.992 -16.156 6.719 1 78.94 332 ASP B C 1
ATOM 5604 O O . ASP B 1 332 ? 10.477 -17.172 6.227 1 78.94 332 ASP B O 1
ATOM 5608 N N . ARG B 1 333 ? 8.797 -16.062 7.191 1 88.5 333 ARG B N 1
ATOM 5609 C CA . ARG B 1 333 ? 7.914 -17.219 7.086 1 88.5 333 ARG B CA 1
ATOM 5610 C C . ARG B 1 333 ? 6.578 -16.844 6.457 1 88.5 333 ARG B C 1
ATOM 5612 O O . ARG B 1 333 ? 6.016 -15.789 6.77 1 88.5 333 ARG B O 1
ATOM 5619 N N . ARG B 1 334 ? 6.059 -17.672 5.523 1 91.56 334 ARG B N 1
ATOM 5620 C CA . ARG B 1 334 ? 4.777 -17.469 4.859 1 91.56 334 ARG B CA 1
ATOM 5621 C C . ARG B 1 334 ? 3.977 -18.766 4.805 1 91.56 334 ARG B C 1
ATOM 5623 O O . ARG B 1 334 ? 4.043 -19.5 3.818 1 91.56 334 ARG B O 1
ATOM 5630 N N . ILE B 1 335 ? 3.264 -19.062 5.84 1 96.25 335 ILE B N 1
ATOM 5631 C CA . ILE B 1 335 ? 2.451 -20.266 5.922 1 96.25 335 ILE B CA 1
ATOM 5632 C C . ILE B 1 335 ? 0.972 -19.906 5.812 1 96.25 335 ILE B C 1
ATOM 5634 O O . ILE B 1 335 ? 0.445 -19.172 6.648 1 96.25 335 ILE B O 1
ATOM 5638 N N . PRO B 1 336 ? 0.305 -20.391 4.816 1 97.94 336 PRO B N 1
ATOM 5639 C CA . PRO B 1 336 ? -1.098 -20.016 4.621 1 97.94 336 PRO B CA 1
ATOM 5640 C C . PRO B 1 336 ? -2.041 -20.75 5.578 1 97.94 336 PRO B C 1
ATOM 5642 O O . PRO B 1 336 ? -1.842 -21.922 5.867 1 97.94 336 PRO B O 1
ATOM 5645 N N . ASP B 1 337 ? -2.98 -20.062 6.156 1 98.06 337 ASP B N 1
ATOM 5646 C CA . ASP B 1 337 ? -4.18 -20.688 6.707 1 98.06 337 ASP B CA 1
ATOM 5647 C C . ASP B 1 337 ? -5.152 -21.078 5.598 1 98.06 337 ASP B C 1
ATOM 5649 O O . ASP B 1 337 ? -5.465 -20.266 4.723 1 98.06 337 ASP B O 1
ATOM 5653 N N . MET B 1 338 ? -5.625 -22.312 5.598 1 98.38 338 MET B N 1
ATOM 5654 C CA . MET B 1 338 ? -6.398 -22.859 4.484 1 98.38 338 MET B CA 1
ATOM 5655 C C . MET B 1 338 ? -7.879 -22.938 4.832 1 98.38 338 MET B C 1
ATOM 5657 O O . MET B 1 338 ? -8.656 -23.562 4.109 1 98.38 338 MET B O 1
ATOM 5661 N N . THR B 1 339 ? -8.312 -22.297 5.867 1 98.31 339 THR B N 1
ATOM 5662 C CA . THR B 1 339 ? -9.656 -22.438 6.402 1 98.31 339 THR B CA 1
ATOM 5663 C C . THR B 1 339 ? -10.695 -21.969 5.395 1 98.31 339 THR B C 1
ATOM 5665 O O . THR B 1 339 ? -11.648 -22.688 5.078 1 98.31 339 THR B O 1
ATOM 5668 N N . ILE B 1 340 ? -10.586 -20.844 4.812 1 98.56 340 ILE B N 1
ATOM 5669 C CA . ILE B 1 340 ? -11.609 -20.219 3.971 1 98.56 340 ILE B CA 1
ATOM 5670 C C . ILE B 1 340 ? -11.766 -21.031 2.682 1 98.56 340 ILE B C 1
ATOM 5672 O O . ILE B 1 340 ? -12.883 -21.344 2.275 1 98.56 340 ILE B O 1
ATOM 5676 N N . ILE B 1 341 ? -10.703 -21.391 2.033 1 98.88 341 ILE B N 1
ATOM 5677 C CA . ILE B 1 341 ? -10.805 -22.078 0.751 1 98.88 341 ILE B CA 1
ATOM 5678 C C . ILE B 1 341 ? -11.375 -23.484 0.962 1 98.88 341 ILE B C 1
ATOM 5680 O O . ILE B 1 341 ? -12.133 -23.984 0.127 1 98.88 341 ILE B O 1
ATOM 5684 N N . THR B 1 342 ? -10.977 -24.109 2.08 1 98.69 342 THR B N 1
ATOM 5685 C CA . THR B 1 342 ? -11.531 -25.422 2.385 1 98.69 342 THR B CA 1
ATOM 5686 C C . THR B 1 342 ? -13.023 -25.328 2.658 1 98.69 342 THR B C 1
ATOM 5688 O O . THR B 1 342 ? -13.805 -26.141 2.164 1 98.69 342 THR B O 1
ATOM 5691 N N . LYS B 1 343 ? -13.422 -24.359 3.404 1 98.56 343 LYS B N 1
ATOM 5692 C CA . LYS B 1 343 ? -14.828 -24.172 3.756 1 98.56 343 LYS B CA 1
ATOM 5693 C C . LYS B 1 343 ? -15.664 -23.844 2.523 1 98.56 343 LYS B C 1
ATOM 5695 O O . LYS B 1 343 ? -16.734 -24.422 2.309 1 98.56 343 LYS B O 1
ATOM 5700 N N . GLN B 1 344 ? -15.219 -22.906 1.685 1 98.62 344 GLN B N 1
ATOM 5701 C CA . GLN B 1 344 ? -16.016 -22.375 0.581 1 98.62 344 GLN B CA 1
ATOM 5702 C C . GLN B 1 344 ? -16 -23.312 -0.614 1 98.62 344 GLN B C 1
ATOM 5704 O O . GLN B 1 344 ? -17.016 -23.469 -1.304 1 98.62 344 GLN B O 1
ATOM 5709 N N . LEU B 1 345 ? -14.82 -24 -0.882 1 98.75 345 LEU B N 1
ATOM 5710 C CA . LEU B 1 345 ? -14.664 -24.703 -2.156 1 98.75 345 LEU B CA 1
ATOM 5711 C C . LEU B 1 345 ? -14.367 -26.172 -1.94 1 98.75 345 LEU B C 1
ATOM 5713 O O . LEU B 1 345 ? -14.258 -26.938 -2.902 1 98.75 345 LEU B O 1
ATOM 5717 N N . GLY B 1 346 ? -14.148 -26.578 -0.684 1 98.38 346 GLY B N 1
ATOM 5718 C CA . GLY B 1 346 ? -13.812 -27.969 -0.393 1 98.38 346 GLY B CA 1
ATOM 5719 C C . GLY B 1 346 ? -12.469 -28.375 -0.948 1 98.38 346 GLY B C 1
ATOM 5720 O O . GLY B 1 346 ? -12.25 -29.562 -1.256 1 98.38 346 GLY B O 1
ATOM 5721 N N . TRP B 1 347 ? -11.57 -27.469 -1.145 1 98.69 347 TRP B N 1
ATOM 5722 C CA . TRP B 1 347 ? -10.305 -27.734 -1.807 1 98.69 347 TRP B CA 1
ATOM 5723 C C . TRP B 1 347 ? -9.188 -27.922 -0.786 1 98.69 347 TRP B C 1
ATOM 5725 O O . TRP B 1 347 ? -9.133 -27.219 0.222 1 98.69 347 TRP B O 1
ATOM 5735 N N . LYS B 1 348 ? -8.273 -28.797 -1.042 1 98.31 348 LYS B N 1
ATOM 5736 C CA . LYS B 1 348 ? -7.023 -29.031 -0.323 1 98.31 348 LYS B CA 1
ATOM 5737 C C . LYS B 1 348 ? -5.914 -29.469 -1.273 1 98.31 348 LYS B C 1
ATOM 5739 O O . LYS B 1 348 ? -6.164 -30.203 -2.234 1 98.31 348 LYS B O 1
ATOM 5744 N N . PRO B 1 349 ? -4.742 -28.984 -0.985 1 98.06 349 PRO B N 1
ATOM 5745 C CA . PRO B 1 349 ? -3.637 -29.469 -1.815 1 98.06 349 PRO B CA 1
ATOM 5746 C C . PRO B 1 349 ? -3.34 -30.953 -1.597 1 98.06 349 PRO B C 1
ATOM 5748 O O . PRO B 1 349 ? -3.545 -31.469 -0.495 1 98.06 349 PRO B O 1
ATOM 5751 N N . ARG B 1 350 ? -2.824 -31.609 -2.625 1 97.44 350 ARG B N 1
ATOM 5752 C CA . ARG B 1 350 ? -2.664 -33.062 -2.5 1 97.44 350 ARG B CA 1
ATOM 5753 C C . ARG B 1 350 ? -1.23 -33.469 -2.811 1 97.44 350 ARG B C 1
ATOM 5755 O O . ARG B 1 350 ? -0.783 -34.531 -2.381 1 97.44 350 ARG B O 1
ATOM 5762 N N . THR B 1 351 ? -0.511 -32.656 -3.527 1 98.38 351 THR B N 1
ATOM 5763 C CA . THR B 1 351 ? 0.787 -33.094 -4.047 1 98.38 351 THR B CA 1
ATOM 5764 C C . THR B 1 351 ? 1.898 -32.75 -3.055 1 98.38 351 THR B C 1
ATOM 5766 O O . THR B 1 351 ? 2.023 -31.594 -2.619 1 98.38 351 THR B O 1
ATOM 5769 N N . SER B 1 352 ? 2.727 -33.688 -2.709 1 97.69 352 SER B N 1
ATOM 5770 C CA . SER B 1 352 ? 3.838 -33.469 -1.786 1 97.69 352 SER B CA 1
ATOM 5771 C C . SER B 1 352 ? 4.973 -32.719 -2.451 1 97.69 352 SER B C 1
ATOM 5773 O O . SER B 1 352 ? 5.02 -32.594 -3.678 1 97.69 352 SER B O 1
ATOM 5775 N N . LEU B 1 353 ? 5.891 -32.25 -1.592 1 97.12 353 LEU B N 1
ATOM 5776 C CA . LEU B 1 353 ? 7.031 -31.484 -2.09 1 97.12 353 LEU B CA 1
ATOM 5777 C C . LEU B 1 353 ? 7.926 -32.344 -2.965 1 97.12 353 LEU B C 1
ATOM 5779 O O . LEU B 1 353 ? 8.391 -31.922 -4.02 1 97.12 353 LEU B O 1
ATOM 5783 N N . ASP B 1 354 ? 8.109 -33.562 -2.566 1 95.56 354 ASP B N 1
ATOM 5784 C CA . ASP B 1 354 ? 8.945 -34.469 -3.33 1 95.56 354 ASP B CA 1
ATOM 5785 C C . ASP B 1 354 ? 8.359 -34.719 -4.723 1 95.56 354 ASP B C 1
ATOM 5787 O O . ASP B 1 354 ? 9.086 -34.688 -5.715 1 95.56 354 ASP B O 1
ATOM 5791 N N . GLU B 1 355 ? 7.066 -34.938 -4.734 1 96.75 355 GLU B N 1
ATOM 5792 C CA . GLU B 1 355 ? 6.398 -35.219 -5.996 1 96.75 355 GLU B CA 1
ATOM 5793 C C . GLU B 1 355 ? 6.441 -34.031 -6.934 1 96.75 355 GLU B C 1
ATOM 5795 O O . GLU B 1 355 ? 6.684 -34.156 -8.133 1 96.75 355 GLU B O 1
ATOM 5800 N N . LEU B 1 356 ? 6.172 -32.875 -6.379 1 96.81 356 LEU B N 1
ATOM 5801 C CA . LEU B 1 356 ? 6.152 -31.703 -7.242 1 96.81 356 LEU B CA 1
ATOM 5802 C C . LEU B 1 356 ? 7.555 -31.391 -7.754 1 96.81 356 LEU B C 1
ATOM 5804 O O . LEU B 1 356 ? 7.719 -30.969 -8.898 1 96.81 356 LEU B O 1
ATOM 5808 N N . LEU B 1 357 ? 8.602 -31.594 -6.941 1 96.81 357 LEU B N 1
ATOM 5809 C CA . LEU B 1 357 ? 9.969 -31.328 -7.375 1 96.81 357 LEU B CA 1
ATOM 5810 C C . LEU B 1 357 ? 10.391 -32.312 -8.453 1 96.81 357 LEU B C 1
ATOM 5812 O O . LEU B 1 357 ? 11.062 -31.938 -9.422 1 96.81 357 LEU B O 1
ATOM 5816 N N . ASP B 1 358 ? 10 -33.562 -8.273 1 96.56 358 ASP B N 1
ATOM 5817 C CA . ASP B 1 358 ? 10.312 -34.562 -9.273 1 96.56 358 ASP B CA 1
ATOM 5818 C C . ASP B 1 358 ? 9.727 -34.219 -10.641 1 96.56 358 ASP B C 1
ATOM 5820 O O . ASP B 1 358 ? 10.438 -34.219 -11.648 1 96.56 358 ASP B O 1
ATOM 5824 N N . SER B 1 359 ? 8.477 -33.875 -10.656 1 96.5 359 SER B N 1
ATOM 5825 C CA . SER B 1 359 ? 7.789 -33.5 -11.891 1 96.5 359 SER B CA 1
ATOM 5826 C C . SER B 1 359 ? 8.422 -32.281 -12.523 1 96.5 359 SER B C 1
ATOM 5828 O O . SER B 1 359 ? 8.625 -32.219 -13.734 1 96.5 359 SER B O 1
ATOM 5830 N N . THR B 1 360 ? 8.758 -31.344 -11.711 1 96.12 360 THR B N 1
ATOM 5831 C CA . THR B 1 360 ? 9.273 -30.062 -12.188 1 96.12 360 THR B CA 1
ATOM 5832 C C . THR B 1 360 ? 10.672 -30.234 -12.766 1 96.12 360 THR B C 1
ATOM 5834 O O . THR B 1 360 ? 10.961 -29.75 -13.867 1 96.12 360 THR B O 1
ATOM 5837 N N . LEU B 1 361 ? 11.523 -30.953 -12.086 1 95.88 361 LEU B N 1
ATOM 5838 C CA . LEU B 1 361 ? 12.906 -31.094 -12.516 1 95.88 361 LEU B CA 1
ATOM 5839 C C . LEU B 1 361 ? 13.008 -32.031 -13.719 1 95.88 361 LEU B C 1
ATOM 5841 O O . LEU B 1 361 ? 13.875 -31.844 -14.578 1 95.88 361 LEU B O 1
ATOM 5845 N N . GLN B 1 362 ? 12.133 -33 -13.797 1 96.12 362 GLN B N 1
ATOM 5846 C CA . GLN B 1 362 ? 12.07 -33.844 -15 1 96.12 362 GLN B CA 1
ATOM 5847 C C . GLN B 1 362 ? 11.742 -33 -16.234 1 96.12 362 GLN B C 1
ATOM 5849 O O . GLN B 1 362 ? 12.398 -33.125 -17.266 1 96.12 362 GLN B O 1
ATOM 5854 N N . TYR B 1 363 ? 10.773 -32.219 -16.062 1 94.69 363 TYR B N 1
ATOM 5855 C CA . TYR B 1 363 ? 10.391 -31.344 -17.172 1 94.69 363 TYR B CA 1
ATOM 5856 C C . TYR B 1 363 ? 11.547 -30.422 -17.562 1 94.69 363 TYR B C 1
ATOM 5858 O O . TYR B 1 363 ? 11.844 -30.281 -18.75 1 94.69 363 TYR B O 1
ATOM 5866 N N . GLN B 1 364 ? 12.18 -29.766 -16.578 1 93.12 364 GLN B N 1
ATOM 5867 C CA . GLN B 1 364 ? 13.258 -28.828 -16.844 1 93.12 364 GLN B CA 1
ATOM 5868 C C . GLN B 1 364 ? 14.43 -29.516 -17.547 1 93.12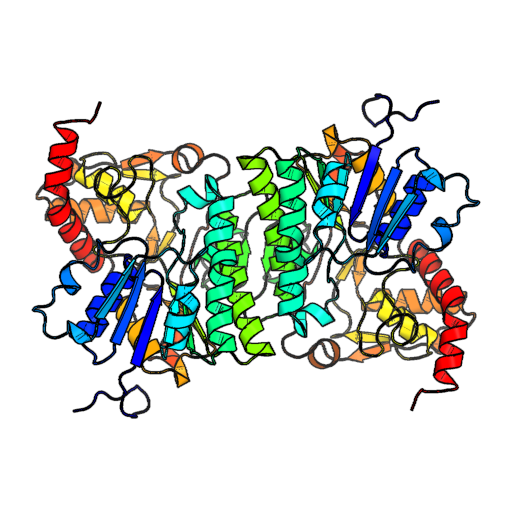 364 GLN B C 1
ATOM 5870 O O . GLN B 1 364 ? 15 -28.969 -18.484 1 93.12 364 GLN B O 1
ATOM 5875 N N . HIS B 1 365 ? 14.727 -30.672 -17.062 1 94.19 365 HIS B N 1
ATOM 5876 C CA . HIS B 1 365 ? 15.844 -31.406 -17.641 1 94.19 365 HIS B CA 1
ATOM 5877 C C . HIS B 1 365 ? 15.562 -31.812 -19.078 1 94.19 365 HIS B C 1
ATOM 5879 O O . HIS B 1 365 ? 16.422 -31.641 -19.953 1 94.19 365 HIS B O 1
ATOM 5885 N N . GLN B 1 366 ? 14.391 -32.312 -19.312 1 93.25 366 GLN B N 1
ATOM 5886 C CA . GLN B 1 366 ? 14.016 -32.75 -20.656 1 93.25 366 GLN B CA 1
ATOM 5887 C C . GLN B 1 366 ? 13.914 -31.578 -21.625 1 93.25 366 GLN B C 1
ATOM 5889 O O . GLN B 1 366 ? 14.281 -31.703 -22.797 1 93.25 366 GLN B O 1
ATOM 5894 N N . THR B 1 367 ? 13.469 -30.5 -21.141 1 90.75 367 THR B N 1
ATOM 5895 C CA . THR B 1 367 ? 13.164 -29.359 -22 1 90.75 367 THR B CA 1
ATOM 5896 C C . THR B 1 367 ? 14.422 -28.547 -22.297 1 90.75 367 THR B C 1
ATOM 5898 O O . THR B 1 367 ? 14.594 -28.047 -23.406 1 90.75 367 THR B O 1
ATOM 5901 N N . TYR B 1 368 ? 15.297 -28.453 -21.266 1 90.69 368 TYR B N 1
ATOM 5902 C CA . TYR B 1 368 ? 16.297 -27.406 -21.406 1 90.69 368 TYR B CA 1
ATOM 5903 C C . TYR B 1 368 ? 17.703 -28 -21.438 1 90.69 368 TYR B C 1
ATOM 5905 O O . TYR B 1 368 ? 18.672 -27.312 -21.781 1 90.69 368 TYR B O 1
ATOM 5913 N N . SER B 1 369 ? 17.891 -29.203 -21.078 1 89.75 369 SER B N 1
ATOM 5914 C CA . SER B 1 369 ? 19.219 -29.766 -20.922 1 89.75 369 SER B CA 1
ATOM 5915 C C . SER B 1 369 ? 20.031 -29.625 -22.203 1 89.75 369 SER B C 1
ATOM 5917 O O . SER B 1 369 ? 21.203 -29.266 -22.172 1 89.75 369 SER B O 1
ATOM 5919 N N . HIS B 1 370 ? 19.391 -29.875 -23.359 1 87.5 370 HIS B N 1
ATOM 5920 C CA . HIS B 1 370 ? 20.094 -29.812 -24.625 1 87.5 370 HIS B CA 1
ATOM 5921 C C . HIS B 1 370 ? 20.453 -28.375 -24.969 1 87.5 370 HIS B C 1
ATOM 5923 O O . HIS B 1 370 ? 21.578 -28.094 -25.406 1 87.5 370 HIS B O 1
ATOM 5929 N N . ALA B 1 371 ? 19.516 -27.516 -24.766 1 84.94 371 ALA B N 1
ATOM 5930 C CA . ALA B 1 371 ? 19.75 -26.109 -25.062 1 84.94 371 ALA B CA 1
ATOM 5931 C C . ALA B 1 371 ? 20.859 -25.531 -24.188 1 84.94 371 ALA B C 1
ATOM 5933 O O . ALA B 1 371 ? 21.672 -24.734 -24.656 1 84.94 371 ALA B O 1
ATOM 5934 N N . ILE B 1 372 ? 20.906 -25.906 -23 1 86.88 372 ILE B N 1
ATOM 5935 C CA . ILE B 1 372 ? 21.906 -25.391 -22.062 1 86.88 372 ILE B CA 1
ATOM 5936 C C . ILE B 1 372 ? 23.281 -25.922 -22.422 1 86.88 372 ILE B C 1
ATOM 5938 O O . ILE B 1 372 ? 24.281 -25.188 -22.375 1 86.88 372 ILE B O 1
ATOM 5942 N N . LYS B 1 373 ? 23.328 -27.156 -22.781 1 85.25 373 LYS B N 1
ATOM 5943 C CA . LYS B 1 373 ? 24.594 -27.734 -23.234 1 85.25 373 LYS B CA 1
ATOM 5944 C C . LYS B 1 373 ? 25.141 -26.984 -24.438 1 85.25 373 LYS B C 1
ATOM 5946 O O . LYS B 1 373 ? 26.344 -26.75 -24.547 1 85.25 373 LYS B O 1
ATOM 5951 N N . LYS B 1 374 ? 24.25 -26.641 -25.281 1 83.69 374 LYS B N 1
ATOM 5952 C CA . LYS B 1 374 ? 24.641 -25.875 -26.469 1 83.69 374 LYS B CA 1
ATOM 5953 C C . LYS B 1 374 ? 25.156 -24.484 -26.078 1 83.69 374 LYS B C 1
ATOM 5955 O O . LYS B 1 374 ? 26.125 -24 -26.656 1 83.69 374 LYS B O 1
ATOM 5960 N N . GLU B 1 375 ? 24.453 -23.891 -25.188 1 80.31 375 GLU B N 1
ATOM 5961 C CA . GLU B 1 375 ? 24.844 -22.578 -24.734 1 80.31 375 GLU B CA 1
ATOM 5962 C C . GLU B 1 375 ? 26.219 -22.609 -24.078 1 80.31 375 GLU B C 1
ATOM 5964 O O . GLU B 1 375 ? 27.031 -21.688 -24.234 1 80.31 375 GLU B O 1
ATOM 5969 N N . LEU B 1 376 ? 26.438 -23.641 -23.312 1 80.06 376 LEU B N 1
ATOM 5970 C CA . LEU B 1 376 ? 27.703 -23.781 -22.594 1 80.06 376 LEU B CA 1
ATOM 5971 C C . LEU B 1 376 ? 28.844 -24.078 -23.547 1 80.06 376 LEU B C 1
ATOM 5973 O O . LEU B 1 376 ? 30 -23.719 -23.297 1 80.06 376 LEU B O 1
ATOM 5977 N N . SER B 1 377 ? 28.547 -24.734 -24.625 1 80.5 377 SER B N 1
ATOM 5978 C CA . SER B 1 377 ? 29.562 -25.094 -25.609 1 80.5 377 SER B CA 1
ATOM 5979 C C . SER B 1 377 ? 29.891 -23.906 -26.531 1 80.5 377 SER B C 1
ATOM 5981 O O . SER B 1 377 ? 30.969 -23.859 -27.125 1 80.5 377 SER B O 1
ATOM 5983 N N . ASN B 1 378 ? 28.906 -22.938 -26.812 1 71.94 378 ASN B N 1
ATOM 5984 C CA . ASN B 1 378 ? 29.125 -21.75 -27.625 1 71.94 378 ASN B CA 1
ATOM 5985 C C . ASN B 1 378 ? 28.766 -20.484 -26.859 1 71.94 378 ASN B C 1
ATOM 5987 O O . ASN B 1 378 ? 27.719 -19.875 -27.125 1 71.94 378 ASN B O 1
ATOM 5991 N N . PRO B 1 379 ? 29.531 -20.172 -25.844 1 56.97 379 PRO B N 1
ATOM 5992 C CA . PRO B 1 379 ? 29.156 -19 -25.047 1 56.97 379 PRO B CA 1
ATOM 5993 C C . PRO B 1 379 ? 29.078 -17.719 -25.859 1 56.97 379 PRO B C 1
ATOM 5995 O O . PRO B 1 379 ? 29.859 -17.531 -26.797 1 56.97 379 PRO B O 1
ATOM 5998 N N . SER B 1 380 ? 27.875 -17.328 -26.219 1 50.41 380 SER B N 1
ATOM 5999 C CA . SER B 1 380 ? 27.781 -16.094 -26.984 1 50.41 380 SER B CA 1
ATOM 6000 C C . SER B 1 380 ? 28.797 -15.055 -26.5 1 50.41 380 SER B C 1
ATOM 6002 O O . SER B 1 380 ? 28.891 -14.805 -25.297 1 50.41 380 SER B O 1
ATOM 6004 N N . THR B 1 381 ? 29.828 -14.719 -27.266 1 42.97 381 THR B N 1
ATOM 6005 C CA . THR B 1 381 ? 30.719 -13.578 -27.078 1 42.97 381 THR B CA 1
ATOM 6006 C C . THR B 1 381 ? 29.922 -12.305 -26.844 1 42.97 381 THR B C 1
ATOM 6008 O O . THR B 1 381 ? 28.922 -12.047 -27.516 1 42.97 381 THR B O 1
#

Secondary structure (DSSP, 8-state):
-PPB-TTSPBPPP-EEEEETTTSHHHHHHHHHHHHH---EEEEEES--GGGGGG--TTSTTGGGEEEEE--GGG-THHHHHHHH-SEEEE------HHHHHH-HHHHHHHHTGGGHHHHHHHHHTT-EEEEE--GGGGBS-GGGGS-GGGGGSGGGTEE-TTTSPEEE--TT-TTHHHHHHHHHHHHHHHHHHHHH---EEEEEE--EE-TT-S--BTTTB-TT----HHHHHHHHHHHTPPEEEEGGG--EEE-EEHHHHHHHHHHHHH-HHHHTTEEEEE--TT-EEEHHHHHHHHHHHHHHHHT--GGG--EEEE-HHHHH-TT----S--EE--HHHHHHH-------HHHHHHHHHHHHHHHHHHHHHHHHHS---/-PPB-TTSPBPPP-EEEEETTTSHHHHHHHHHHHHH---EEEEEES--GGGGGG--TTSTTGGGEEEEE--GGG-THHHHHHHH-SEEEE------HHHHHH-HHHHHHHHTGGGHHHHHHHHHTT-EEEEE--GGGGBS-GGGGS-GGGGGSGGGTEE-TTTS-EEE--TT-TTHHHHHHHHHHHHHHHHHHHHH---EEEEEE--EE-TT-S--BTTTB-TT----HHHHHHHHHHHTPPEEEEGGG--EEE-EEHHHHHHHHHHHHH-HHHHTTEEEEE--TT-EEEHHHHHHHHHHHHHHHHT--GGG--EEEE-HHHHH-TT----S--EE--HHHHHHH-------HHHHHHHHHHHHHHHHHHHHHHHHHS---

Organism: Pisum sativum (NCBI:txid3888)

pLDDT: mean 93.37, std 7.57, range [42.75, 98.94]

Nearest PDB structures (foldseek):
  6h0n-assembly1_B  TM=9.850E-01  e=3.636E-62  Arabidopsis thaliana
  6h0n-assembly1_A  TM=9.790E-01  e=4.607E-62  Arabidopsis thaliana
  6h0p-assembly1_A  TM=9.783E-01  e=1.804E-60  Arabidopsis thaliana
  6h0p-assembly1_B  TM=9.746E-01  e=2.730E-60  Arabidopsis thaliana
  1oc2-assembly1_B  TM=8.271E-01  e=1.050E-23  Streptococcus suis

Foldseek 3Di:
DADAFPVGHGFDAWEEEEEVLLADLNQLLVVCCQPPHLHAYEYEELDNVSNVVVCDCPDPSNVRYDYDNDDQQDDPCLLVSQLVTQEYEYPWADDFLLCLQPPVVCRLCRLAVSCVVVLVSCLVNVHEYEYEFALCLQFAWQLVVDPPVCVPDCVGFEDEPPDRHRDHDDPVQSSCSNSVSRVVNVVVNVVSCVPRNHWYFYEHEFAEDAARHDDADPQRDPVPDDGDQLSQLLNCLLQLHAREQAPNQQAKGFYAYSNLQSVLVVSCVRCSVLGTPDYAYDTALQRMDGSVVVSLLLLVLLCVLVVHDSVSYHHDYDYPCVPSNPNDDGYHHRGYDHVSSCVRRVGDGDAYPNRRSNRHSNNSCVPCSVVSVVCVVCVPD/DADAFPVGHGFDAWEEEEEVLLADLNQLLVVCCQVPHLHAYEYEEQDNVSNVVVCDCVDPSNVRYDYDNDDQQDDPCLLVSQLVTQEYEYPWADDFLLCLQPPVVCRLCRLAVSCVVVLVSCLVNVHEYEYEFALCLQFAWQLVVDPPVCVPDCVGFEDEPPDRHRDHDDPVQSSCSNSVSRVVNVVVNVVSCVPRNHWYFYEHEFAEDAARHDDQDPQRDPVPDDGDQLSQLLNCLLLLHAREQAPNQQAKGFYAYSNLQSVLVVSCVRCSVLGTPDYAYDTALQRMDTSVVVSLLLLVLLCVLVVHDSVSYHHHYDYPCVPSNPNDDGYRHRGYDHVSSCVRRVGHGDAYPNRRSNRHSNNSCVPCSVVSVVCVVCVPD

Sequence (762 aa):
MAKANLDGNPITPLSICMIGGGGFIGSHLCEKLMSETSHIAIVVDVSSEKINHLLDKSLPWAKRIEFHHMNIKNDSRLETLVKASDLTINLAAICTPADYNTRPLDTIFSNFIDAIPVIKFCTENNKRLIHFSTCEVFG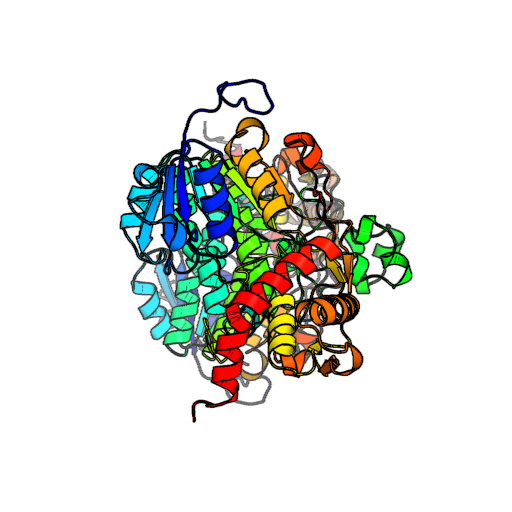KTIGSFLPEEYRKEPQYYMLKEDVSPCIFGPVHKQRWSYACAKQMTDRLIYAEHAENGLKFTIVRPYNWIGPRMDFIPGVDGPSDGVPRVLACFSNNLLRGEPLKLVDGGRSQRTFLYVKDAIEAVLLMIDNPNRANGHIFNVGNPDNEVSVKQLAELMIKVYAKVADVPASSLSTLDVTSEDFYGKGYDDSDRRIPDMTIITKQLGWKPRTSLDELLDSTLQYQHQTYSHAIKKELSNPSTMAKANLDGNPITPLSICMIGGGGFIGSHLCEKLMSETSHIAIVVDVSSEKINHLLDKSLPWAKRIEFHHMNIKNDSRLETLVKASDLTINLAAICTPADYNTRPLDTIFSNFIDAIPVIKFCTENNKRLIHFSTCEVFGKTIGSFLPEEYRKEPQYYMLKEDVSPCIFGPVHKQRWSYACAKQMTDRLIYAEHAENGLKFTIVRPYNWIGPRMDFIPGVDGPSDGVPRVLACFSNNLLRGEPLKLVDGGRSQRTFLYVKDAIEAVLLMIDNPNRANGHIFNVGNPDNEVSVKQLAELMIKVYAKVADVPASSLSTLDVTSEDFYGKGYDDSDRRIPDMTIITKQLGWKPRTSLDELLDSTLQYQHQTYSHAIKKELSNPST

InterPro domains:
  IPR001509 NAD-dependent epimerase/dehydratase [PF01370] (16-283)
  IPR036291 NAD(P)-binding domain superfamily [SSF51735] (16-366)
  IPR050177 Bifunctional lipid A modification and metabolic enzymes [PTHR43245] (16-366)